Protein AF-A0A0V1NX79-F1 (afdb_monomer)

pLDDT: mean 78.28, std 15.48, range [28.31, 97.44]

Radius of gyration: 37.83 Å; Cα contacts (8 Å, |Δi|>4): 1227; chains: 1; bounding box: 103×60×112 Å

Mean predicted aligned error: 18.39 Å

Nearest PDB structures (foldseek):
  6h3c-assembly1_G  TM=9.289E-01  e=6.309E-23  Homo sapiens
  5cw4-assembly1_A  TM=8.825E-01  e=4.307E-22  Camponotus floridanus
  5cw3-assembly1_C  TM=8.874E-01  e=8.128E-21  Camponotus floridanus
  5cw5-assembly2_C  TM=8.539E-01  e=1.349E-16  Camponotus floridanus
  5cw5-assembly2_A  TM=8.596E-01  e=5.234E-16  Camponotus floridanus

Structure (mmCIF, N/CA/C/O backbone):
data_AF-A0A0V1NX79-F1
#
_entry.id   AF-A0A0V1NX79-F1
#
loop_
_atom_site.group_PDB
_atom_site.id
_atom_site.type_symbol
_atom_site.label_atom_id
_atom_site.label_alt_id
_atom_site.label_comp_id
_atom_site.label_asym_id
_atom_site.label_entity_id
_atom_site.label_seq_id
_atom_site.pdbx_PDB_ins_code
_atom_site.Cartn_x
_atom_site.Cartn_y
_atom_site.Cartn_z
_atom_site.occupancy
_atom_site.B_iso_or_equiv
_atom_site.auth_seq_id
_atom_site.auth_comp_id
_atom_site.auth_asym_id
_atom_site.auth_atom_id
_atom_site.pdbx_PDB_model_num
ATOM 1 N N . MET A 1 1 ? 20.887 -1.302 12.515 1.00 40.03 1 MET A N 1
ATOM 2 C CA . MET A 1 1 ? 21.433 -2.064 13.662 1.00 40.03 1 MET A CA 1
ATOM 3 C C . MET A 1 1 ? 21.816 -3.495 13.298 1.00 40.03 1 MET A C 1
ATOM 5 O O . MET A 1 1 ? 22.945 -3.869 13.563 1.00 40.03 1 MET A O 1
ATOM 9 N N . THR A 1 2 ? 20.963 -4.274 12.627 1.00 36.69 2 THR A N 1
ATOM 10 C CA . THR A 1 2 ? 21.242 -5.690 12.294 1.00 36.69 2 THR A CA 1
ATOM 11 C C . THR A 1 2 ? 22.417 -5.892 11.328 1.00 36.69 2 THR A C 1
ATOM 13 O O . THR A 1 2 ? 23.221 -6.788 11.529 1.00 36.69 2 THR A O 1
ATOM 16 N N . ILE A 1 3 ? 22.604 -5.004 10.344 1.00 40.03 3 ILE A N 1
ATOM 17 C CA . ILE A 1 3 ? 23.797 -5.003 9.469 1.00 40.03 3 ILE A CA 1
ATOM 18 C C . ILE A 1 3 ? 25.065 -4.656 10.255 1.00 40.03 3 ILE A C 1
ATOM 20 O O . ILE A 1 3 ? 26.124 -5.199 9.975 1.00 40.03 3 ILE A O 1
ATOM 24 N N . PHE A 1 4 ? 24.952 -3.790 11.264 1.00 45.22 4 PHE A N 1
ATOM 25 C CA . PHE A 1 4 ? 26.075 -3.452 12.134 1.00 45.22 4 PHE A CA 1
ATOM 26 C C . PHE A 1 4 ? 26.471 -4.660 12.988 1.00 45.22 4 PHE A C 1
ATOM 28 O O . PHE A 1 4 ? 27.651 -4.923 13.125 1.00 45.22 4 PHE A O 1
ATOM 35 N N . LEU A 1 5 ? 25.496 -5.441 13.469 1.00 45.16 5 LEU A N 1
ATOM 36 C CA . LEU A 1 5 ? 25.710 -6.698 14.196 1.00 45.16 5 LEU A CA 1
ATOM 37 C C . LEU A 1 5 ? 26.271 -7.821 13.313 1.00 45.16 5 LEU A C 1
ATOM 39 O O . LEU A 1 5 ? 27.160 -8.534 13.758 1.00 45.16 5 LEU A O 1
ATOM 43 N N . ILE A 1 6 ? 25.816 -7.946 12.061 1.00 47.47 6 ILE A N 1
ATOM 44 C CA . ILE A 1 6 ? 26.361 -8.923 11.106 1.00 47.47 6 ILE A CA 1
ATOM 45 C C . ILE A 1 6 ? 27.784 -8.527 10.703 1.00 47.47 6 ILE A C 1
ATOM 47 O O . ILE A 1 6 ? 28.678 -9.349 10.798 1.00 47.47 6 ILE A O 1
ATOM 51 N N . LEU A 1 7 ? 28.035 -7.265 10.335 1.00 41.41 7 LEU A N 1
ATOM 52 C CA . LEU A 1 7 ? 29.387 -6.776 10.031 1.00 41.41 7 LEU A CA 1
ATOM 53 C C . LEU A 1 7 ? 30.316 -6.864 11.247 1.00 41.41 7 LEU A C 1
ATOM 55 O O . LEU A 1 7 ? 31.494 -7.161 11.078 1.00 41.41 7 LEU A O 1
ATOM 59 N N . TYR A 1 8 ? 29.792 -6.643 12.455 1.00 52.50 8 TYR A N 1
ATOM 60 C CA . TYR A 1 8 ? 30.525 -6.796 13.709 1.00 52.50 8 TYR A CA 1
ATOM 61 C C . TYR A 1 8 ? 30.876 -8.262 13.986 1.00 52.50 8 TYR A C 1
ATOM 63 O O . TYR A 1 8 ? 32.030 -8.539 14.281 1.00 52.50 8 TYR A O 1
ATOM 71 N N . GLU A 1 9 ? 29.950 -9.212 13.814 1.00 47.12 9 GLU A N 1
ATOM 72 C CA . GLU A 1 9 ? 30.235 -10.649 13.974 1.00 47.12 9 GLU A CA 1
ATOM 73 C C . GLU A 1 9 ? 31.144 -11.208 12.863 1.00 47.12 9 GLU A C 1
ATOM 75 O O . GLU A 1 9 ? 32.032 -12.018 13.133 1.00 47.12 9 GLU A O 1
ATOM 80 N N . THR A 1 10 ? 31.034 -10.725 11.622 1.00 41.97 10 THR A N 1
ATOM 81 C CA . THR A 1 10 ? 31.970 -11.103 10.549 1.00 41.97 10 THR A CA 1
ATOM 82 C C . THR A 1 10 ? 33.363 -10.498 10.776 1.00 41.97 10 THR A C 1
ATOM 84 O O . THR A 1 10 ? 34.365 -11.165 10.527 1.00 41.97 10 THR A O 1
ATOM 87 N N . ALA A 1 11 ? 33.456 -9.273 11.313 1.00 46.22 11 ALA A N 1
ATOM 88 C CA . ALA A 1 11 ? 34.723 -8.639 11.704 1.00 46.22 11 ALA A CA 1
ATOM 89 C C . ALA A 1 11 ? 35.352 -9.263 12.963 1.00 46.22 11 ALA A C 1
ATOM 91 O O . ALA A 1 11 ? 36.570 -9.207 13.140 1.00 46.22 11 ALA A O 1
ATOM 92 N N . LYS A 1 12 ? 34.534 -9.875 13.827 1.00 49.16 12 LYS A N 1
ATOM 93 C CA . LYS A 1 12 ? 34.975 -10.618 15.013 1.00 49.16 12 LYS A CA 1
ATOM 94 C C . LYS A 1 12 ? 35.598 -11.970 14.642 1.00 49.16 12 LYS A C 1
ATOM 96 O O . LYS A 1 12 ? 36.537 -12.395 15.306 1.00 49.16 12 LYS A O 1
ATOM 101 N N . ASN A 1 13 ? 35.125 -12.600 13.560 1.00 51.41 13 ASN A N 1
ATOM 102 C CA . ASN A 1 13 ? 35.585 -13.920 13.101 1.00 51.41 13 ASN A CA 1
ATOM 103 C C . ASN A 1 13 ? 36.660 -13.877 11.997 1.00 51.41 13 ASN A C 1
ATOM 105 O O . ASN A 1 13 ? 37.446 -14.813 11.862 1.00 51.41 13 ASN A O 1
ATOM 109 N N . CYS A 1 14 ? 36.746 -12.796 11.221 1.00 47.22 14 CYS A N 1
ATOM 110 C CA . CYS A 1 14 ? 37.792 -12.581 10.221 1.00 47.22 14 CYS A CA 1
ATOM 111 C C . CYS A 1 14 ? 38.472 -11.247 10.531 1.00 47.22 14 CYS A C 1
ATOM 113 O O . CYS A 1 14 ? 37.898 -10.195 10.266 1.00 47.22 14 CYS A O 1
ATOM 115 N N . GLY A 1 15 ? 39.657 -11.315 11.151 1.00 47.28 15 GLY A N 1
ATOM 116 C CA . GLY A 1 15 ? 40.324 -10.215 11.855 1.00 47.28 15 GLY A CA 1
ATOM 117 C C . GLY A 1 15 ? 40.246 -8.826 11.209 1.00 47.28 15 GLY A C 1
ATOM 118 O O . GLY A 1 15 ? 40.163 -8.685 9.993 1.00 47.28 15 GLY A O 1
ATOM 119 N N . LEU A 1 16 ? 40.336 -7.804 12.069 1.00 48.06 16 LEU A N 1
ATOM 120 C CA . LEU A 1 16 ? 40.185 -6.354 11.847 1.00 48.06 16 LEU A CA 1
ATOM 121 C C . LEU A 1 16 ? 40.512 -5.822 10.429 1.00 48.06 16 LEU A C 1
ATOM 123 O O . LEU A 1 16 ? 39.814 -4.950 9.923 1.00 48.06 16 LEU A O 1
ATOM 127 N N . VAL A 1 17 ? 41.543 -6.357 9.770 1.00 52.78 17 VAL A N 1
ATOM 128 C CA . VAL A 1 17 ? 41.977 -5.994 8.409 1.00 52.78 17 VAL A CA 1
ATOM 129 C C . VAL A 1 17 ? 40.921 -6.314 7.337 1.00 52.78 17 VAL A C 1
ATOM 131 O O . VAL A 1 17 ? 40.705 -5.501 6.441 1.00 52.78 17 VAL A O 1
ATOM 134 N N . PHE A 1 18 ? 40.223 -7.451 7.431 1.00 50.34 18 PHE A N 1
ATOM 135 C CA . PHE A 1 18 ? 39.188 -7.838 6.463 1.00 50.34 18 PHE A CA 1
ATOM 136 C C . PHE A 1 18 ? 37.923 -6.988 6.630 1.00 50.34 18 PHE A C 1
ATOM 138 O O . PHE A 1 18 ? 37.368 -6.494 5.650 1.00 50.34 18 PHE A O 1
ATOM 145 N N . GLY A 1 19 ? 37.520 -6.734 7.880 1.00 49.75 19 GLY A N 1
ATOM 146 C CA . GLY A 1 19 ? 36.411 -5.832 8.200 1.00 49.75 19 GLY A CA 1
ATOM 147 C C . GLY A 1 19 ? 36.653 -4.409 7.693 1.00 49.75 19 GLY A C 1
ATOM 148 O O . GLY A 1 19 ? 35.764 -3.829 7.072 1.00 49.75 19 GLY A O 1
ATOM 149 N N . VAL A 1 20 ? 37.871 -3.878 7.874 1.00 62.12 20 VAL A N 1
ATOM 150 C CA . VAL A 1 20 ? 38.265 -2.563 7.345 1.00 62.12 20 VAL A CA 1
ATOM 151 C C . VAL A 1 20 ? 38.273 -2.565 5.817 1.00 62.12 20 VAL A C 1
ATOM 153 O O . VAL A 1 20 ? 37.668 -1.674 5.237 1.00 62.12 20 VAL A O 1
ATOM 156 N N . ALA A 1 21 ? 38.849 -3.572 5.151 1.00 55.62 21 ALA A N 1
ATOM 157 C CA . ALA A 1 21 ? 38.881 -3.642 3.686 1.00 55.62 21 ALA A CA 1
ATOM 158 C C . ALA A 1 21 ? 37.477 -3.699 3.058 1.00 55.62 21 ALA A C 1
ATOM 160 O O . ALA A 1 21 ? 37.214 -3.008 2.073 1.00 55.62 21 ALA A O 1
ATOM 161 N N . VAL A 1 22 ? 36.551 -4.459 3.652 1.00 55.69 22 VAL A N 1
ATOM 162 C CA . VAL A 1 22 ? 35.150 -4.525 3.205 1.00 55.69 22 VAL A CA 1
ATOM 163 C C . VAL A 1 22 ? 34.439 -3.191 3.447 1.00 55.69 22 VAL A C 1
ATOM 165 O O . VAL A 1 22 ? 33.764 -2.690 2.549 1.00 55.69 22 VAL A O 1
ATOM 168 N N . LEU A 1 23 ? 34.626 -2.564 4.613 1.00 56.09 23 LEU A N 1
ATOM 169 C CA . LEU A 1 23 ? 34.063 -1.238 4.894 1.00 56.09 23 LEU A CA 1
ATOM 170 C C . LEU A 1 23 ? 34.618 -0.169 3.952 1.00 56.09 23 LEU A C 1
ATOM 172 O O . LEU A 1 23 ? 33.848 0.636 3.440 1.00 56.09 23 LEU A O 1
ATOM 176 N N . THR A 1 24 ? 35.926 -0.172 3.682 1.00 61.25 24 THR A N 1
ATOM 177 C CA . THR A 1 24 ? 36.563 0.753 2.738 1.00 61.25 24 THR A CA 1
ATOM 178 C C . THR A 1 24 ? 36.060 0.508 1.318 1.00 61.25 24 THR A C 1
ATOM 180 O O . THR A 1 24 ? 35.722 1.466 0.636 1.00 61.25 24 THR A O 1
ATOM 183 N N . PHE A 1 25 ? 35.908 -0.748 0.888 1.00 58.94 25 PHE A N 1
ATOM 184 C CA . PHE A 1 25 ? 35.333 -1.091 -0.414 1.00 58.94 25 PHE A CA 1
ATOM 185 C C . PHE A 1 25 ? 33.898 -0.568 -0.566 1.00 58.94 25 PHE A C 1
ATOM 187 O O . PHE A 1 25 ? 33.582 0.079 -1.561 1.00 58.94 25 PHE A O 1
ATOM 194 N N . TYR A 1 26 ? 33.033 -0.774 0.433 1.00 54.06 26 TYR A N 1
ATOM 195 C CA . TYR A 1 26 ? 31.656 -0.271 0.392 1.00 54.06 26 TYR A CA 1
ATOM 196 C C . TYR A 1 26 ? 31.569 1.253 0.542 1.00 54.06 26 TYR A C 1
ATOM 198 O O . TYR A 1 26 ? 30.732 1.865 -0.113 1.00 54.06 26 TYR A O 1
ATOM 206 N N . LEU A 1 27 ? 32.439 1.884 1.337 1.00 56.59 27 LEU A N 1
ATOM 207 C CA . LEU A 1 27 ? 32.523 3.344 1.449 1.00 56.59 27 LEU A CA 1
ATOM 208 C C . LEU A 1 27 ? 33.019 3.982 0.151 1.00 56.59 27 LEU A C 1
ATOM 210 O O . LEU A 1 27 ? 32.434 4.968 -0.280 1.00 56.59 27 LEU A O 1
ATOM 214 N N . ILE A 1 28 ? 34.026 3.398 -0.506 1.00 55.22 28 ILE A N 1
ATOM 215 C CA . ILE A 1 28 ? 34.469 3.807 -1.845 1.00 55.22 28 ILE A CA 1
ATOM 216 C C . ILE A 1 28 ? 33.328 3.609 -2.838 1.00 55.22 28 ILE A C 1
ATOM 218 O O . ILE A 1 28 ? 33.047 4.516 -3.605 1.00 55.22 28 ILE A O 1
ATOM 222 N N . LYS A 1 29 ? 32.604 2.486 -2.789 1.00 44.66 29 LYS A N 1
ATOM 223 C CA . LYS A 1 29 ? 31.457 2.244 -3.671 1.00 44.66 29 LYS A CA 1
ATOM 224 C C . LYS A 1 29 ? 30.350 3.281 -3.466 1.00 44.66 29 LYS A C 1
ATOM 226 O O . LYS A 1 29 ? 29.834 3.814 -4.442 1.00 44.66 29 LYS A O 1
ATOM 231 N N . ILE A 1 30 ? 30.017 3.618 -2.220 1.00 49.06 30 ILE A N 1
ATOM 232 C CA . ILE A 1 30 ? 29.043 4.668 -1.882 1.00 49.06 30 ILE A CA 1
ATOM 233 C C . ILE A 1 30 ? 29.543 6.034 -2.363 1.00 49.06 30 ILE A C 1
ATOM 235 O O . ILE A 1 30 ? 28.793 6.754 -3.014 1.00 49.06 30 ILE A O 1
ATOM 239 N N . LEU A 1 31 ? 30.811 6.369 -2.115 1.00 46.16 31 LEU A N 1
ATOM 240 C CA . LEU A 1 31 ? 31.420 7.627 -2.543 1.00 46.16 31 LEU A CA 1
ATOM 241 C C . LEU A 1 31 ? 31.462 7.738 -4.075 1.00 46.16 31 LEU A C 1
ATOM 243 O O . LEU A 1 31 ? 31.074 8.765 -4.611 1.00 46.16 31 LEU A O 1
ATOM 247 N N . CYS A 1 32 ? 31.842 6.677 -4.789 1.00 44.19 32 CYS A N 1
ATOM 248 C CA . CYS A 1 32 ? 31.818 6.595 -6.249 1.00 44.19 32 CYS A CA 1
ATOM 249 C C . CYS A 1 32 ? 30.393 6.656 -6.805 1.00 44.19 32 CYS A C 1
ATOM 251 O O . CYS A 1 32 ? 30.193 7.273 -7.840 1.00 44.19 32 CYS A O 1
ATOM 253 N N . THR A 1 33 ? 29.395 6.093 -6.117 1.00 41.66 33 THR A N 1
ATOM 254 C CA . THR A 1 33 ? 27.982 6.196 -6.526 1.00 41.66 33 THR A CA 1
ATOM 255 C C . THR A 1 33 ? 27.463 7.627 -6.348 1.00 41.66 33 THR A C 1
ATOM 257 O O . THR A 1 33 ? 26.836 8.168 -7.253 1.00 41.66 33 THR A O 1
ATOM 260 N N . LEU A 1 34 ? 27.800 8.285 -5.233 1.00 40.56 34 LEU A N 1
ATOM 261 C CA . LEU A 1 34 ? 27.475 9.695 -4.974 1.00 40.56 34 LEU A CA 1
ATOM 262 C C . LEU A 1 34 ? 28.222 10.647 -5.931 1.00 40.56 34 LEU A C 1
ATOM 264 O O . LEU A 1 34 ? 27.673 11.661 -6.368 1.00 40.56 34 LEU A O 1
ATOM 268 N N . LEU A 1 35 ? 29.459 10.303 -6.307 1.00 39.81 35 LEU A N 1
ATOM 269 C CA . LEU A 1 35 ? 30.257 11.020 -7.307 1.00 39.81 35 LEU A CA 1
ATOM 270 C C . LEU A 1 35 ? 29.776 10.754 -8.746 1.00 39.81 35 LEU A C 1
ATOM 272 O O . LEU A 1 35 ? 29.833 11.646 -9.586 1.00 39.81 35 LEU A O 1
ATOM 276 N N . ALA A 1 36 ? 29.242 9.566 -9.042 1.00 37.88 36 ALA A N 1
ATOM 277 C CA . ALA A 1 36 ? 28.639 9.229 -10.332 1.00 37.88 36 ALA A CA 1
ATOM 278 C C . ALA A 1 36 ? 27.257 9.881 -10.515 1.00 37.88 36 ALA A C 1
ATOM 280 O O . ALA A 1 36 ? 26.923 10.300 -11.623 1.00 37.88 36 ALA A O 1
ATOM 281 N N . GLU A 1 37 ? 26.478 10.049 -9.440 1.00 34.59 37 GLU A N 1
ATOM 282 C CA . GLU A 1 37 ? 25.251 10.859 -9.462 1.00 34.59 37 GLU A CA 1
ATOM 283 C C . GLU A 1 37 ? 25.547 12.345 -9.710 1.00 34.59 37 GLU A C 1
ATOM 285 O O . GLU A 1 37 ? 24.794 13.004 -10.427 1.00 34.59 37 GLU A O 1
ATOM 290 N N . SER A 1 38 ? 26.672 12.860 -9.203 1.00 31.22 38 SER A N 1
ATOM 291 C CA . SER A 1 38 ? 27.131 14.232 -9.478 1.00 31.22 38 SER A CA 1
ATOM 292 C C . SER A 1 38 ? 27.885 14.382 -10.811 1.00 31.22 38 SER A C 1
ATOM 294 O O . SER A 1 38 ? 27.987 15.489 -11.335 1.00 31.22 38 SER A O 1
ATOM 296 N N . GLY A 1 39 ? 28.354 13.276 -11.399 1.00 32.03 39 GLY A N 1
ATOM 297 C CA . GLY A 1 39 ? 29.044 13.214 -12.692 1.00 32.03 39 GLY A CA 1
ATOM 298 C C . GLY A 1 39 ? 28.165 12.833 -13.887 1.00 32.03 39 GLY A C 1
ATOM 299 O O . GLY A 1 39 ? 28.640 12.869 -15.023 1.00 32.03 39 GLY A O 1
ATOM 300 N N . SER A 1 40 ? 26.885 12.498 -13.678 1.00 33.06 40 SER A N 1
ATOM 301 C CA . SER A 1 40 ? 25.919 12.387 -14.772 1.00 33.06 40 SER A CA 1
ATOM 302 C C . SER A 1 40 ? 25.717 13.794 -15.338 1.00 33.06 40 SER A C 1
ATOM 304 O O . SER A 1 40 ? 24.886 14.562 -14.850 1.00 33.06 40 SER A O 1
ATOM 306 N N . VAL A 1 41 ? 26.503 14.146 -16.360 1.00 32.12 41 VAL A N 1
ATOM 307 C CA . VAL A 1 41 ? 26.259 15.327 -17.186 1.00 32.12 41 VAL A CA 1
ATOM 308 C C . VAL A 1 41 ? 24.799 15.255 -17.602 1.00 32.12 41 VAL A C 1
ATOM 310 O O . VAL A 1 41 ? 24.354 14.318 -18.273 1.00 32.12 41 VAL A O 1
ATOM 313 N N . HIS A 1 42 ? 24.032 16.204 -17.078 1.00 34.00 42 HIS A N 1
ATOM 314 C CA . HIS A 1 42 ? 22.605 16.295 -17.270 1.00 34.00 42 HIS A CA 1
ATOM 315 C C . HIS A 1 42 ? 22.313 16.346 -18.769 1.00 34.00 42 HIS A C 1
ATOM 317 O O . HIS A 1 42 ? 22.476 17.383 -19.406 1.00 34.00 42 HIS A O 1
ATOM 323 N N . ALA A 1 43 ? 21.811 15.244 -19.327 1.00 31.67 43 ALA A N 1
ATOM 324 C CA . ALA A 1 43 ? 21.007 15.310 -20.535 1.00 31.67 43 ALA A CA 1
ATOM 325 C C . ALA A 1 43 ? 19.668 15.944 -20.139 1.00 31.67 43 ALA A C 1
ATOM 327 O O . ALA A 1 43 ? 18.658 15.265 -19.953 1.00 31.67 43 ALA A O 1
ATOM 328 N N . THR A 1 44 ? 19.685 17.263 -19.941 1.00 28.31 44 THR A N 1
ATOM 329 C CA . THR A 1 44 ? 18.506 18.078 -20.194 1.00 28.31 44 THR A CA 1
ATOM 330 C C . THR A 1 44 ? 18.103 17.824 -21.643 1.00 28.31 44 THR A C 1
ATOM 332 O O . THR A 1 44 ? 18.935 17.528 -22.504 1.00 28.31 44 THR A O 1
ATOM 335 N N . THR A 1 45 ? 16.815 17.924 -21.927 1.00 32.22 45 THR A N 1
ATOM 336 C CA . THR A 1 45 ? 16.151 17.757 -23.230 1.00 32.22 45 THR A CA 1
ATOM 337 C C . THR A 1 45 ? 16.727 18.606 -24.389 1.00 32.22 45 THR A C 1
ATOM 339 O O . THR A 1 45 ? 16.159 18.620 -25.476 1.00 32.22 45 THR A O 1
ATOM 342 N N . ALA A 1 46 ? 17.860 19.289 -24.194 1.00 31.95 46 ALA A N 1
ATOM 343 C CA . ALA A 1 46 ? 18.516 20.201 -25.122 1.00 31.95 46 ALA A CA 1
ATOM 344 C C . ALA A 1 46 ? 19.742 19.625 -25.874 1.00 31.95 46 ALA A C 1
ATOM 346 O O . ALA A 1 46 ? 20.153 20.227 -26.865 1.00 31.95 46 ALA A O 1
ATOM 347 N N . GLN A 1 47 ? 20.335 18.485 -25.483 1.00 42.34 47 GLN A N 1
ATOM 348 C CA . GLN A 1 47 ? 21.495 17.913 -26.201 1.00 42.34 47 GLN A CA 1
ATOM 349 C C . GLN A 1 47 ? 21.116 16.704 -27.073 1.00 42.34 47 GLN A C 1
ATOM 351 O O . GLN A 1 47 ? 21.230 15.548 -26.683 1.00 42.34 47 GLN A O 1
ATOM 356 N N . LEU A 1 48 ? 20.690 16.987 -28.308 1.00 52.97 48 LEU A N 1
ATOM 357 C CA . LEU A 1 48 ? 20.365 16.008 -29.364 1.00 52.97 48 LEU A CA 1
ATOM 358 C C . LEU A 1 48 ? 21.607 15.488 -30.135 1.00 52.97 48 LEU A C 1
ATOM 360 O O . LEU A 1 48 ? 21.469 14.897 -31.209 1.00 52.97 48 LEU A O 1
ATOM 364 N N . LYS A 1 49 ? 22.824 15.734 -29.624 1.00 57.19 49 LYS A N 1
ATOM 365 C CA . LYS A 1 49 ? 24.115 15.345 -30.222 1.00 57.19 49 LYS A CA 1
ATOM 366 C C . LYS A 1 49 ? 25.128 15.004 -29.123 1.00 57.19 49 LYS A C 1
ATOM 368 O O . LYS A 1 49 ? 25.198 15.728 -28.136 1.00 57.19 49 LYS A O 1
ATOM 373 N N . GLY A 1 50 ? 25.934 13.963 -29.335 1.00 76.94 50 GLY A N 1
ATOM 374 C CA . GLY A 1 50 ? 27.031 13.574 -28.438 1.00 76.94 50 GLY A CA 1
ATOM 375 C C . GLY A 1 50 ? 26.922 12.140 -27.918 1.00 76.94 50 GLY A C 1
ATOM 376 O O . GLY A 1 50 ? 25.945 11.438 -28.183 1.00 76.94 50 GLY A O 1
ATOM 377 N N . HIS A 1 51 ? 27.954 11.695 -27.204 1.00 85.88 51 HIS A N 1
ATOM 378 C CA . HIS A 1 51 ? 27.995 10.378 -26.565 1.00 85.88 51 HIS A CA 1
ATOM 379 C C . HIS A 1 51 ? 27.250 10.399 -25.228 1.00 85.88 51 HIS A C 1
ATOM 381 O O . HIS A 1 51 ? 27.318 11.376 -24.489 1.00 85.88 51 HIS A O 1
ATOM 387 N N . HIS A 1 52 ? 26.551 9.310 -24.901 1.00 86.81 52 HIS A N 1
ATOM 388 C CA . HIS A 1 52 ? 25.983 9.097 -23.568 1.00 86.81 52 HIS A CA 1
ATOM 389 C C . HIS A 1 52 ? 26.855 8.128 -22.778 1.00 86.81 52 HIS A C 1
ATOM 391 O O . HIS A 1 52 ? 26.799 6.928 -23.036 1.00 86.81 52 HIS A O 1
ATOM 397 N N . TRP A 1 53 ? 27.681 8.655 -21.878 1.00 87.00 53 TRP A N 1
ATOM 398 C CA . TRP A 1 53 ? 28.681 7.886 -21.141 1.00 87.00 53 TRP A CA 1
ATOM 399 C C . TRP A 1 53 ? 28.123 7.249 -19.870 1.00 87.00 53 TRP A C 1
ATOM 401 O O . TRP A 1 53 ? 27.476 7.916 -19.062 1.00 87.00 53 TRP A O 1
ATOM 411 N N . THR A 1 54 ? 28.470 5.981 -19.670 1.00 84.38 54 THR A N 1
ATOM 412 C CA . THR A 1 54 ? 28.205 5.204 -18.460 1.00 84.38 54 THR A CA 1
ATOM 413 C C . THR A 1 54 ? 29.527 4.667 -17.918 1.00 84.38 54 THR A C 1
ATOM 415 O O . THR A 1 54 ? 30.336 4.133 -18.678 1.00 84.38 54 THR A O 1
ATOM 418 N N . LEU A 1 55 ? 29.753 4.800 -16.610 1.00 82.06 55 LEU A N 1
ATOM 419 C CA . LEU A 1 55 ? 30.924 4.229 -15.943 1.00 82.06 55 LEU A CA 1
ATOM 420 C C . LEU A 1 55 ? 30.799 2.705 -15.858 1.00 82.06 55 LEU A C 1
ATOM 422 O O . LEU A 1 55 ? 29.741 2.185 -15.502 1.00 82.06 55 LEU A O 1
ATOM 426 N N . VAL A 1 56 ? 31.880 2.002 -16.178 1.00 81.50 56 VAL A N 1
ATOM 427 C CA . VAL A 1 56 ? 31.974 0.548 -16.070 1.00 81.50 56 VAL A CA 1
ATOM 428 C C . VAL A 1 56 ? 33.089 0.205 -15.094 1.00 81.50 56 VAL A C 1
ATOM 430 O O . VAL A 1 56 ? 34.260 0.484 -15.348 1.00 81.50 56 VAL A O 1
ATOM 433 N N . ASP A 1 57 ? 32.699 -0.404 -13.974 1.00 72.50 57 ASP A N 1
ATOM 434 C CA . ASP A 1 57 ? 33.592 -0.694 -12.851 1.00 72.50 57 ASP A CA 1
ATOM 435 C C . ASP A 1 57 ? 34.676 -1.720 -13.204 1.00 72.50 57 ASP A C 1
ATOM 437 O O . ASP A 1 57 ? 35.820 -1.556 -12.784 1.00 72.50 57 ASP A O 1
ATOM 441 N N . ALA A 1 58 ? 34.329 -2.730 -14.003 1.00 80.69 58 ALA A N 1
ATOM 442 C CA . ALA A 1 58 ? 35.248 -3.746 -14.500 1.00 80.69 58 ALA A CA 1
ATOM 443 C C . ALA A 1 58 ? 34.785 -4.252 -15.874 1.00 80.69 58 ALA A C 1
ATOM 445 O O . ALA A 1 58 ? 33.684 -4.790 -15.998 1.00 80.69 58 ALA A O 1
ATOM 446 N N . PHE A 1 59 ? 35.615 -4.076 -16.898 1.00 80.56 59 PHE A N 1
ATOM 447 C CA . PHE A 1 59 ? 35.473 -4.765 -18.176 1.00 80.56 59 PHE A CA 1
ATOM 448 C C . PHE A 1 59 ? 36.071 -6.171 -18.078 1.00 80.56 59 PHE A C 1
ATOM 450 O O . PHE A 1 59 ? 37.045 -6.392 -17.354 1.00 80.56 59 PHE A O 1
ATOM 457 N N . ASP A 1 60 ? 35.526 -7.110 -18.851 1.00 76.31 60 ASP A N 1
ATOM 458 C CA . ASP A 1 60 ? 36.168 -8.409 -19.051 1.00 76.31 60 ASP A CA 1
ATOM 459 C C . ASP A 1 60 ? 37.561 -8.230 -19.684 1.00 76.31 60 ASP A C 1
ATOM 461 O O . ASP A 1 60 ? 37.857 -7.222 -20.336 1.00 76.31 60 ASP A O 1
ATOM 465 N N . ALA A 1 61 ? 38.442 -9.216 -19.509 1.00 69.19 61 ALA A N 1
ATOM 466 C CA . ALA A 1 61 ? 39.766 -9.172 -20.121 1.00 69.19 61 ALA A CA 1
ATOM 467 C C . ALA A 1 61 ? 39.655 -9.045 -21.655 1.00 69.19 61 ALA A C 1
ATOM 469 O O . ALA A 1 61 ? 38.953 -9.826 -22.297 1.00 69.19 61 ALA A O 1
ATOM 470 N N . GLY A 1 62 ? 40.378 -8.081 -22.240 1.00 77.50 62 GLY A N 1
ATOM 471 C CA . GLY A 1 62 ? 40.426 -7.868 -23.694 1.00 77.50 62 GLY A CA 1
ATOM 472 C C . GLY A 1 62 ? 39.702 -6.623 -24.220 1.00 77.50 62 GLY A C 1
ATOM 473 O O . GLY A 1 62 ? 39.573 -6.486 -25.435 1.00 77.50 62 GLY A O 1
ATOM 474 N N . TYR A 1 63 ? 39.257 -5.709 -23.352 1.00 88.69 63 TYR A N 1
ATOM 475 C CA . TYR A 1 63 ? 38.746 -4.398 -23.765 1.00 88.69 63 TYR A CA 1
ATOM 476 C C . TYR A 1 63 ? 39.868 -3.375 -23.976 1.00 88.69 63 TYR A C 1
ATOM 478 O O . TYR A 1 63 ? 40.832 -3.317 -23.212 1.00 88.69 63 TYR A O 1
ATOM 486 N N . TYR A 1 64 ? 39.709 -2.531 -24.997 1.00 92.44 64 TYR A N 1
ATOM 487 C CA . TYR A 1 64 ? 40.664 -1.487 -25.370 1.00 92.44 64 TYR A CA 1
ATOM 488 C C . TYR A 1 64 ? 39.989 -0.121 -25.503 1.00 92.44 64 TYR A C 1
ATOM 490 O O . TYR A 1 64 ? 38.853 -0.008 -25.969 1.00 92.44 64 TYR A O 1
ATOM 498 N N . CYS A 1 65 ? 40.706 0.937 -25.130 1.00 93.12 65 CYS A N 1
ATOM 499 C CA . CYS A 1 65 ? 40.244 2.312 -25.276 1.00 93.12 65 CYS A CA 1
ATOM 500 C C . CYS A 1 65 ? 40.184 2.716 -26.757 1.00 93.12 65 CYS A C 1
ATOM 502 O O . CYS A 1 65 ? 41.203 2.749 -27.438 1.00 93.12 65 CYS A O 1
ATOM 504 N N . ASN A 1 66 ? 39.013 3.131 -27.247 1.00 94.19 66 ASN A N 1
ATOM 505 C CA . ASN A 1 66 ? 38.769 3.585 -28.621 1.00 94.19 66 ASN A CA 1
ATOM 506 C C . ASN A 1 66 ? 39.528 4.864 -29.030 1.00 94.19 66 ASN A C 1
ATOM 508 O O . ASN A 1 66 ? 39.415 5.283 -30.181 1.00 94.19 66 ASN A O 1
ATOM 512 N N . VAL A 1 67 ? 40.288 5.480 -28.118 1.00 93.69 67 VAL A N 1
ATOM 513 C CA . VAL A 1 67 ? 41.107 6.673 -28.384 1.00 93.69 67 VAL A CA 1
ATOM 514 C C . VAL A 1 67 ? 42.603 6.359 -28.356 1.00 93.69 67 VAL A C 1
ATOM 516 O O . VAL A 1 67 ? 43.285 6.660 -29.331 1.00 93.69 67 VAL A O 1
ATOM 519 N N . CYS A 1 68 ? 43.131 5.793 -27.263 1.00 92.50 68 CYS A N 1
ATOM 520 C CA . CYS A 1 68 ? 44.567 5.504 -27.135 1.00 92.50 68 CYS A CA 1
ATOM 521 C C . CYS A 1 68 ? 44.955 4.067 -27.512 1.00 92.50 68 CYS A C 1
ATOM 523 O O . CYS A 1 68 ? 46.139 3.799 -27.668 1.00 92.50 68 CYS A O 1
ATOM 525 N N . ASN A 1 69 ? 43.980 3.172 -27.714 1.00 92.25 69 ASN A N 1
ATOM 526 C CA . ASN A 1 69 ? 44.175 1.752 -28.023 1.00 92.25 69 ASN A CA 1
ATOM 527 C C . ASN A 1 69 ? 44.918 0.961 -26.928 1.00 92.25 69 ASN A C 1
ATOM 529 O O . ASN A 1 69 ? 45.399 -0.141 -27.186 1.00 92.25 69 ASN A O 1
ATOM 533 N N . ASP A 1 70 ? 44.979 1.493 -25.705 1.00 91.19 70 ASP A N 1
ATOM 534 C CA . ASP A 1 70 ? 45.502 0.778 -24.542 1.00 91.19 70 ASP A CA 1
ATOM 535 C C . ASP A 1 70 ? 44.449 -0.177 -23.972 1.00 91.19 70 ASP A C 1
ATOM 537 O O . ASP A 1 70 ? 43.243 0.061 -24.089 1.00 91.19 70 ASP A O 1
ATOM 541 N N . SER A 1 71 ? 44.909 -1.271 -23.362 1.00 89.50 71 SER A N 1
ATOM 542 C CA . SER A 1 71 ? 44.035 -2.213 -22.660 1.00 89.50 71 SER A CA 1
ATOM 543 C C . SER A 1 71 ? 43.448 -1.538 -21.427 1.00 89.50 71 SER A C 1
ATOM 545 O O . SER A 1 71 ? 44.184 -0.992 -20.608 1.00 89.50 71 SER A O 1
ATOM 547 N N . ILE A 1 72 ? 42.134 -1.643 -21.259 1.00 87.69 72 ILE A N 1
ATOM 548 C CA . ILE A 1 72 ? 41.411 -1.015 -20.157 1.00 87.69 72 ILE A CA 1
ATOM 549 C C . ILE A 1 72 ? 40.636 -2.055 -19.362 1.00 87.69 72 ILE A C 1
ATOM 551 O O . ILE A 1 72 ? 39.962 -2.920 -19.913 1.00 87.69 72 ILE A O 1
ATOM 555 N N . TYR A 1 73 ? 40.743 -1.951 -18.042 1.00 83.12 73 TYR A N 1
ATOM 556 C CA . TYR A 1 73 ? 39.953 -2.746 -17.103 1.00 83.12 73 TYR A CA 1
ATOM 557 C C . TYR A 1 73 ? 38.808 -1.926 -16.501 1.00 83.12 73 TYR A C 1
ATOM 559 O O . TYR A 1 73 ? 37.784 -2.478 -16.131 1.00 83.12 73 TYR A O 1
ATOM 567 N N . HIS A 1 74 ? 38.949 -0.602 -16.444 1.00 84.31 74 HIS A N 1
ATOM 568 C CA . HIS A 1 74 ? 37.962 0.324 -15.897 1.00 84.31 74 HIS A CA 1
ATOM 569 C C . HIS A 1 74 ? 37.862 1.550 -16.805 1.00 84.31 74 HIS A C 1
ATOM 571 O O . HIS A 1 74 ? 38.879 2.018 -17.314 1.00 84.31 74 HIS A O 1
ATOM 577 N N . GLY A 1 75 ? 36.660 2.085 -17.014 1.00 88.69 75 GLY A N 1
ATOM 578 C CA . GLY A 1 75 ? 36.484 3.223 -17.914 1.00 88.69 75 GLY A CA 1
ATOM 579 C C . GLY A 1 75 ? 35.030 3.573 -18.195 1.00 88.69 75 GLY A C 1
ATOM 580 O O . GLY A 1 75 ? 34.123 3.227 -17.443 1.00 88.69 75 GLY A O 1
ATOM 581 N N . LEU A 1 76 ? 34.815 4.290 -19.291 1.00 89.25 76 LEU A N 1
ATOM 582 C CA . LEU A 1 76 ? 33.509 4.761 -19.734 1.00 89.25 76 LEU A CA 1
ATOM 583 C C . LEU A 1 76 ? 33.092 4.021 -21.001 1.00 89.25 76 LEU A C 1
ATOM 585 O O . LEU A 1 76 ? 33.892 3.863 -21.918 1.00 89.25 76 LEU A O 1
ATOM 589 N N . GLU A 1 77 ? 31.826 3.635 -21.088 1.00 90.88 77 GLU A N 1
ATOM 590 C CA . GLU A 1 77 ? 31.215 3.104 -22.305 1.00 90.88 77 GLU A CA 1
ATOM 591 C C . GLU A 1 77 ? 30.078 4.018 -22.758 1.00 90.88 77 GLU A C 1
ATOM 593 O O . GLU A 1 77 ? 29.292 4.504 -21.945 1.00 90.88 77 GLU A O 1
ATOM 598 N N . CYS A 1 78 ? 29.972 4.259 -24.064 1.00 90.88 78 CYS A N 1
ATOM 599 C CA . CYS A 1 78 ? 28.846 4.993 -24.619 1.00 90.88 78 CYS A CA 1
ATOM 600 C C . CYS A 1 78 ? 27.632 4.076 -24.851 1.00 90.88 78 CYS A C 1
ATOM 602 O O . CYS A 1 78 ? 27.678 3.215 -25.722 1.00 90.88 78 CYS A O 1
ATOM 604 N N . ASP A 1 79 ? 26.490 4.322 -24.210 1.00 86.75 79 ASP A N 1
ATOM 605 C CA . ASP A 1 79 ? 25.274 3.503 -24.390 1.00 86.75 79 ASP A CA 1
ATOM 606 C C . ASP A 1 79 ? 24.715 3.525 -25.830 1.00 86.75 79 ASP A C 1
ATOM 608 O O . ASP A 1 79 ? 23.964 2.640 -26.240 1.00 86.75 79 ASP A O 1
ATOM 612 N N . TYR A 1 80 ? 25.040 4.557 -26.612 1.00 88.94 80 TYR A N 1
ATOM 613 C CA . TYR A 1 80 ? 24.507 4.745 -27.963 1.00 88.94 80 TYR A CA 1
ATOM 614 C C . TYR A 1 80 ? 25.335 3.991 -29.008 1.00 88.94 80 TYR A C 1
ATOM 616 O O . TYR A 1 80 ? 24.822 3.125 -29.720 1.00 88.94 80 TYR A O 1
ATOM 624 N N . CYS A 1 81 ? 26.622 4.329 -29.123 1.00 89.19 81 CYS A N 1
ATOM 625 C CA . CYS A 1 81 ? 27.522 3.755 -30.126 1.00 89.19 81 CYS A CA 1
ATOM 626 C C . CYS A 1 81 ? 28.473 2.687 -29.563 1.00 89.19 81 CYS A C 1
ATOM 628 O O . CYS A 1 81 ? 29.159 2.022 -30.336 1.00 89.19 81 CYS A O 1
ATOM 630 N N . GLY A 1 82 ? 28.483 2.459 -28.246 1.00 89.75 82 GLY A N 1
ATOM 631 C CA . GLY A 1 82 ? 29.269 1.429 -27.553 1.00 89.75 82 GLY A CA 1
ATOM 632 C C . GLY A 1 82 ? 30.761 1.478 -27.823 1.00 89.75 82 GLY A C 1
ATOM 633 O O . GLY A 1 82 ? 31.393 0.425 -27.876 1.00 89.75 82 GLY A O 1
ATOM 634 N N . ILE A 1 83 ? 31.299 2.679 -28.043 1.00 92.56 83 ILE A N 1
ATOM 635 C CA . ILE A 1 83 ? 32.727 2.921 -27.858 1.00 92.56 83 ILE A CA 1
ATOM 636 C C . ILE A 1 83 ? 33.045 2.887 -26.370 1.00 92.56 83 ILE A C 1
ATOM 638 O O . ILE A 1 83 ? 32.204 3.238 -25.540 1.00 92.56 83 ILE A O 1
ATOM 642 N N . VAL A 1 84 ? 34.271 2.503 -26.061 1.00 92.56 84 VAL A N 1
ATOM 643 C CA . VAL A 1 84 ? 34.802 2.410 -24.712 1.00 92.56 84 VAL A CA 1
ATOM 644 C C . VAL A 1 84 ? 36.047 3.277 -24.616 1.00 92.56 84 VAL A C 1
ATOM 646 O O . VAL A 1 84 ? 36.860 3.297 -25.534 1.00 92.56 84 VAL A O 1
ATOM 649 N N . THR A 1 85 ? 36.204 4.031 -23.536 1.00 93.38 85 THR A N 1
ATOM 650 C CA . THR A 1 85 ? 37.336 4.942 -23.352 1.00 93.38 85 THR A CA 1
ATOM 651 C C . THR A 1 85 ? 37.795 4.974 -21.908 1.00 93.38 85 THR A C 1
ATOM 653 O O . THR A 1 85 ? 36.968 4.905 -21.000 1.00 93.38 85 THR A O 1
ATOM 656 N N . ASP A 1 86 ? 39.081 5.224 -21.679 1.00 88.94 86 ASP A N 1
ATOM 657 C CA . ASP A 1 86 ? 39.539 5.699 -20.374 1.00 88.94 86 ASP A CA 1
ATOM 658 C C . ASP A 1 86 ? 38.816 6.981 -19.967 1.00 88.94 86 ASP A C 1
ATOM 660 O O . ASP A 1 86 ? 38.482 7.825 -20.807 1.00 88.94 86 ASP A O 1
ATOM 664 N N . VAL A 1 87 ? 38.666 7.183 -18.658 1.00 86.12 87 VAL A N 1
ATOM 665 C CA . VAL A 1 87 ? 38.083 8.413 -18.098 1.00 86.12 87 VAL A CA 1
ATOM 666 C C . VAL A 1 87 ? 38.837 9.659 -18.595 1.00 86.12 87 VAL A C 1
ATOM 668 O O . VAL A 1 87 ? 38.226 10.679 -18.911 1.00 86.12 87 VAL A O 1
ATOM 671 N N . SER A 1 88 ? 40.162 9.567 -18.757 1.00 86.62 88 SER A N 1
ATOM 672 C CA . SER A 1 88 ? 41.012 10.645 -19.286 1.00 86.62 88 SER A CA 1
ATOM 673 C C . SER A 1 88 ? 40.819 10.911 -20.788 1.00 86.62 88 SER A C 1
ATOM 675 O O . SER A 1 88 ? 41.096 12.016 -21.262 1.00 86.62 88 SER A O 1
ATOM 677 N N . CYS A 1 89 ? 40.320 9.929 -21.544 1.00 90.81 89 CYS A N 1
ATOM 678 C CA . CYS A 1 89 ? 40.128 10.008 -22.992 1.00 90.81 89 CYS A CA 1
ATOM 679 C C . CYS A 1 89 ? 38.722 10.473 -23.409 1.00 90.81 89 CYS A C 1
ATOM 681 O O . CYS A 1 89 ? 38.526 10.790 -24.584 1.00 90.81 89 CYS A O 1
ATOM 683 N N . MET A 1 90 ? 37.776 10.594 -22.470 1.00 88.69 90 MET A N 1
ATOM 684 C CA . MET A 1 90 ? 36.374 10.968 -22.722 1.00 88.69 90 MET A CA 1
ATOM 685 C C . MET A 1 90 ? 36.226 12.217 -23.606 1.00 88.69 90 MET A C 1
ATOM 687 O O . MET A 1 90 ? 35.584 12.178 -24.653 1.00 88.69 90 MET A O 1
ATOM 691 N N . LYS A 1 91 ? 36.882 13.326 -23.233 1.00 86.06 91 LYS A N 1
ATOM 692 C CA . LYS A 1 91 ? 36.783 14.600 -23.972 1.00 86.06 91 LYS A CA 1
ATOM 693 C C . LYS A 1 91 ? 37.353 14.510 -25.387 1.00 86.06 91 LYS A C 1
ATOM 695 O O . LYS A 1 91 ? 36.844 15.156 -26.297 1.00 86.06 91 LYS A O 1
ATOM 700 N N . LYS A 1 92 ? 38.414 13.717 -25.578 1.00 89.44 92 LYS A N 1
ATOM 701 C CA . LYS A 1 92 ? 38.989 13.484 -26.909 1.00 89.44 92 LYS A CA 1
ATOM 702 C C . LYS A 1 92 ? 38.002 12.700 -27.770 1.00 89.44 92 LYS A C 1
ATOM 704 O O . LYS A 1 92 ? 37.769 13.097 -28.904 1.00 89.44 92 LYS A O 1
ATOM 709 N N . ALA A 1 93 ? 37.367 11.665 -27.217 1.00 87.75 93 ALA A N 1
ATOM 710 C CA . ALA A 1 93 ? 36.354 10.882 -27.924 1.00 87.75 93 ALA A CA 1
ATOM 711 C C . ALA A 1 93 ? 35.129 11.710 -28.338 1.00 87.75 93 ALA A C 1
ATOM 713 O O . ALA A 1 93 ? 34.631 11.540 -29.447 1.00 87.75 93 ALA A O 1
ATOM 714 N N . GLU A 1 94 ?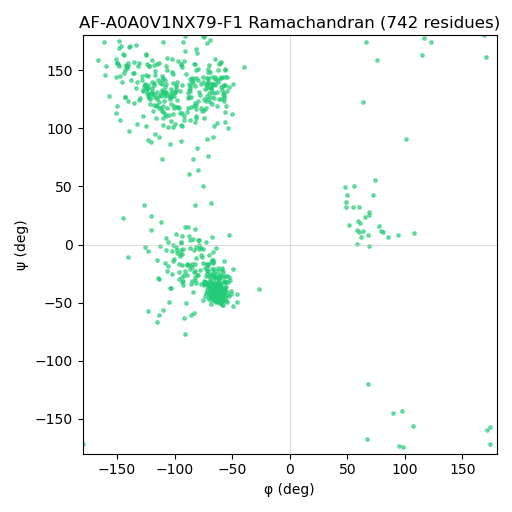 34.674 12.641 -27.494 1.00 87.12 94 GLU A N 1
ATOM 715 C CA . GLU A 1 94 ? 33.584 13.572 -27.834 1.00 87.12 94 GLU A CA 1
ATOM 716 C C . GLU A 1 94 ? 33.897 14.475 -29.030 1.00 87.12 94 GLU A C 1
ATOM 718 O O . GLU A 1 94 ? 32.981 14.890 -29.738 1.00 87.12 94 GLU A O 1
ATOM 723 N N . GLN A 1 95 ? 35.176 14.762 -29.271 1.00 87.25 95 GLN A N 1
ATOM 724 C CA . GLN A 1 95 ? 35.629 15.613 -30.370 1.00 87.25 95 GLN A CA 1
ATOM 725 C C . GLN A 1 95 ? 35.975 14.818 -31.632 1.00 87.25 95 GLN A C 1
ATOM 727 O O . GLN A 1 95 ? 35.772 15.317 -32.737 1.00 87.25 95 GLN A O 1
ATOM 732 N N . SER A 1 96 ? 36.519 13.606 -31.485 1.00 87.88 96 SER A N 1
ATOM 733 C CA . SER A 1 96 ? 37.110 12.849 -32.594 1.00 87.88 96 SER A CA 1
ATOM 734 C C . SER A 1 96 ? 36.269 11.676 -33.098 1.00 87.88 96 SER A C 1
ATOM 736 O O . SER A 1 96 ? 36.498 11.220 -34.217 1.00 87.88 96 SER A O 1
ATOM 738 N N . ILE A 1 97 ? 35.301 11.184 -32.317 1.00 88.75 97 ILE A N 1
ATOM 739 C CA . ILE A 1 97 ? 34.492 10.012 -32.671 1.00 88.75 97 ILE A CA 1
ATOM 740 C C . ILE A 1 97 ? 33.024 10.413 -32.786 1.00 88.75 97 ILE A C 1
ATOM 742 O O . ILE A 1 97 ? 32.439 10.974 -31.861 1.00 88.75 97 ILE A O 1
ATOM 746 N N . SER A 1 98 ? 32.396 10.089 -33.916 1.00 87.81 98 SER A N 1
ATOM 747 C CA . SER A 1 98 ? 30.972 10.343 -34.125 1.00 87.81 98 SER A CA 1
ATOM 748 C C . SER A 1 98 ? 30.093 9.352 -33.356 1.00 87.81 98 SER A C 1
ATOM 750 O O . SER A 1 98 ? 30.407 8.171 -33.215 1.00 87.81 98 SER A O 1
ATOM 752 N N . CYS A 1 99 ? 28.957 9.843 -32.859 1.00 88.19 99 CYS A N 1
ATOM 753 C CA . CYS A 1 99 ? 27.943 9.035 -32.185 1.00 88.19 99 CYS A CA 1
ATOM 754 C C . CYS A 1 99 ? 26.670 8.911 -33.036 1.00 88.19 99 CYS A C 1
ATOM 756 O O . CYS A 1 99 ? 26.523 9.567 -34.071 1.00 88.19 99 CYS A O 1
ATOM 758 N N . LYS A 1 100 ? 25.717 8.092 -32.576 1.00 84.56 100 LYS A N 1
ATOM 759 C CA . LYS A 1 100 ? 24.374 8.007 -33.160 1.00 84.56 100 LYS A CA 1
ATOM 760 C C . LYS A 1 100 ? 23.700 9.384 -33.145 1.00 84.56 100 LYS A C 1
ATOM 762 O O . LYS A 1 100 ? 23.599 10.011 -32.093 1.00 84.56 100 LYS A O 1
ATOM 767 N N . SER A 1 101 ? 23.196 9.829 -34.297 1.00 73.94 101 SER A N 1
ATOM 768 C CA . SER A 1 101 ? 22.345 11.022 -34.355 1.00 73.94 101 SER A CA 1
ATOM 769 C C . SER A 1 101 ? 20.954 10.711 -33.802 1.00 73.94 101 SER A C 1
ATOM 771 O O . SER A 1 101 ? 20.348 9.702 -34.169 1.00 73.94 101 SER A O 1
ATOM 773 N N . VAL A 1 102 ? 20.435 11.597 -32.950 1.00 62.84 102 VAL A N 1
ATOM 774 C CA . VAL A 1 102 ? 19.098 11.469 -32.347 1.00 62.84 102 VAL A CA 1
ATOM 775 C C . VAL A 1 102 ? 18.003 12.035 -33.273 1.00 62.84 102 VAL A C 1
ATOM 777 O O . VAL A 1 102 ? 16.837 11.690 -33.119 1.00 62.84 102 VAL A O 1
ATOM 780 N N . ALA A 1 103 ? 18.357 12.847 -34.284 1.00 59.38 103 ALA A N 1
ATOM 781 C CA . ALA A 1 103 ? 17.407 13.421 -35.246 1.00 59.38 103 ALA A CA 1
ATOM 782 C C . ALA A 1 103 ? 18.007 13.656 -36.652 1.00 59.38 103 ALA A C 1
ATOM 784 O O . ALA A 1 103 ? 19.214 13.859 -36.798 1.00 59.38 103 ALA A O 1
ATOM 785 N N . GLY A 1 104 ? 17.141 13.680 -37.676 1.00 53.75 104 GLY A N 1
ATOM 786 C CA . GLY A 1 104 ? 17.400 14.339 -38.967 1.00 53.75 104 GLY A CA 1
ATOM 787 C C . GLY A 1 104 ? 18.376 13.651 -39.926 1.00 53.75 104 GLY A C 1
ATOM 788 O O . GLY A 1 104 ? 19.323 14.290 -40.377 1.00 53.75 104 GLY A O 1
ATOM 789 N N . VAL A 1 105 ? 18.150 12.383 -40.284 1.00 53.69 105 VAL A N 1
ATOM 790 C CA . VAL A 1 105 ? 18.982 11.697 -41.288 1.00 53.69 105 VAL A CA 1
ATOM 791 C C . VAL A 1 105 ? 18.143 11.338 -42.519 1.00 53.69 105 VAL A C 1
ATOM 793 O O . VAL A 1 105 ? 17.319 10.435 -42.460 1.00 53.69 105 VAL A O 1
ATOM 796 N N . ASN A 1 106 ? 18.366 12.027 -43.645 1.00 50.22 106 ASN A N 1
ATOM 797 C CA . ASN A 1 106 ? 17.693 11.728 -44.923 1.00 50.22 106 ASN A CA 1
ATOM 798 C C . ASN A 1 106 ? 18.193 10.417 -45.567 1.00 50.22 106 ASN A C 1
ATOM 800 O O . ASN A 1 106 ? 17.517 9.851 -46.421 1.00 50.22 106 ASN A O 1
ATOM 804 N N . LYS A 1 107 ? 19.387 9.945 -45.181 1.00 64.31 107 LYS A N 1
ATOM 805 C CA . LYS A 1 107 ? 20.021 8.720 -45.687 1.00 64.31 107 LYS A CA 1
ATOM 806 C C . LYS A 1 107 ? 20.921 8.111 -44.610 1.00 64.31 107 LYS A C 1
ATOM 808 O O . LYS A 1 107 ? 21.904 8.729 -44.211 1.00 64.31 107 LYS A O 1
ATOM 813 N N . LEU A 1 108 ? 20.560 6.933 -44.105 1.00 77.06 108 LEU A N 1
ATOM 814 C CA . LEU A 1 108 ? 21.267 6.291 -42.996 1.00 77.06 108 LEU A CA 1
ATOM 815 C C . LEU A 1 108 ? 22.514 5.549 -43.497 1.00 77.06 108 LEU A C 1
ATOM 817 O O . LEU A 1 108 ? 22.409 4.525 -44.166 1.00 77.06 108 LEU A O 1
ATOM 821 N N . GLU A 1 109 ? 23.699 6.048 -43.160 1.00 85.19 109 GLU A N 1
ATOM 822 C CA . GLU A 1 109 ? 24.975 5.376 -43.432 1.00 85.19 109 GLU A CA 1
ATOM 823 C C . GLU A 1 109 ? 25.411 4.495 -42.253 1.00 85.19 109 GLU A C 1
ATOM 825 O O . GLU A 1 109 ? 24.987 4.685 -41.108 1.00 85.19 109 GLU A O 1
ATOM 830 N N . HIS A 1 110 ? 26.267 3.508 -42.518 1.00 87.56 110 HIS A N 1
ATOM 831 C CA . HIS A 1 110 ? 26.824 2.671 -41.454 1.00 87.56 110 HIS A CA 1
ATOM 832 C C . HIS A 1 110 ? 27.728 3.481 -40.506 1.00 87.56 110 HIS A C 1
ATOM 834 O O . HIS A 1 110 ? 28.721 4.068 -40.933 1.00 87.56 110 HIS A O 1
ATOM 840 N N . LEU A 1 111 ? 27.447 3.423 -39.199 1.00 89.94 111 LEU A N 1
ATOM 841 C CA . LEU A 1 111 ? 28.312 3.973 -38.150 1.00 89.94 111 LEU A CA 1
ATOM 842 C C . LEU A 1 111 ? 29.227 2.869 -37.608 1.00 89.94 111 LEU A C 1
ATOM 844 O O . LEU A 1 111 ? 28.855 2.153 -36.678 1.00 89.94 111 LEU A O 1
ATOM 848 N N . TRP A 1 112 ? 30.396 2.694 -38.222 1.00 91.56 112 TRP A N 1
ATOM 849 C CA . TRP A 1 112 ? 31.358 1.655 -37.847 1.00 91.56 112 TRP A CA 1
ATOM 850 C C . TRP A 1 112 ? 32.152 2.031 -36.597 1.00 91.56 112 TRP A C 1
ATOM 852 O O . TRP A 1 112 ? 32.755 3.098 -36.536 1.00 91.56 112 TRP A O 1
ATOM 862 N N . VAL A 1 113 ? 32.176 1.120 -35.629 1.00 91.62 113 VAL A N 1
ATOM 863 C CA . VAL A 1 113 ? 32.921 1.229 -34.376 1.00 91.62 113 VAL A CA 1
ATOM 864 C C . VAL A 1 113 ? 33.987 0.135 -34.340 1.00 91.62 113 VAL A C 1
ATOM 866 O O . VAL A 1 113 ? 33.631 -1.032 -34.526 1.00 91.62 113 VAL A O 1
ATOM 869 N N . PRO A 1 114 ? 35.269 0.486 -34.146 1.00 90.50 114 PRO A N 1
ATOM 870 C CA . PRO A 1 114 ? 36.353 -0.483 -34.152 1.00 90.50 114 PRO A CA 1
ATOM 871 C C . PRO A 1 114 ? 36.458 -1.243 -32.828 1.00 90.50 114 PRO A C 1
ATOM 873 O O . PRO A 1 114 ? 36.309 -0.653 -31.755 1.00 90.50 114 PRO A O 1
ATOM 876 N N . GLY A 1 115 ? 36.770 -2.536 -32.919 1.00 87.50 115 GLY A N 1
ATOM 877 C CA . GLY A 1 115 ? 37.152 -3.377 -31.790 1.00 87.50 115 GLY A CA 1
ATOM 878 C C . GLY A 1 115 ? 36.059 -3.658 -30.762 1.00 87.50 115 GLY A C 1
ATOM 879 O O . GLY A 1 115 ? 34.871 -3.415 -30.992 1.00 87.50 115 GLY A O 1
ATOM 880 N N . ASN A 1 116 ? 36.491 -4.197 -29.613 1.00 88.25 116 ASN A N 1
ATOM 881 C CA . ASN A 1 116 ? 35.638 -4.558 -28.472 1.00 88.25 116 ASN A CA 1
ATOM 882 C C . ASN A 1 116 ? 34.420 -5.398 -28.907 1.00 88.25 116 ASN A C 1
ATOM 884 O O . ASN A 1 116 ? 33.270 -5.144 -28.527 1.00 88.25 116 ASN A O 1
ATOM 888 N N . LEU A 1 117 ? 34.683 -6.354 -29.803 1.00 86.94 117 LEU A N 1
ATOM 889 C CA . LEU A 1 117 ? 33.685 -7.255 -30.359 1.00 86.94 117 LEU A CA 1
ATOM 890 C C . LEU A 1 117 ? 33.487 -8.457 -29.423 1.00 86.94 117 LEU A C 1
ATOM 892 O O . LEU A 1 117 ? 34.468 -8.951 -28.871 1.00 86.94 117 LEU A O 1
ATOM 896 N N . PRO A 1 118 ? 32.256 -8.976 -29.274 1.00 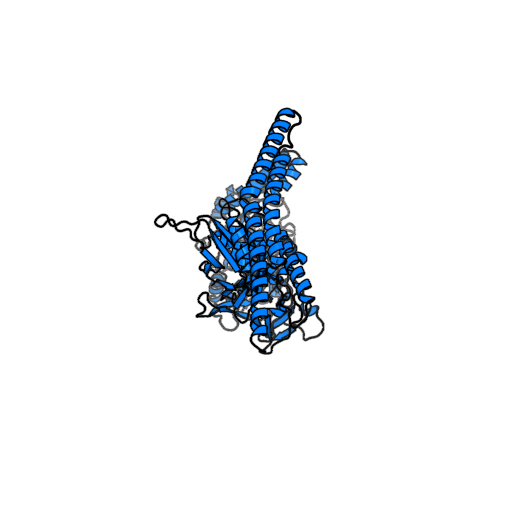79.81 118 PRO A N 1
ATOM 897 C CA . PRO A 1 118 ? 32.024 -10.235 -28.567 1.00 79.81 118 PRO A CA 1
ATOM 898 C C . PRO A 1 118 ? 32.864 -11.388 -29.144 1.00 79.81 118 PRO A C 1
ATOM 900 O O . PRO A 1 118 ? 33.010 -11.475 -30.366 1.00 79.81 118 PRO A O 1
ATOM 903 N N . LEU A 1 119 ? 33.339 -12.299 -28.282 1.00 74.31 119 LEU A N 1
ATOM 904 C CA . LEU A 1 119 ? 34.255 -13.415 -28.605 1.00 74.31 119 LEU A CA 1
ATOM 905 C C . LEU A 1 119 ? 33.752 -14.388 -29.696 1.00 74.31 119 LEU A C 1
ATOM 907 O O . LEU A 1 119 ? 34.531 -15.171 -30.230 1.00 74.31 119 LEU A O 1
ATOM 911 N N . SER A 1 120 ? 32.468 -14.332 -30.051 1.00 79.56 120 SER A N 1
ATOM 912 C CA . SER A 1 120 ? 31.809 -15.154 -31.077 1.00 79.56 120 SER A CA 1
ATOM 913 C C . SER A 1 120 ? 31.362 -14.359 -32.313 1.00 79.56 120 SER A C 1
ATOM 915 O O . SER A 1 120 ? 30.492 -14.797 -33.064 1.00 79.56 120 SER A O 1
ATOM 917 N N . SER A 1 121 ? 31.919 -13.166 -32.534 1.00 87.00 121 SER A N 1
ATOM 918 C CA . SER A 1 121 ? 31.549 -12.323 -33.675 1.00 87.00 121 SER A CA 1
ATOM 919 C C . SER A 1 121 ? 31.984 -12.944 -35.004 1.00 87.00 121 SER A C 1
ATOM 921 O O . SER A 1 121 ? 33.111 -13.410 -35.132 1.00 87.00 121 SER A O 1
ATOM 923 N N . VAL A 1 122 ? 31.129 -12.882 -36.029 1.00 90.12 122 VAL A N 1
ATOM 924 C CA . VAL A 1 122 ? 31.405 -13.444 -37.364 1.00 90.12 122 VAL A CA 1
ATOM 925 C C . VAL A 1 122 ? 31.191 -12.394 -38.451 1.00 90.12 122 VAL A C 1
ATOM 927 O O . VAL A 1 122 ? 30.158 -11.731 -38.485 1.00 90.12 122 VAL A O 1
ATOM 930 N N . CYS A 1 123 ? 32.146 -12.269 -39.373 1.00 91.88 123 CYS A N 1
ATOM 931 C CA . CYS A 1 123 ? 32.086 -11.318 -40.479 1.00 91.88 123 CYS A CA 1
ATOM 932 C C . CYS A 1 123 ? 30.869 -11.570 -41.373 1.00 91.88 123 CYS A C 1
ATOM 934 O O . CYS A 1 123 ? 30.745 -12.640 -41.967 1.00 91.88 123 CYS A O 1
ATOM 936 N N . CYS A 1 124 ? 30.037 -10.550 -41.583 1.00 90.00 124 CYS A N 1
ATOM 937 C CA . CYS A 1 124 ? 28.856 -10.637 -42.451 1.00 90.00 124 CYS A CA 1
ATOM 938 C C . CYS A 1 124 ? 29.157 -10.829 -43.952 1.00 90.00 124 CYS A C 1
ATOM 940 O O . CYS A 1 124 ? 28.227 -10.999 -44.735 1.00 90.00 124 CYS A O 1
ATOM 942 N N . VAL A 1 125 ? 30.428 -10.771 -44.366 1.00 91.06 125 VAL A N 1
ATOM 943 C CA . VAL A 1 125 ? 30.844 -10.907 -45.773 1.00 91.06 125 VAL A CA 1
ATOM 944 C C . VAL A 1 125 ? 31.472 -12.270 -46.052 1.00 91.06 125 VAL A C 1
ATOM 946 O O . VAL A 1 125 ? 31.129 -12.914 -47.037 1.00 91.06 125 VAL A O 1
ATOM 949 N N . CYS A 1 126 ? 32.426 -12.698 -45.221 1.00 92.50 126 CYS A N 1
ATOM 950 C CA . CYS A 1 126 ? 33.186 -13.934 -45.440 1.00 92.50 126 CYS A CA 1
ATOM 951 C C . CYS A 1 126 ? 32.816 -15.069 -44.477 1.00 92.50 126 CYS A C 1
ATOM 953 O O . CYS A 1 126 ? 33.346 -16.168 -44.618 1.00 92.50 126 CYS A O 1
ATOM 955 N N . PHE A 1 127 ? 31.941 -14.805 -43.501 1.00 90.38 127 PHE A N 1
ATOM 956 C CA . PHE A 1 127 ? 31.472 -15.769 -42.502 1.00 90.38 127 PHE A CA 1
ATOM 957 C C . PHE A 1 127 ? 32.580 -16.389 -41.630 1.00 90.38 127 PHE A C 1
ATOM 959 O O . PHE A 1 127 ? 32.383 -17.435 -41.022 1.00 90.38 127 PHE A O 1
ATOM 966 N N . GLN A 1 128 ? 33.743 -15.736 -41.546 1.00 91.25 128 GLN A N 1
ATOM 967 C CA . GLN A 1 128 ? 34.845 -16.110 -40.652 1.00 91.25 128 GLN A CA 1
ATOM 968 C C . GLN A 1 128 ? 34.819 -15.279 -39.363 1.00 91.25 128 GLN A C 1
ATOM 970 O O . GLN A 1 128 ? 34.281 -14.168 -39.350 1.00 91.25 128 GLN A O 1
ATOM 975 N N . ASN A 1 129 ? 35.442 -15.788 -38.297 1.00 88.75 129 ASN A N 1
ATOM 976 C CA . ASN A 1 129 ? 35.486 -15.123 -36.990 1.00 88.75 129 ASN A CA 1
ATOM 977 C C . ASN A 1 129 ? 36.119 -13.717 -37.067 1.00 88.75 129 ASN A C 1
ATOM 979 O O . ASN A 1 129 ? 37.149 -13.504 -37.712 1.00 88.75 129 ASN A O 1
ATOM 983 N N . CYS A 1 130 ? 35.499 -12.760 -36.380 1.00 85.44 130 CYS A N 1
ATOM 984 C CA . CYS A 1 130 ? 35.956 -11.388 -36.161 1.00 85.44 130 CYS A CA 1
ATOM 985 C C . CYS A 1 130 ? 36.265 -11.165 -34.678 1.00 85.44 130 CYS A C 1
ATOM 987 O O . CYS A 1 130 ? 35.694 -11.825 -33.817 1.00 85.44 130 CYS A O 1
ATOM 989 N N . GLY A 1 131 ? 37.115 -10.182 -34.379 1.00 75.69 131 GLY A N 1
ATOM 990 C CA . GLY A 1 131 ? 37.439 -9.819 -32.994 1.00 75.69 131 GLY A CA 1
ATOM 991 C C . GLY A 1 131 ? 38.418 -10.777 -32.313 1.00 75.69 131 GLY A C 1
ATOM 992 O O . GLY A 1 131 ? 38.540 -10.762 -31.095 1.00 75.69 131 GLY A O 1
ATOM 993 N N . VAL A 1 132 ? 39.116 -11.609 -33.091 1.00 71.38 132 VAL A N 1
ATOM 994 C CA . VAL A 1 132 ? 40.195 -12.474 -32.599 1.00 71.38 132 VAL A CA 1
ATOM 995 C C . VAL A 1 132 ? 41.510 -11.686 -32.632 1.00 71.38 132 VAL A C 1
ATOM 997 O O . VAL A 1 132 ? 41.869 -11.142 -33.676 1.00 71.38 132 VAL A O 1
ATOM 1000 N N . GLY A 1 133 ? 42.233 -11.632 -31.509 1.00 72.25 133 GLY A N 1
ATOM 1001 C CA . GLY A 1 133 ? 43.533 -10.953 -31.381 1.00 72.25 133 GLY A CA 1
ATOM 1002 C C . GLY A 1 133 ? 43.532 -9.777 -30.396 1.00 72.25 133 GLY A C 1
ATOM 1003 O O . GLY A 1 133 ? 42.506 -9.443 -29.815 1.00 72.25 133 GLY A O 1
ATOM 1004 N N . PHE A 1 134 ? 44.697 -9.154 -30.201 1.00 76.00 134 PHE A N 1
ATOM 1005 C CA . PHE A 1 134 ? 44.882 -8.021 -29.283 1.00 76.00 134 PHE A CA 1
ATOM 1006 C C . PHE A 1 134 ? 44.578 -6.680 -29.969 1.00 76.00 134 PHE A C 1
ATOM 1008 O O . PHE A 1 134 ? 45.010 -6.458 -31.101 1.00 76.00 134 PHE A O 1
ATOM 1015 N N . GLY A 1 135 ? 43.892 -5.774 -29.271 1.00 83.19 135 GLY A N 1
ATOM 1016 C CA . GLY A 1 135 ? 43.595 -4.411 -29.727 1.00 83.19 135 GLY A CA 1
ATOM 1017 C C . GLY A 1 135 ? 42.232 -4.245 -30.404 1.00 83.19 135 GLY A C 1
ATOM 1018 O O . GLY A 1 135 ? 41.404 -5.158 -30.448 1.00 83.19 135 GLY A O 1
ATOM 1019 N N . LEU A 1 136 ? 41.994 -3.053 -30.958 1.00 84.69 136 LEU A N 1
ATOM 1020 C CA . LEU A 1 136 ? 40.744 -2.695 -31.633 1.00 84.69 136 LEU A CA 1
ATOM 1021 C C . LEU A 1 136 ? 40.655 -3.242 -33.067 1.00 84.69 136 LEU A C 1
ATOM 1023 O O . LEU A 1 136 ? 40.607 -2.487 -34.037 1.00 84.69 136 LEU A O 1
ATOM 1027 N N . ASN A 1 137 ? 40.626 -4.564 -33.206 1.00 82.94 137 ASN A N 1
ATOM 1028 C CA . ASN A 1 137 ? 40.533 -5.209 -34.513 1.00 82.94 137 ASN A CA 1
ATOM 1029 C C . ASN A 1 137 ? 39.079 -5.332 -34.977 1.00 82.94 137 ASN A C 1
ATOM 1031 O O . ASN A 1 137 ? 38.202 -5.726 -34.204 1.00 82.94 137 ASN A O 1
ATOM 1035 N N . ASN A 1 138 ? 38.854 -5.112 -36.275 1.00 91.25 138 ASN A N 1
ATOM 1036 C CA . ASN A 1 138 ? 37.566 -5.288 -36.945 1.00 91.25 138 ASN A CA 1
ATOM 1037 C C . ASN A 1 138 ? 36.500 -4.298 -36.478 1.00 91.25 138 ASN A C 1
ATOM 1039 O O . ASN A 1 138 ? 36.711 -3.473 -35.595 1.00 91.25 138 ASN A O 1
ATOM 1043 N N . LEU A 1 139 ? 35.348 -4.329 -37.140 1.00 91.81 139 LEU A N 1
ATOM 1044 C CA . LEU A 1 139 ? 34.360 -3.264 -37.059 1.00 91.81 139 LEU A CA 1
ATOM 1045 C C . LEU A 1 139 ? 32.989 -3.834 -36.716 1.00 91.81 139 LEU A C 1
ATOM 1047 O O . LEU A 1 139 ? 32.586 -4.858 -37.265 1.00 91.81 139 LEU A O 1
ATOM 1051 N N . ARG A 1 140 ? 32.234 -3.118 -35.880 1.00 91.88 140 ARG A N 1
ATOM 1052 C CA . ARG A 1 140 ? 30.798 -3.325 -35.655 1.00 91.88 140 ARG A CA 1
ATOM 1053 C C . ARG A 1 140 ? 30.025 -2.077 -36.033 1.00 91.88 140 ARG A C 1
ATOM 1055 O O . ARG A 1 140 ? 30.340 -0.982 -35.576 1.00 91.88 140 ARG A O 1
ATOM 1062 N N . CYS A 1 141 ? 28.984 -2.224 -36.840 1.00 90.75 141 CYS A N 1
ATOM 1063 C CA . CYS A 1 141 ? 28.084 -1.114 -37.123 1.00 90.75 141 CYS A CA 1
ATOM 1064 C C . CYS A 1 141 ? 27.178 -0.857 -35.912 1.00 90.75 141 CYS A C 1
ATOM 1066 O O . CYS A 1 141 ? 26.446 -1.745 -35.493 1.00 90.75 141 CYS A O 1
ATOM 1068 N N . SER A 1 142 ? 27.153 0.366 -35.384 1.00 88.31 142 SER A N 1
ATOM 1069 C CA . SER A 1 142 ? 26.277 0.750 -34.266 1.00 88.31 142 SER A CA 1
ATOM 1070 C C . SER A 1 142 ? 24.790 0.784 -34.619 1.00 88.31 142 SER A C 1
ATOM 1072 O O . SER A 1 142 ? 23.957 0.833 -33.719 1.00 88.31 142 SER A O 1
ATOM 1074 N N . TRP A 1 143 ? 24.449 0.785 -35.908 1.00 84.62 143 TRP A N 1
ATOM 1075 C CA . TRP A 1 143 ? 23.069 0.737 -36.381 1.00 84.62 143 TRP A CA 1
ATOM 1076 C C . TRP A 1 143 ? 22.630 -0.710 -36.591 1.00 84.62 143 TRP A C 1
ATOM 1078 O O . TRP A 1 143 ? 21.982 -1.279 -35.724 1.00 84.62 143 TRP A O 1
ATOM 1088 N N . CYS A 1 144 ? 23.057 -1.351 -37.680 1.00 82.69 144 CYS A N 1
ATOM 1089 C CA . CYS A 1 144 ? 22.646 -2.720 -37.997 1.00 82.69 144 CYS A CA 1
ATOM 1090 C C . CYS A 1 144 ? 23.380 -3.822 -37.218 1.00 82.69 144 CYS A C 1
ATOM 1092 O O . CYS A 1 144 ? 23.187 -4.982 -37.542 1.00 82.69 144 CYS A O 1
ATOM 1094 N N . GLN A 1 145 ? 24.273 -3.523 -36.272 1.00 86.12 145 GLN A N 1
ATOM 1095 C CA . GLN A 1 145 ? 25.032 -4.516 -35.484 1.00 86.12 145 GLN A CA 1
ATOM 1096 C C . GLN A 1 145 ? 25.903 -5.510 -36.278 1.00 86.12 145 GLN A C 1
ATOM 1098 O O . GLN A 1 145 ? 26.585 -6.326 -35.663 1.00 86.12 145 GLN A O 1
ATOM 1103 N N . ARG A 1 146 ? 25.950 -5.438 -37.620 1.00 88.12 146 ARG A N 1
ATOM 1104 C CA . ARG A 1 146 ? 26.824 -6.291 -38.437 1.00 88.12 146 ARG A CA 1
ATOM 1105 C C . ARG A 1 146 ? 28.270 -6.097 -38.007 1.00 88.12 146 ARG A C 1
ATOM 1107 O O . ARG A 1 146 ? 28.710 -4.958 -37.823 1.00 88.12 146 ARG A O 1
ATOM 1114 N N . THR A 1 147 ? 28.999 -7.198 -37.910 1.00 91.56 147 THR A N 1
ATOM 1115 C CA . THR A 1 147 ? 30.447 -7.189 -37.743 1.00 91.56 147 THR A CA 1
ATOM 1116 C C . THR A 1 147 ? 31.122 -7.486 -39.078 1.00 91.56 147 THR A C 1
ATOM 1118 O O . THR A 1 147 ? 30.582 -8.186 -39.942 1.00 91.56 147 THR A O 1
ATOM 1121 N N . ALA A 1 148 ? 32.284 -6.886 -39.297 1.00 93.44 148 ALA A N 1
ATOM 1122 C CA . ALA A 1 148 ? 33.061 -7.072 -40.510 1.00 93.44 148 ALA A CA 1
ATOM 1123 C C . ALA A 1 148 ? 34.546 -6.887 -40.218 1.00 93.44 148 ALA A C 1
ATOM 1125 O O . ALA A 1 148 ? 34.924 -6.011 -39.440 1.00 93.44 148 ALA A O 1
ATOM 1126 N N . HIS A 1 149 ? 35.398 -7.664 -40.886 1.00 93.12 149 HIS A N 1
ATOM 1127 C CA . HIS A 1 149 ? 36.824 -7.344 -40.936 1.00 93.12 149 HIS A CA 1
ATOM 1128 C C . HIS A 1 149 ? 37.038 -6.001 -41.635 1.00 93.12 149 HIS A C 1
ATOM 1130 O O . HIS A 1 149 ? 36.302 -5.658 -42.564 1.00 93.12 149 HIS A O 1
ATOM 1136 N N . ASP A 1 150 ? 38.097 -5.288 -41.261 1.00 90.06 150 ASP A N 1
ATOM 1137 C CA . ASP A 1 150 ? 38.483 -4.009 -41.865 1.00 90.06 150 ASP A CA 1
ATOM 1138 C C . ASP A 1 150 ? 38.604 -4.120 -43.393 1.00 90.06 150 ASP A C 1
ATOM 1140 O O . ASP A 1 150 ? 38.019 -3.330 -44.131 1.00 90.06 150 ASP A O 1
ATOM 1144 N N . ALA A 1 151 ? 39.240 -5.194 -43.874 1.00 91.00 151 ALA A N 1
ATOM 1145 C CA . ALA A 1 151 ? 39.376 -5.497 -45.300 1.00 91.00 151 ALA A CA 1
ATOM 1146 C C . ALA A 1 151 ? 38.049 -5.879 -45.990 1.00 91.00 151 ALA A C 1
ATOM 1148 O O . ALA A 1 151 ? 37.899 -5.707 -47.200 1.00 91.00 151 ALA A O 1
ATOM 1149 N N . CYS A 1 152 ? 37.072 -6.398 -45.240 1.00 91.81 152 CYS A N 1
ATOM 1150 C CA . CYS A 1 152 ? 35.768 -6.792 -45.776 1.00 91.81 152 CYS A CA 1
ATOM 1151 C C . CYS A 1 152 ? 34.781 -5.618 -45.860 1.00 91.81 152 CYS A C 1
ATOM 1153 O O . CYS A 1 152 ? 33.827 -5.692 -46.634 1.00 91.81 152 CYS A O 1
ATOM 1155 N N . ARG A 1 153 ? 35.013 -4.527 -45.115 1.00 90.25 153 ARG A N 1
ATOM 1156 C CA . ARG A 1 153 ? 34.117 -3.360 -45.026 1.00 90.25 153 ARG A CA 1
ATOM 1157 C C . ARG A 1 153 ? 33.714 -2.803 -46.390 1.00 90.25 153 ARG A C 1
ATOM 1159 O O . ARG A 1 153 ? 32.550 -2.480 -46.596 1.00 90.25 153 ARG A O 1
ATOM 1166 N N . HIS A 1 154 ? 34.658 -2.698 -47.322 1.00 89.31 154 HIS A N 1
ATOM 1167 C CA . HIS A 1 154 ? 34.428 -2.094 -48.640 1.00 89.31 154 HIS A CA 1
ATOM 1168 C C . HIS A 1 154 ? 33.464 -2.890 -49.530 1.00 89.31 154 HIS A C 1
ATOM 1170 O O . HIS A 1 154 ? 32.970 -2.359 -50.519 1.00 89.31 154 HIS A O 1
ATOM 1176 N N . ARG A 1 155 ? 33.188 -4.156 -49.188 1.00 90.81 155 ARG A N 1
ATOM 1177 C CA . ARG A 1 155 ? 32.232 -5.017 -49.900 1.00 90.81 155 ARG A CA 1
ATOM 1178 C C . ARG A 1 155 ? 30.794 -4.854 -49.394 1.00 90.81 155 ARG A C 1
ATOM 1180 O O . ARG A 1 155 ? 29.891 -5.495 -49.919 1.00 90.81 155 ARG A O 1
ATOM 1187 N N . ILE A 1 156 ? 30.579 -4.027 -48.370 1.00 87.75 156 ILE A N 1
ATOM 1188 C CA . ILE A 1 156 ? 29.269 -3.737 -47.783 1.00 87.75 156 ILE A CA 1
ATOM 1189 C C . ILE A 1 156 ? 28.752 -2.426 -48.381 1.00 87.75 156 ILE A C 1
ATOM 1191 O O . ILE A 1 156 ? 29.516 -1.477 -48.557 1.00 87.75 156 ILE A O 1
ATOM 1195 N N . SER A 1 157 ? 27.449 -2.366 -48.673 1.00 87.25 157 SER A N 1
ATOM 1196 C CA . SER A 1 157 ? 26.780 -1.128 -49.091 1.00 87.25 157 SER A CA 1
ATOM 1197 C C . SER A 1 157 ? 27.119 0.031 -48.137 1.00 87.25 157 SER A C 1
ATOM 1199 O O . SER A 1 157 ? 27.108 -0.164 -46.920 1.00 87.25 157 SER A O 1
ATOM 1201 N N . PRO A 1 158 ? 27.375 1.253 -48.642 1.00 84.25 158 PRO A N 1
ATOM 1202 C CA . PRO A 1 158 ? 27.600 2.416 -47.782 1.00 84.25 158 PRO A CA 1
ATOM 1203 C C . PRO A 1 158 ? 26.347 2.785 -46.968 1.00 84.25 158 PRO A C 1
ATOM 1205 O O . PRO A 1 158 ? 26.453 3.302 -45.854 1.00 84.25 158 PRO A O 1
ATOM 1208 N N . ASN A 1 159 ? 25.163 2.463 -47.496 1.00 84.06 159 ASN A N 1
ATOM 1209 C CA . ASN A 1 159 ? 23.889 2.717 -46.835 1.00 84.06 159 ASN A CA 1
ATOM 1210 C C . ASN A 1 159 ? 23.560 1.564 -45.899 1.00 84.06 159 ASN A C 1
ATOM 1212 O O . ASN A 1 159 ? 23.515 0.410 -46.332 1.00 84.06 159 ASN A O 1
ATOM 1216 N N . CYS A 1 160 ? 23.286 1.906 -44.644 1.00 81.94 160 CYS A N 1
ATOM 1217 C CA . CYS A 1 160 ? 22.838 0.964 -43.645 1.00 81.94 160 CYS A CA 1
ATOM 1218 C C . CYS A 1 160 ? 21.379 0.606 -43.902 1.00 81.94 160 CYS A C 1
ATOM 1220 O O . CYS A 1 160 ? 20.485 1.439 -43.784 1.00 81.94 160 CYS A O 1
ATOM 1222 N N . ASP A 1 161 ? 21.158 -0.660 -44.220 1.00 75.31 161 ASP A N 1
ATOM 1223 C CA . ASP A 1 161 ? 19.837 -1.240 -44.439 1.00 75.31 161 ASP A CA 1
ATOM 1224 C C . ASP A 1 161 ? 19.120 -1.616 -43.134 1.00 75.31 161 ASP A C 1
ATOM 1226 O O . ASP A 1 161 ? 18.006 -2.123 -43.189 1.00 75.31 161 ASP A O 1
ATOM 1230 N N . LEU A 1 162 ? 19.765 -1.429 -41.969 1.00 72.56 162 LEU A N 1
ATOM 1231 C CA . LEU A 1 162 ? 19.273 -1.861 -40.651 1.00 72.56 162 LEU A CA 1
ATOM 1232 C C . LEU A 1 162 ? 18.859 -3.353 -40.600 1.00 72.56 162 LEU A C 1
ATOM 1234 O O . LEU A 1 162 ? 18.196 -3.790 -39.665 1.00 72.56 162 LEU A O 1
ATOM 1238 N N . SER A 1 163 ? 19.293 -4.159 -41.569 1.00 62.09 163 SER A N 1
ATOM 1239 C CA . SER A 1 163 ? 18.782 -5.510 -41.857 1.00 62.09 163 SER A CA 1
ATOM 1240 C C . SER A 1 163 ? 18.953 -6.528 -40.739 1.00 62.09 163 SER A C 1
ATOM 1242 O O . SER A 1 163 ? 18.089 -7.366 -40.576 1.00 62.09 163 SER A O 1
ATOM 1244 N N . THR A 1 164 ? 20.004 -6.489 -39.922 1.00 59.62 164 THR A N 1
ATOM 1245 C CA . THR A 1 164 ? 20.105 -7.428 -38.784 1.00 59.62 164 THR A CA 1
ATOM 1246 C C . THR A 1 164 ? 19.008 -7.171 -37.745 1.00 59.62 164 THR A C 1
ATOM 1248 O O . THR A 1 164 ? 18.646 -8.067 -36.997 1.00 59.62 164 THR A O 1
ATOM 1251 N N . ILE A 1 165 ? 18.470 -5.947 -37.712 1.00 58.34 165 ILE A N 1
ATOM 1252 C CA . ILE A 1 165 ? 17.330 -5.557 -36.878 1.00 58.34 165 ILE A CA 1
ATOM 1253 C C . ILE A 1 165 ? 16.011 -5.729 -37.662 1.00 58.34 165 ILE A C 1
ATOM 1255 O O . ILE A 1 165 ? 14.994 -6.062 -37.064 1.00 58.34 165 ILE A O 1
ATOM 1259 N N . HIS A 1 166 ? 16.016 -5.558 -38.994 1.00 50.28 166 HIS A N 1
ATOM 1260 C CA . HIS A 1 166 ? 14.833 -5.698 -39.865 1.00 50.28 166 HIS A CA 1
ATOM 1261 C C . HIS A 1 166 ? 14.560 -7.101 -40.432 1.00 50.28 166 HIS A C 1
ATOM 1263 O O . HIS A 1 166 ? 13.423 -7.356 -40.800 1.00 50.28 166 HIS A O 1
ATOM 1269 N N . ASN A 1 167 ? 15.507 -8.043 -40.433 1.00 42.00 167 ASN A N 1
ATOM 1270 C CA . ASN A 1 167 ? 15.293 -9.463 -40.779 1.00 42.00 167 ASN A CA 1
ATOM 1271 C C . ASN A 1 167 ? 14.413 -10.188 -39.737 1.00 42.00 167 ASN A C 1
ATOM 1273 O O . ASN A 1 167 ? 14.230 -11.399 -39.794 1.00 42.00 167 ASN A O 1
ATOM 1277 N N . LEU A 1 168 ? 13.881 -9.433 -38.775 1.00 44.28 168 LEU A N 1
ATOM 1278 C CA . LEU A 1 168 ? 12.840 -9.815 -37.834 1.00 44.28 168 LEU A CA 1
ATOM 1279 C C . LEU A 1 168 ? 11.430 -9.447 -38.338 1.00 44.28 168 LEU A C 1
ATOM 1281 O O . LEU A 1 168 ? 10.453 -9.805 -37.702 1.00 44.28 168 LEU A O 1
ATOM 1285 N N . SER A 1 169 ? 11.282 -8.775 -39.484 1.00 36.03 169 SER A N 1
ATOM 1286 C CA . SER A 1 169 ? 10.005 -8.689 -40.199 1.00 36.03 169 SER A CA 1
ATOM 1287 C C . SER A 1 169 ? 10.253 -8.618 -41.705 1.00 36.03 169 SER A C 1
ATOM 1289 O O . SER A 1 169 ? 10.679 -7.584 -42.225 1.00 36.03 169 SER A O 1
ATOM 1291 N N . ASP A 1 170 ? 9.972 -9.704 -42.418 1.00 33.47 170 ASP A N 1
ATOM 1292 C CA . ASP A 1 170 ? 9.967 -9.698 -43.877 1.00 33.47 170 ASP A CA 1
ATOM 1293 C C . ASP A 1 170 ? 8.982 -8.628 -44.388 1.00 33.47 170 ASP A C 1
ATOM 1295 O O . ASP A 1 170 ? 7.801 -8.644 -44.038 1.00 33.47 170 ASP A O 1
ATOM 1299 N N . ASN A 1 171 ? 9.482 -7.730 -45.247 1.00 36.81 171 ASN A N 1
ATOM 1300 C CA . ASN A 1 171 ? 8.807 -6.636 -45.972 1.00 36.81 171 ASN A CA 1
ATOM 1301 C C . ASN A 1 171 ? 8.980 -5.211 -45.402 1.00 36.81 171 ASN A C 1
ATOM 1303 O O . ASN A 1 171 ? 8.155 -4.660 -44.675 1.00 36.81 171 ASN A O 1
ATOM 1307 N N . LEU A 1 172 ? 10.023 -4.545 -45.906 1.00 39.03 172 LEU A N 1
ATOM 1308 C CA . LEU A 1 172 ? 10.388 -3.129 -45.740 1.00 39.03 172 LEU A CA 1
ATOM 1309 C C . LEU A 1 172 ? 9.431 -2.122 -46.432 1.00 39.03 172 LEU A C 1
ATOM 1311 O O . LEU A 1 172 ? 9.862 -1.069 -46.896 1.00 39.03 172 LEU A O 1
ATOM 1315 N N . HIS A 1 173 ? 8.124 -2.401 -46.471 1.00 40.22 173 HIS A N 1
ATOM 1316 C CA . HIS A 1 173 ? 7.110 -1.449 -46.957 1.00 40.22 173 HIS A CA 1
ATOM 1317 C C . HIS A 1 173 ? 6.152 -0.923 -45.876 1.00 40.22 173 HIS A C 1
ATOM 1319 O O . HIS A 1 173 ? 5.354 -0.034 -46.158 1.00 40.22 173 HIS A O 1
ATOM 1325 N N . SER A 1 174 ? 6.269 -1.367 -44.621 1.00 45.31 174 SER A N 1
ATOM 1326 C CA . SER A 1 174 ? 5.503 -0.797 -43.504 1.00 45.31 174 SER A CA 1
ATOM 1327 C C . SER A 1 174 ? 6.367 -0.676 -42.252 1.00 45.31 174 SER A C 1
ATOM 1329 O O . SER A 1 174 ? 6.552 -1.644 -41.516 1.00 45.31 174 SER A O 1
ATOM 1331 N N . TRP A 1 175 ? 6.914 0.512 -41.993 1.00 49.59 175 TRP A N 1
ATOM 1332 C CA . TRP A 1 175 ? 7.654 0.771 -40.760 1.00 49.59 175 TRP A CA 1
ATOM 1333 C C . TRP A 1 175 ? 6.716 0.634 -39.549 1.00 49.59 175 TRP A C 1
ATOM 1335 O O . TRP A 1 175 ? 5.722 1.355 -39.444 1.00 49.59 175 TRP A O 1
ATOM 1345 N N . SER A 1 176 ? 7.028 -0.303 -38.648 1.00 63.34 176 SER A N 1
ATOM 1346 C CA . SER A 1 176 ? 6.361 -0.455 -37.349 1.00 63.34 176 SER A CA 1
ATOM 1347 C C . SER A 1 176 ? 7.382 -0.214 -36.234 1.00 63.34 176 SER A C 1
ATOM 1349 O O . SER A 1 176 ? 8.146 -1.124 -35.907 1.00 63.34 176 SER A O 1
ATOM 1351 N N . PRO A 1 177 ? 7.498 1.006 -35.683 1.00 73.88 177 PRO A N 1
ATOM 1352 C CA . PRO A 1 177 ? 8.517 1.292 -34.690 1.00 73.88 177 PRO A CA 1
ATOM 1353 C C . PRO A 1 177 ? 8.223 0.586 -33.368 1.00 73.88 177 PRO A C 1
ATOM 1355 O O . PRO A 1 177 ? 7.104 0.630 -32.846 1.00 73.88 177 PRO A O 1
ATOM 1358 N N . VAL A 1 178 ? 9.279 -0.004 -32.808 1.00 82.81 178 VAL A N 1
ATOM 1359 C CA . VAL A 1 178 ? 9.331 -0.421 -31.407 1.00 82.81 178 VAL A CA 1
ATOM 1360 C C . VAL A 1 178 ? 9.813 0.757 -30.572 1.00 82.81 178 VAL A C 1
ATOM 1362 O O . VAL A 1 178 ? 10.790 1.425 -30.923 1.00 82.81 178 VAL A O 1
ATOM 1365 N N . VAL A 1 179 ? 9.120 1.012 -29.472 1.00 86.81 179 VAL A N 1
ATOM 1366 C CA . VAL A 1 179 ? 9.435 2.060 -28.503 1.00 86.81 179 VAL A CA 1
ATOM 1367 C C . VAL A 1 179 ? 9.608 1.390 -27.157 1.00 86.81 179 VAL A C 1
ATOM 1369 O O . VAL A 1 179 ? 8.764 0.606 -26.743 1.00 86.81 179 VAL A O 1
ATOM 1372 N N . VAL A 1 180 ? 10.704 1.681 -26.475 1.00 91.19 180 VAL A N 1
ATOM 1373 C CA . VAL A 1 180 ? 11.064 1.037 -25.217 1.00 91.19 180 VAL A CA 1
ATOM 1374 C C . VAL A 1 180 ? 10.930 2.043 -24.097 1.00 91.19 180 VAL A C 1
ATOM 1376 O O . VAL A 1 180 ? 11.613 3.064 -24.082 1.00 91.19 180 VAL A O 1
ATOM 1379 N N . PHE A 1 181 ? 10.057 1.746 -23.150 1.00 93.69 181 PHE A N 1
ATOM 1380 C CA . PHE A 1 181 ? 9.851 2.510 -21.933 1.00 93.69 181 PHE A CA 1
ATOM 1381 C C . PHE A 1 181 ? 10.417 1.718 -20.766 1.00 93.69 181 PHE A C 1
ATOM 1383 O O . PHE A 1 181 ? 9.881 0.672 -20.422 1.00 93.69 181 PHE A O 1
ATOM 1390 N N . ALA A 1 182 ? 11.489 2.200 -20.146 1.00 91.50 182 ALA A N 1
ATOM 1391 C CA . ALA A 1 182 ? 12.092 1.518 -19.005 1.00 91.50 182 ALA A CA 1
ATOM 1392 C C . ALA A 1 182 ? 12.082 2.408 -17.764 1.00 91.50 182 ALA A C 1
ATOM 1394 O O . ALA A 1 182 ? 12.434 3.587 -17.822 1.00 91.50 182 ALA A O 1
ATOM 1395 N N . ASN A 1 183 ? 11.692 1.832 -16.628 1.00 86.56 183 ASN A N 1
ATOM 1396 C CA . ASN A 1 183 ? 11.752 2.491 -15.329 1.00 86.56 183 ASN A CA 1
ATOM 1397 C C . ASN A 1 183 ? 12.978 1.992 -14.547 1.00 86.56 183 ASN A C 1
ATOM 1399 O O . ASN A 1 183 ? 13.008 0.842 -14.106 1.00 86.56 183 ASN A O 1
ATOM 1403 N N . ARG A 1 184 ? 13.970 2.872 -14.333 1.00 81.69 184 ARG A N 1
ATOM 1404 C CA . ARG A 1 184 ? 15.227 2.550 -13.625 1.00 81.69 184 ARG A CA 1
ATOM 1405 C C . ARG A 1 184 ? 15.015 1.975 -12.228 1.00 81.69 184 ARG A C 1
ATOM 1407 O O . ARG A 1 184 ? 15.816 1.162 -11.789 1.00 81.69 184 ARG A O 1
ATOM 1414 N N . PHE A 1 185 ? 13.955 2.394 -11.541 1.00 75.00 185 PHE A N 1
ATOM 1415 C CA . PHE A 1 185 ? 13.712 2.051 -10.138 1.00 75.00 185 PHE A CA 1
ATOM 1416 C C . PHE A 1 185 ? 12.810 0.824 -9.951 1.00 75.00 185 PHE A C 1
ATOM 1418 O O . PHE A 1 185 ? 12.483 0.466 -8.820 1.00 75.00 185 PHE A O 1
ATOM 1425 N N . SER A 1 186 ? 12.368 0.183 -11.036 1.00 70.25 186 SER A N 1
ATOM 1426 C CA . SER A 1 186 ? 11.579 -1.046 -10.935 1.00 70.25 186 SER A CA 1
ATOM 1427 C C . SER A 1 186 ? 12.451 -2.232 -10.493 1.00 70.25 186 SER A C 1
ATOM 1429 O O . SER A 1 186 ? 13.565 -2.414 -10.983 1.00 70.25 186 SER A O 1
ATOM 1431 N N . GLY A 1 187 ? 11.925 -3.060 -9.584 1.00 66.50 187 GLY A N 1
ATOM 1432 C CA . GLY A 1 187 ? 12.537 -4.339 -9.208 1.00 66.50 187 GLY A CA 1
ATOM 1433 C C . GLY A 1 187 ? 13.855 -4.237 -8.446 1.00 66.50 187 GLY A C 1
ATOM 1434 O O . GLY A 1 187 ? 13.891 -3.701 -7.344 1.00 66.50 187 GLY A O 1
ATOM 1435 N N . SER A 1 188 ? 14.906 -4.818 -9.033 1.00 64.69 188 SER A N 1
ATOM 1436 C CA . SER A 1 188 ? 16.306 -4.839 -8.576 1.00 64.69 188 SER A CA 1
ATOM 1437 C C . SER A 1 188 ? 17.075 -3.541 -8.858 1.00 64.69 188 SER A C 1
ATOM 1439 O O . SER A 1 188 ? 18.238 -3.441 -8.481 1.00 64.69 188 SER A O 1
ATOM 1441 N N . GLY A 1 189 ? 16.466 -2.559 -9.536 1.00 68.12 189 GLY A N 1
ATOM 1442 C CA . GLY A 1 189 ? 17.167 -1.349 -9.983 1.00 68.12 189 GLY A CA 1
ATOM 1443 C C . GLY A 1 189 ? 17.965 -1.533 -11.281 1.00 68.12 189 GLY A C 1
ATOM 1444 O O . GLY A 1 189 ? 18.733 -0.658 -11.670 1.00 68.12 189 GLY A O 1
ATOM 1445 N N . GLU A 1 190 ? 17.776 -2.653 -11.983 1.00 72.31 190 GLU A N 1
ATOM 1446 C CA . GLU A 1 190 ? 18.503 -3.012 -13.212 1.00 72.31 190 GLU A CA 1
ATOM 1447 C C . GLU A 1 190 ? 17.908 -2.385 -14.486 1.00 72.31 190 GLU A C 1
ATOM 1449 O O . GLU A 1 190 ? 18.384 -2.637 -15.592 1.00 72.31 190 GLU A O 1
ATOM 1454 N N . GLY A 1 191 ? 16.894 -1.518 -14.373 1.00 81.81 191 GLY A N 1
ATOM 1455 C CA . GLY A 1 191 ? 16.259 -0.882 -15.537 1.00 81.81 191 GLY A CA 1
ATOM 1456 C C . GLY A 1 191 ? 17.228 -0.062 -16.403 1.00 81.81 191 GLY A C 1
ATOM 1457 O O . GLY A 1 191 ? 16.984 0.128 -17.594 1.00 81.81 191 GLY A O 1
ATOM 1458 N N . TYR A 1 192 ? 18.362 0.378 -15.845 1.00 82.38 192 TYR A N 1
ATOM 1459 C CA . TYR A 1 192 ? 19.418 1.037 -16.617 1.00 82.38 192 TYR A CA 1
ATOM 1460 C C . TYR A 1 192 ? 20.115 0.092 -17.614 1.00 82.38 192 TYR A C 1
ATOM 1462 O O . TYR A 1 192 ? 20.488 0.543 -18.695 1.00 82.38 192 TYR A O 1
ATOM 1470 N N . LEU A 1 193 ? 20.241 -1.208 -17.306 1.00 84.25 193 LEU A N 1
ATOM 1471 C CA . LEU A 1 193 ? 20.807 -2.205 -18.225 1.00 84.25 193 LEU A CA 1
ATOM 1472 C C . LEU A 1 193 ? 19.912 -2.380 -19.451 1.00 84.25 193 LEU A C 1
ATOM 1474 O O . LEU A 1 193 ? 20.410 -2.478 -20.570 1.00 84.25 193 LEU A O 1
ATOM 1478 N N . VAL A 1 194 ? 18.591 -2.331 -19.254 1.00 89.06 194 VAL A N 1
ATOM 1479 C CA . VAL A 1 194 ? 17.617 -2.350 -20.352 1.00 89.06 194 VAL A CA 1
ATOM 1480 C C . VAL A 1 194 ? 17.756 -1.100 -21.213 1.00 89.06 194 VAL A C 1
ATOM 1482 O O . VAL A 1 194 ? 17.869 -1.207 -22.434 1.00 89.06 194 VAL A O 1
ATOM 1485 N N . LEU A 1 195 ? 17.810 0.086 -20.595 1.00 88.69 195 LEU A N 1
ATOM 1486 C CA . LEU A 1 195 ? 18.034 1.337 -21.327 1.00 88.69 195 LEU A CA 1
ATOM 1487 C C . LEU A 1 195 ? 19.311 1.259 -22.172 1.00 88.69 195 LEU A C 1
ATOM 1489 O O . LEU A 1 195 ? 19.261 1.553 -23.366 1.00 88.69 195 LEU A O 1
ATOM 1493 N N . LYS A 1 196 ? 20.427 0.825 -21.576 1.00 87.06 196 LYS A N 1
ATOM 1494 C CA . LYS A 1 196 ? 21.721 0.659 -22.249 1.00 87.06 196 LYS A CA 1
ATOM 1495 C C . LYS A 1 196 ? 21.630 -0.313 -23.427 1.00 87.06 196 LYS A C 1
ATOM 1497 O O . LYS A 1 196 ? 21.992 0.045 -24.547 1.00 87.06 196 LYS A O 1
ATOM 1502 N N . ALA A 1 197 ? 21.093 -1.512 -23.206 1.00 88.69 197 ALA A N 1
ATOM 1503 C CA . ALA A 1 197 ? 20.990 -2.547 -24.233 1.00 88.69 197 ALA A CA 1
ATOM 1504 C C . ALA A 1 197 ? 20.121 -2.105 -25.422 1.00 88.69 197 ALA A C 1
ATOM 1506 O O . ALA A 1 197 ? 20.524 -2.254 -26.575 1.00 88.69 197 ALA A O 1
ATOM 1507 N N . PHE A 1 198 ? 18.965 -1.486 -25.169 1.00 89.00 198 PHE A N 1
ATOM 1508 C CA . PHE A 1 198 ? 18.089 -1.031 -26.250 1.00 89.00 198 PHE A CA 1
ATOM 1509 C C . PHE A 1 198 ? 18.608 0.221 -26.959 1.00 89.00 198 PHE A C 1
ATOM 1511 O O . PHE A 1 198 ? 18.451 0.325 -28.172 1.00 89.00 198 PHE A O 1
ATOM 1518 N N . ARG A 1 199 ? 19.289 1.146 -26.270 1.00 88.25 199 ARG A N 1
ATOM 1519 C CA . ARG A 1 199 ? 19.967 2.294 -26.910 1.00 88.25 199 ARG A CA 1
ATOM 1520 C C . ARG A 1 199 ? 21.101 1.861 -27.839 1.00 88.25 199 ARG A C 1
ATOM 1522 O O . ARG A 1 199 ? 21.374 2.535 -28.839 1.00 88.25 199 ARG A O 1
ATOM 1529 N N . ARG A 1 200 ? 21.719 0.711 -27.556 1.00 85.88 200 ARG A N 1
ATOM 1530 C CA . ARG A 1 200 ? 22.745 0.107 -28.410 1.00 85.88 200 ARG A CA 1
ATOM 1531 C C . ARG A 1 200 ? 22.189 -0.338 -29.758 1.00 85.88 200 ARG A C 1
ATOM 1533 O O . ARG A 1 200 ? 22.878 -0.164 -30.763 1.00 85.88 200 ARG A O 1
ATOM 1540 N N . VAL A 1 201 ? 20.955 -0.842 -29.803 1.00 83.06 201 VAL A N 1
ATOM 1541 C CA . VAL A 1 201 ? 20.349 -1.409 -31.023 1.00 83.06 201 VAL A CA 1
ATOM 1542 C C . VAL A 1 201 ? 19.341 -0.474 -31.704 1.00 83.06 201 VAL A C 1
ATOM 1544 O O . VAL A 1 201 ? 19.359 -0.360 -32.922 1.00 83.06 201 VAL A O 1
ATOM 1547 N N . LEU A 1 202 ? 18.532 0.277 -30.955 1.00 82.50 202 LEU A N 1
ATOM 1548 C CA . LEU A 1 202 ? 17.535 1.215 -31.488 1.00 82.50 202 LEU A CA 1
ATOM 1549 C C . LEU A 1 202 ? 18.091 2.640 -31.632 1.00 82.50 202 LEU A C 1
ATOM 1551 O O . LEU A 1 202 ? 19.218 2.947 -31.221 1.00 82.50 202 LEU A O 1
ATOM 1555 N N . ASN A 1 203 ? 17.294 3.536 -32.224 1.00 80.81 203 ASN A N 1
ATOM 1556 C CA . ASN A 1 203 ? 17.556 4.965 -32.115 1.00 80.81 203 ASN A CA 1
ATOM 1557 C C . ASN A 1 203 ? 17.304 5.416 -30.662 1.00 80.81 203 ASN A C 1
ATOM 1559 O O . ASN A 1 203 ? 16.266 5.058 -30.103 1.00 80.81 203 ASN A O 1
ATOM 1563 N N . PRO A 1 204 ? 18.191 6.223 -30.045 1.00 81.12 204 PRO A N 1
ATOM 1564 C CA . PRO A 1 204 ? 17.991 6.715 -28.682 1.00 81.12 204 PRO A CA 1
ATOM 1565 C C . PRO A 1 204 ? 16.632 7.383 -28.429 1.00 81.12 204 PRO A C 1
ATOM 1567 O O . PRO A 1 204 ? 16.109 7.261 -27.326 1.00 81.12 204 PRO A O 1
ATOM 1570 N N . ILE A 1 205 ? 16.019 8.020 -29.438 1.00 79.12 205 ILE A N 1
ATOM 1571 C CA . ILE A 1 205 ? 14.685 8.632 -29.307 1.00 79.12 205 ILE A CA 1
ATOM 1572 C C . ILE A 1 205 ? 13.573 7.603 -29.043 1.00 79.12 205 ILE A C 1
ATOM 1574 O O . ILE A 1 205 ? 12.551 7.930 -28.448 1.00 79.12 205 ILE A O 1
ATOM 1578 N N . GLN A 1 206 ? 13.774 6.349 -29.458 1.00 81.31 206 GLN A N 1
ATOM 1579 C CA . GLN A 1 206 ? 12.832 5.252 -29.237 1.00 81.31 206 GLN A CA 1
ATOM 1580 C C . GLN A 1 206 ? 12.959 4.658 -27.832 1.00 81.31 206 GLN A C 1
ATOM 1582 O O . GLN A 1 206 ? 12.105 3.871 -27.442 1.00 81.31 206 GLN A O 1
ATOM 1587 N N . VAL A 1 207 ? 14.005 4.999 -27.071 1.00 87.19 207 VAL A N 1
ATOM 1588 C CA . VAL A 1 207 ? 14.292 4.400 -25.761 1.00 87.19 207 VAL A CA 1
ATOM 1589 C C . VAL A 1 207 ? 14.129 5.452 -24.672 1.00 87.19 207 VAL A C 1
ATOM 1591 O O . VAL A 1 207 ? 15.050 6.206 -24.344 1.00 87.19 207 VAL A O 1
ATOM 1594 N N . CYS A 1 208 ? 12.927 5.503 -24.112 1.00 88.38 208 CYS A N 1
ATOM 1595 C CA . CYS A 1 208 ? 12.536 6.479 -23.112 1.00 88.38 208 CYS A CA 1
ATOM 1596 C C . CYS A 1 208 ? 12.735 5.951 -21.695 1.00 88.38 208 CYS A C 1
ATOM 1598 O O . CYS A 1 208 ? 12.379 4.827 -21.338 1.00 88.38 208 CYS A O 1
ATOM 1600 N N . ASP A 1 209 ? 13.259 6.837 -20.867 1.00 89.25 209 ASP A N 1
ATOM 1601 C CA . ASP A 1 209 ? 13.519 6.584 -19.467 1.00 89.25 209 ASP A CA 1
ATOM 1602 C C . ASP A 1 209 ? 12.411 7.183 -18.605 1.00 89.25 209 ASP A C 1
ATOM 1604 O O . ASP A 1 209 ? 12.365 8.394 -18.370 1.00 89.25 209 ASP A O 1
ATOM 1608 N N . LEU A 1 210 ? 11.530 6.315 -18.115 1.00 89.31 210 LEU A N 1
ATOM 1609 C CA . LEU A 1 210 ? 10.357 6.707 -17.340 1.00 89.31 210 LEU A CA 1
ATOM 1610 C C . LEU A 1 210 ? 10.703 7.299 -15.967 1.00 89.31 210 LEU A C 1
ATOM 1612 O O . LEU A 1 210 ? 9.849 7.903 -15.327 1.00 89.31 210 LEU A O 1
ATOM 1616 N N . SER A 1 211 ? 11.952 7.157 -15.509 1.00 83.00 211 SER A N 1
ATOM 1617 C CA . SER A 1 211 ? 12.414 7.819 -14.282 1.00 83.00 211 SER A CA 1
ATOM 1618 C C . SER A 1 211 ? 12.678 9.316 -14.461 1.00 83.00 211 SER A C 1
ATOM 1620 O O . SER A 1 211 ? 12.796 10.043 -13.477 1.00 83.00 211 SER A O 1
ATOM 1622 N N . ARG A 1 212 ? 12.785 9.777 -15.714 1.00 83.00 212 ARG A N 1
ATOM 1623 C CA . ARG A 1 212 ? 13.121 11.163 -16.067 1.00 83.00 212 ARG A CA 1
ATOM 1624 C C . ARG A 1 212 ? 11.995 11.900 -16.777 1.00 83.00 212 ARG A C 1
ATOM 1626 O O . ARG A 1 212 ? 11.921 13.120 -16.677 1.00 83.00 212 ARG A O 1
ATOM 1633 N N . GLN A 1 213 ? 11.149 11.185 -17.511 1.00 83.06 213 GLN A N 1
ATOM 1634 C CA . GLN A 1 213 ? 10.070 11.775 -18.297 1.00 83.06 213 GLN A CA 1
ATOM 1635 C C . GLN A 1 213 ? 8.806 10.923 -18.236 1.00 83.06 213 GLN A C 1
ATOM 1637 O O . GLN A 1 213 ? 8.873 9.703 -18.095 1.00 83.06 213 GLN A O 1
ATOM 1642 N N . SER A 1 214 ? 7.647 11.566 -18.378 1.00 86.50 214 SER A N 1
ATOM 1643 C CA . SER A 1 214 ? 6.373 10.855 -18.422 1.00 86.50 214 SER A CA 1
ATOM 1644 C C . SER A 1 214 ? 6.223 10.066 -19.736 1.00 86.50 214 SER A C 1
ATOM 1646 O O . SER A 1 214 ? 6.700 10.510 -20.787 1.00 86.50 214 SER A O 1
ATOM 1648 N N . PRO A 1 215 ? 5.520 8.917 -19.721 1.00 89.75 215 PRO A N 1
ATOM 1649 C CA . PRO A 1 215 ? 5.254 8.133 -20.927 1.00 89.75 215 PRO A CA 1
ATOM 1650 C C . PRO A 1 215 ? 4.437 8.926 -21.955 1.00 89.75 215 PRO A C 1
ATOM 1652 O O . PRO A 1 215 ? 4.639 8.763 -23.157 1.00 89.75 215 PRO A O 1
ATOM 1655 N N . LYS A 1 216 ? 3.572 9.839 -21.492 1.00 87.50 216 LYS A N 1
ATOM 1656 C CA . LYS A 1 216 ? 2.740 10.703 -22.338 1.00 87.50 216 LYS A CA 1
ATOM 1657 C C . LYS A 1 216 ? 3.563 11.516 -23.335 1.00 87.50 216 LYS A C 1
ATOM 1659 O O . LYS A 1 216 ? 3.258 11.493 -24.522 1.00 87.50 216 LYS A O 1
ATOM 1664 N N . LEU A 1 217 ? 4.642 12.160 -22.882 1.00 81.12 217 LEU A N 1
ATOM 1665 C CA . LEU A 1 217 ? 5.500 12.966 -23.755 1.00 81.12 217 LEU A CA 1
ATOM 1666 C C . LEU A 1 217 ? 6.115 12.121 -24.883 1.00 81.12 217 LEU A C 1
ATOM 1668 O O . LEU A 1 217 ? 6.123 12.539 -26.040 1.00 81.12 217 LEU A O 1
ATOM 1672 N N . GLY A 1 218 ? 6.599 10.918 -24.555 1.00 78.94 218 GLY A N 1
ATOM 1673 C CA . GLY A 1 218 ? 7.142 9.985 -25.544 1.00 78.94 218 GLY A CA 1
ATOM 1674 C C . GLY A 1 218 ? 6.086 9.554 -26.563 1.00 78.94 218 GLY A C 1
ATOM 1675 O O . GLY A 1 218 ? 6.319 9.633 -27.767 1.00 78.94 218 GLY A O 1
ATOM 1676 N N . LEU A 1 219 ? 4.900 9.166 -26.089 1.00 85.12 219 LEU A N 1
ATOM 1677 C CA . LEU A 1 219 ? 3.784 8.737 -26.936 1.00 85.12 219 LEU A CA 1
ATOM 1678 C C . LEU A 1 219 ? 3.268 9.861 -27.853 1.00 85.12 219 LEU A C 1
ATOM 1680 O O . LEU A 1 219 ? 2.991 9.610 -29.023 1.00 85.12 219 LEU A O 1
ATOM 1684 N N . GLU A 1 220 ? 3.186 11.105 -27.372 1.00 83.50 220 GLU A N 1
ATOM 1685 C CA . GLU A 1 220 ? 2.759 12.261 -28.174 1.00 83.50 220 GLU A CA 1
ATOM 1686 C C . GLU A 1 220 ? 3.733 12.578 -29.315 1.00 83.50 220 GLU A C 1
ATOM 1688 O O . GLU A 1 220 ? 3.303 12.888 -30.430 1.00 83.50 220 GLU A O 1
ATOM 1693 N N . LEU A 1 221 ? 5.044 12.484 -29.066 1.00 75.50 221 LEU A N 1
ATOM 1694 C CA . LEU A 1 221 ? 6.064 12.654 -30.106 1.00 75.50 221 LEU A CA 1
ATOM 1695 C C . LEU A 1 221 ? 5.908 11.607 -31.211 1.00 75.50 221 LEU A C 1
ATOM 1697 O O . LEU A 1 221 ? 6.022 11.927 -32.393 1.00 75.50 221 LEU A O 1
ATOM 1701 N N . LEU A 1 222 ? 5.596 10.372 -30.830 1.00 73.25 222 LEU A N 1
ATOM 1702 C CA . LEU A 1 222 ? 5.420 9.263 -31.758 1.00 73.25 222 LEU A CA 1
ATOM 1703 C C . LEU A 1 222 ? 4.097 9.350 -32.533 1.00 73.25 222 LEU A C 1
ATOM 1705 O O . LEU A 1 222 ? 4.063 9.035 -33.722 1.00 73.25 222 LEU A O 1
ATOM 1709 N N . ASN A 1 223 ? 3.025 9.844 -31.904 1.00 77.38 223 ASN A N 1
ATOM 1710 C CA . ASN A 1 223 ? 1.731 10.070 -32.557 1.00 77.38 223 ASN A CA 1
ATOM 1711 C C . ASN A 1 223 ? 1.834 11.098 -33.709 1.00 77.38 223 ASN A C 1
ATOM 1713 O O . ASN A 1 223 ? 1.118 11.006 -34.707 1.00 77.38 223 ASN A O 1
ATOM 1717 N N . LYS A 1 224 ? 2.781 12.046 -33.626 1.00 75.00 224 LYS A N 1
ATOM 1718 C CA . LYS A 1 224 ? 3.026 13.060 -34.672 1.00 75.00 224 LYS A CA 1
ATOM 1719 C C . LYS A 1 224 ? 3.651 12.504 -35.957 1.00 75.00 224 LYS A C 1
ATOM 1721 O O . LYS A 1 224 ? 3.607 13.184 -36.982 1.00 75.00 224 LYS A O 1
ATOM 1726 N N . ILE A 1 225 ? 4.221 11.300 -35.934 1.00 72.50 225 ILE A N 1
ATOM 1727 C CA . ILE A 1 225 ? 4.848 10.700 -37.116 1.00 72.50 225 ILE A CA 1
ATOM 1728 C C . ILE A 1 225 ? 3.750 10.071 -37.983 1.00 72.50 225 ILE A C 1
ATOM 1730 O O . ILE A 1 225 ? 3.049 9.169 -37.533 1.00 72.50 225 ILE A O 1
ATOM 1734 N N . LYS A 1 226 ? 3.555 10.565 -39.211 1.00 64.31 226 LYS A N 1
ATOM 1735 C CA . LYS A 1 226 ? 2.392 10.215 -40.051 1.00 64.31 226 LYS A CA 1
ATOM 1736 C C . LYS A 1 226 ? 2.510 8.868 -40.776 1.00 64.31 226 LYS A C 1
ATOM 1738 O O . LYS A 1 226 ? 1.485 8.239 -41.006 1.00 64.31 226 LYS A O 1
ATOM 1743 N N . ASP A 1 227 ? 3.727 8.398 -41.045 1.00 67.25 227 ASP A N 1
ATOM 1744 C CA . ASP A 1 227 ? 3.986 7.213 -41.885 1.00 67.25 227 ASP A CA 1
ATOM 1745 C C . ASP A 1 227 ? 4.049 5.884 -41.101 1.00 67.25 227 ASP A C 1
ATOM 1747 O O . ASP A 1 227 ? 4.542 4.874 -41.601 1.00 67.25 227 ASP A O 1
ATOM 1751 N N . ILE A 1 228 ? 3.566 5.870 -39.853 1.00 67.12 228 ILE A N 1
ATOM 1752 C CA . ILE A 1 228 ? 3.540 4.672 -39.002 1.00 67.12 228 ILE A CA 1
ATOM 1753 C C . ILE A 1 228 ? 2.167 4.008 -39.082 1.00 67.12 228 ILE A C 1
ATOM 1755 O O . ILE A 1 228 ? 1.172 4.582 -38.632 1.00 67.12 228 ILE A O 1
ATOM 1759 N N . SER A 1 229 ? 2.134 2.768 -39.570 1.00 65.06 229 SER A N 1
ATOM 1760 C CA . SER A 1 229 ? 0.910 1.959 -39.645 1.00 65.06 229 SER A CA 1
ATOM 1761 C C . SER A 1 229 ? 0.613 1.184 -38.358 1.00 65.06 229 SER A C 1
ATOM 1763 O O . SER A 1 229 ? -0.553 1.034 -38.007 1.00 65.06 229 SER A O 1
ATOM 1765 N N . LYS A 1 230 ? 1.638 0.717 -37.631 1.00 71.75 230 LYS A N 1
ATOM 1766 C CA . LYS A 1 230 ? 1.505 0.002 -36.349 1.00 71.75 230 LYS A CA 1
ATOM 1767 C C . LYS A 1 230 ? 2.642 0.370 -35.403 1.00 71.75 230 LYS A C 1
ATOM 1769 O O . LYS A 1 230 ? 3.754 0.624 -35.847 1.00 71.75 230 LYS A O 1
ATOM 1774 N N . MET A 1 231 ? 2.383 0.384 -34.099 1.00 78.12 231 MET A N 1
ATOM 1775 C CA . MET A 1 231 ? 3.376 0.740 -33.082 1.00 78.12 231 MET A CA 1
ATOM 1776 C C . MET A 1 231 ? 3.358 -0.267 -31.940 1.00 78.12 231 MET A C 1
ATOM 1778 O O . MET A 1 231 ? 2.287 -0.616 -31.440 1.00 78.12 231 MET A O 1
ATOM 1782 N N . VAL A 1 232 ? 4.547 -0.691 -31.512 1.00 86.38 232 VAL A N 1
ATOM 1783 C CA . VAL A 1 232 ? 4.725 -1.579 -30.359 1.00 86.38 232 VAL A CA 1
ATOM 1784 C C . VAL A 1 232 ? 5.491 -0.834 -29.274 1.00 86.38 232 VAL A C 1
ATOM 1786 O O . VAL A 1 232 ? 6.566 -0.291 -29.521 1.00 86.38 232 VAL A O 1
ATOM 1789 N N . VAL A 1 233 ? 4.942 -0.815 -28.065 1.00 91.31 233 VAL A N 1
ATOM 1790 C CA . VAL A 1 233 ? 5.569 -0.229 -26.880 1.00 91.31 233 VAL A CA 1
ATOM 1791 C C . VAL A 1 233 ? 6.011 -1.361 -25.962 1.00 91.31 233 VAL A C 1
ATOM 1793 O O . VAL A 1 233 ? 5.181 -2.048 -25.377 1.00 91.31 233 VAL A O 1
ATOM 1796 N N . LEU A 1 234 ? 7.317 -1.560 -25.823 1.00 93.44 234 LEU A N 1
ATOM 1797 C CA . LEU A 1 234 ? 7.901 -2.464 -24.839 1.00 93.44 234 LEU A CA 1
ATOM 1798 C C . LEU A 1 234 ? 8.077 -1.722 -23.513 1.00 93.44 234 LEU A C 1
ATOM 1800 O O . LEU A 1 234 ? 8.842 -0.762 -23.436 1.00 93.44 234 LEU A O 1
ATOM 1804 N N . VAL A 1 235 ? 7.412 -2.182 -22.459 1.00 94.69 235 VAL A N 1
ATOM 1805 C CA . VAL A 1 235 ? 7.500 -1.597 -21.120 1.00 94.69 235 VAL A CA 1
ATOM 1806 C C . VAL A 1 235 ? 8.342 -2.488 -20.219 1.00 94.69 235 VAL A C 1
ATOM 1808 O O . VAL A 1 235 ? 7.927 -3.579 -19.839 1.00 94.69 235 VAL A O 1
ATOM 1811 N N . ALA A 1 236 ? 9.522 -2.006 -19.848 1.00 92.94 236 ALA A N 1
ATOM 1812 C CA . ALA A 1 236 ? 10.411 -2.649 -18.896 1.00 92.94 236 ALA A CA 1
ATOM 1813 C C . ALA A 1 236 ? 10.171 -2.106 -17.483 1.00 92.94 236 ALA A C 1
ATOM 1815 O O . ALA A 1 236 ? 10.599 -1.003 -17.124 1.00 92.94 236 ALA A O 1
ATOM 1816 N N . GLY A 1 237 ? 9.455 -2.887 -16.679 1.00 90.50 237 GLY A N 1
ATOM 1817 C CA . GLY A 1 237 ? 9.002 -2.480 -15.354 1.00 90.50 237 GLY A CA 1
ATOM 1818 C C . GLY A 1 237 ? 8.210 -3.571 -14.637 1.00 90.50 237 GLY A C 1
ATOM 1819 O O . GLY A 1 237 ? 8.171 -4.716 -15.080 1.00 90.50 237 GLY A O 1
ATOM 1820 N N . GLY A 1 238 ? 7.612 -3.215 -13.499 1.00 88.25 238 GLY A N 1
ATOM 1821 C CA . GLY A 1 238 ? 6.562 -4.021 -12.863 1.00 88.25 238 GLY A CA 1
ATOM 1822 C C . GLY A 1 238 ? 5.161 -3.625 -13.327 1.00 88.25 238 GLY A C 1
ATOM 1823 O O . GLY A 1 238 ? 5.015 -2.671 -14.093 1.00 88.25 238 GLY A O 1
ATOM 1824 N N . ASP A 1 239 ? 4.142 -4.310 -12.807 1.00 88.12 239 ASP A N 1
ATOM 1825 C CA . ASP A 1 239 ? 2.737 -4.123 -13.201 1.00 88.12 239 ASP A CA 1
ATOM 1826 C C . ASP A 1 239 ? 2.271 -2.658 -13.084 1.00 88.12 239 ASP A C 1
ATOM 1828 O O . ASP A 1 239 ? 1.676 -2.130 -14.020 1.00 88.12 239 ASP A O 1
ATOM 1832 N N . GLY A 1 240 ? 2.662 -1.939 -12.022 1.00 88.44 240 GLY A N 1
ATOM 1833 C CA . GLY A 1 240 ? 2.359 -0.506 -11.877 1.00 88.44 240 GLY A CA 1
ATOM 1834 C C . GLY A 1 240 ? 2.974 0.385 -12.970 1.00 88.44 240 GLY A C 1
ATOM 1835 O O . GLY A 1 240 ? 2.331 1.314 -13.457 1.00 88.44 240 GLY A O 1
ATOM 1836 N N . THR A 1 241 ? 4.192 0.076 -13.439 1.00 90.19 241 THR A N 1
ATOM 1837 C CA . THR A 1 241 ? 4.811 0.795 -14.572 1.00 90.19 241 THR A CA 1
ATOM 1838 C C . THR A 1 241 ? 4.032 0.532 -15.865 1.00 90.19 241 THR A C 1
ATOM 1840 O O . THR A 1 241 ? 3.830 1.451 -16.656 1.00 90.19 241 THR A O 1
ATOM 1843 N N . VAL A 1 242 ? 3.560 -0.701 -16.075 1.00 92.56 242 VAL A N 1
ATOM 1844 C CA . VAL A 1 242 ? 2.730 -1.059 -17.238 1.00 92.56 242 VAL A CA 1
ATOM 1845 C C . VAL A 1 242 ? 1.377 -0.341 -17.179 1.00 92.56 242 VAL A C 1
ATOM 1847 O O . VAL A 1 242 ? 0.979 0.288 -18.160 1.00 92.56 242 VAL A O 1
ATOM 1850 N N . GLY A 1 243 ? 0.720 -0.329 -16.015 1.00 92.25 243 GLY A N 1
ATOM 1851 C CA . GLY A 1 243 ? -0.534 0.395 -15.784 1.00 92.25 243 GLY A CA 1
ATOM 1852 C C . GLY A 1 243 ? -0.418 1.907 -16.016 1.00 92.25 243 GLY A C 1
ATOM 1853 O O . GLY A 1 243 ? -1.328 2.526 -16.584 1.00 92.25 243 GLY A O 1
ATOM 1854 N N . TRP A 1 244 ? 0.725 2.509 -15.663 1.00 91.56 244 TRP A N 1
ATOM 1855 C CA . TRP A 1 244 ? 1.010 3.916 -15.961 1.00 91.56 244 TRP A CA 1
ATOM 1856 C C . TRP A 1 244 ? 1.064 4.184 -17.471 1.00 91.56 244 TRP A C 1
ATOM 1858 O O . TRP A 1 244 ? 0.461 5.144 -17.955 1.00 91.56 244 TRP A O 1
ATOM 1868 N N . VAL A 1 245 ? 1.722 3.305 -18.233 1.00 93.81 245 VAL A N 1
ATOM 1869 C CA . VAL A 1 245 ? 1.797 3.412 -19.697 1.00 93.81 245 VAL A CA 1
ATOM 1870 C C . VAL A 1 245 ? 0.427 3.206 -20.341 1.00 93.81 245 VAL A C 1
ATOM 1872 O O . VAL A 1 245 ? 0.057 3.996 -21.208 1.00 93.81 245 VAL A O 1
ATOM 1875 N N . PHE A 1 246 ? -0.366 2.223 -19.898 1.00 94.12 246 PHE A N 1
ATOM 1876 C CA . PHE A 1 246 ? -1.734 2.045 -20.398 1.00 94.12 246 PHE A CA 1
ATOM 1877 C C . PHE A 1 246 ? -2.592 3.295 -20.194 1.00 94.12 246 PHE A C 1
ATOM 1879 O O . PHE A 1 246 ? -3.302 3.725 -21.104 1.00 94.12 246 PHE A O 1
ATOM 1886 N N . SER A 1 247 ? -2.486 3.910 -19.016 1.00 92.56 247 SER A N 1
ATOM 1887 C CA . SER A 1 247 ? -3.222 5.131 -18.690 1.00 92.56 247 SER A CA 1
ATOM 1888 C C . SER A 1 247 ? -2.800 6.298 -19.583 1.00 92.56 247 SER A C 1
ATOM 1890 O O . SER A 1 247 ? -3.661 6.996 -20.109 1.00 92.56 247 SER A O 1
ATOM 1892 N N . ALA A 1 248 ? -1.501 6.448 -19.853 1.00 93.25 248 ALA A N 1
ATOM 1893 C CA . ALA A 1 248 ? -0.998 7.464 -20.774 1.00 93.25 248 ALA A CA 1
ATOM 1894 C C . ALA A 1 248 ? -1.428 7.229 -22.234 1.00 93.25 248 ALA A C 1
ATOM 1896 O O . ALA A 1 248 ? -1.675 8.191 -22.957 1.00 93.25 248 ALA A O 1
ATOM 1897 N N . ILE A 1 249 ? -1.548 5.969 -22.672 1.00 92.06 249 ILE A N 1
ATOM 1898 C CA . ILE A 1 249 ? -2.080 5.633 -24.001 1.00 92.06 249 ILE A CA 1
ATOM 1899 C C . ILE A 1 249 ? -3.547 6.064 -24.117 1.00 92.06 249 ILE A C 1
ATOM 1901 O O . ILE A 1 249 ? -3.931 6.580 -25.160 1.00 92.06 249 ILE A O 1
ATOM 1905 N N . GLU A 1 250 ? -4.361 5.877 -23.078 1.00 89.62 250 GLU A N 1
ATOM 1906 C CA . GLU A 1 250 ? -5.779 6.278 -23.081 1.00 89.62 250 GLU A CA 1
ATOM 1907 C C . GLU A 1 250 ? -6.005 7.788 -23.064 1.00 89.62 250 GLU A C 1
ATOM 1909 O O . GLU A 1 250 ? -7.014 8.256 -23.581 1.00 89.62 250 GLU A O 1
ATOM 1914 N N . GLU A 1 251 ? -5.087 8.553 -22.478 1.00 90.12 251 GLU A N 1
ATOM 1915 C CA . GLU A 1 251 ? -5.172 10.017 -22.458 1.00 90.12 251 GLU A CA 1
ATOM 1916 C C . GLU A 1 251 ? -4.919 10.661 -23.829 1.00 90.12 251 GLU A C 1
ATOM 1918 O O . GLU A 1 251 ? -5.224 11.839 -24.023 1.00 90.12 251 GLU A O 1
ATOM 1923 N N . ILE A 1 252 ? -4.323 9.922 -24.766 1.00 88.94 252 ILE A N 1
ATOM 1924 C CA . ILE A 1 252 ? -3.970 10.418 -26.095 1.00 88.94 252 ILE A CA 1
ATOM 1925 C C . ILE A 1 252 ? -5.045 9.989 -27.093 1.00 88.94 252 ILE A C 1
ATOM 1927 O O . ILE A 1 252 ? -5.431 8.825 -27.160 1.00 88.94 252 ILE A O 1
ATOM 1931 N N . SER A 1 253 ? -5.490 10.932 -27.925 1.00 87.06 253 SER A N 1
ATOM 1932 C CA . SER A 1 253 ? -6.340 10.614 -29.071 1.00 87.06 253 SER A CA 1
ATOM 1933 C C . SER A 1 253 ? -5.494 9.997 -30.186 1.00 87.06 253 SER A C 1
ATOM 1935 O O . SER A 1 253 ? -4.595 10.644 -30.740 1.00 87.06 253 SER A O 1
ATOM 1937 N N . TRP A 1 254 ? -5.764 8.730 -30.490 1.00 86.12 254 TRP A N 1
ATOM 1938 C CA . TRP A 1 254 ? -5.082 7.982 -31.542 1.00 86.12 254 TRP A CA 1
ATOM 1939 C C . TRP A 1 254 ? -5.930 7.966 -32.811 1.00 86.12 254 TRP A C 1
ATOM 1941 O O . TRP A 1 254 ? -7.134 7.714 -32.730 1.00 86.12 254 TRP A O 1
ATOM 1951 N N . PRO A 1 255 ? -5.325 8.170 -33.992 1.00 82.06 255 PRO A N 1
ATOM 1952 C CA . PRO A 1 255 ? -6.008 7.891 -35.245 1.00 82.06 255 PRO A CA 1
ATOM 1953 C C . PRO A 1 255 ? -6.409 6.410 -35.335 1.00 82.06 255 PRO A C 1
ATOM 1955 O O . PRO A 1 255 ? -5.797 5.540 -34.706 1.00 82.06 255 PRO A O 1
ATOM 1958 N N . GLU A 1 256 ? -7.427 6.122 -36.141 1.00 75.00 256 GLU A N 1
ATOM 1959 C CA . GLU A 1 256 ? -7.959 4.772 -36.324 1.00 75.00 256 GLU A CA 1
ATOM 1960 C C . GLU A 1 256 ? -6.849 3.770 -36.696 1.00 75.00 256 GLU A C 1
ATOM 1962 O O . GLU A 1 256 ? -5.968 4.068 -37.502 1.00 75.00 256 GLU A O 1
ATOM 1967 N N . ASN A 1 257 ? -6.858 2.591 -36.064 1.00 73.44 257 ASN A N 1
ATOM 1968 C CA . ASN A 1 257 ? -5.845 1.533 -36.209 1.00 73.44 257 ASN A CA 1
ATOM 1969 C C . ASN A 1 257 ? -4.397 1.903 -35.818 1.00 73.44 257 ASN A C 1
ATOM 1971 O O . ASN A 1 257 ? -3.491 1.106 -36.049 1.00 73.44 257 ASN A O 1
ATOM 1975 N N . ARG A 1 258 ? -4.160 3.061 -35.180 1.00 79.31 258 ARG A N 1
ATOM 1976 C CA . ARG A 1 258 ? -2.816 3.504 -34.748 1.00 79.31 258 ARG A CA 1
ATOM 1977 C C . ARG A 1 258 ? -2.574 3.435 -33.240 1.00 79.31 258 ARG A C 1
ATOM 1979 O O . ARG A 1 258 ? -1.516 3.864 -32.778 1.00 79.31 258 ARG A O 1
ATOM 1986 N N . ARG A 1 259 ? -3.521 2.895 -32.466 1.00 86.12 259 ARG A N 1
ATOM 1987 C CA . ARG A 1 259 ? -3.337 2.689 -31.022 1.00 86.12 259 ARG A CA 1
ATOM 1988 C C . ARG A 1 259 ? -2.181 1.695 -30.786 1.00 86.12 259 ARG A C 1
ATOM 1990 O O . ARG A 1 259 ? -2.178 0.637 -31.417 1.00 86.12 259 ARG A O 1
ATOM 1997 N N . PRO A 1 260 ? -1.209 1.996 -29.904 1.00 88.25 260 PRO A N 1
ATOM 1998 C CA . PRO A 1 260 ? -0.060 1.126 -29.699 1.00 88.25 260 PRO A CA 1
ATOM 1999 C C . PRO A 1 260 ? -0.454 -0.200 -29.049 1.00 88.25 260 PRO A C 1
ATOM 2001 O O . PRO A 1 260 ? -1.298 -0.232 -28.153 1.00 88.25 260 PRO A O 1
ATOM 2004 N N . THR A 1 261 ? 0.217 -1.277 -29.455 1.00 89.62 261 THR A N 1
ATOM 2005 C CA . THR A 1 261 ? 0.217 -2.545 -28.710 1.00 89.62 261 THR A CA 1
ATOM 2006 C C . THR A 1 261 ? 1.312 -2.497 -27.651 1.00 89.62 261 THR A C 1
ATOM 2008 O O . THR A 1 261 ? 2.385 -1.953 -27.908 1.00 89.62 261 THR A O 1
ATOM 2011 N N . VAL A 1 262 ? 1.061 -3.055 -26.469 1.00 93.00 262 VAL A N 1
ATOM 2012 C CA . VAL A 1 262 ? 2.016 -3.034 -25.355 1.00 93.00 262 VAL A CA 1
ATOM 2013 C C . VAL A 1 262 ? 2.564 -4.433 -25.107 1.00 93.00 262 VAL A C 1
ATOM 2015 O O . VAL A 1 262 ? 1.806 -5.393 -25.008 1.00 93.00 262 VAL A O 1
ATOM 2018 N N . ALA A 1 263 ? 3.881 -4.532 -24.977 1.00 93.69 263 ALA A N 1
ATOM 2019 C CA . ALA A 1 263 ? 4.592 -5.718 -24.526 1.00 93.69 263 ALA A CA 1
ATOM 2020 C C . ALA A 1 263 ? 5.284 -5.432 -23.191 1.00 93.69 263 ALA A C 1
ATOM 2022 O O . ALA A 1 263 ? 5.602 -4.280 -22.886 1.00 93.69 263 ALA A O 1
ATOM 2023 N N . VAL A 1 264 ? 5.538 -6.470 -22.395 1.00 93.19 264 VAL A N 1
ATOM 2024 C CA . VAL A 1 264 ? 6.087 -6.321 -21.042 1.00 93.19 264 VAL A CA 1
ATOM 2025 C C . VAL A 1 264 ? 7.444 -7.007 -20.953 1.00 93.19 264 VAL A C 1
ATOM 2027 O O . VAL A 1 264 ? 7.565 -8.177 -21.289 1.00 93.19 264 VAL A O 1
ATOM 2030 N N . LEU A 1 265 ? 8.453 -6.296 -20.451 1.00 92.75 265 LEU A N 1
ATOM 2031 C CA . LEU A 1 265 ? 9.698 -6.889 -19.967 1.00 92.75 265 LEU A CA 1
ATOM 2032 C C . LEU A 1 265 ? 9.654 -6.895 -18.424 1.00 92.75 265 LEU A C 1
ATOM 2034 O O . LEU A 1 265 ? 9.766 -5.826 -17.812 1.00 92.75 265 LEU A O 1
ATOM 2038 N N . PRO A 1 266 ? 9.449 -8.063 -17.783 1.00 90.56 266 PRO A N 1
ATOM 2039 C CA . PRO A 1 266 ? 9.123 -8.160 -16.359 1.00 90.56 266 PRO A CA 1
ATOM 2040 C C . PRO A 1 266 ? 10.309 -7.836 -15.441 1.00 90.56 266 PRO A C 1
ATOM 2042 O O . PRO A 1 266 ? 11.056 -8.719 -15.021 1.00 90.56 266 PRO A O 1
ATOM 2045 N N . LEU A 1 267 ? 10.453 -6.567 -15.054 1.00 86.31 267 LEU A N 1
ATOM 2046 C CA . LEU A 1 267 ? 11.467 -6.132 -14.084 1.00 86.31 267 LEU A CA 1
ATOM 2047 C C . LEU A 1 267 ? 10.938 -6.081 -12.641 1.00 86.31 267 LEU A C 1
ATOM 2049 O O . LEU A 1 267 ? 11.730 -6.050 -11.708 1.00 86.31 267 LEU A O 1
ATOM 2053 N N . GLY A 1 268 ? 9.620 -6.065 -12.415 1.00 75.81 268 GLY A N 1
ATOM 2054 C CA . GLY A 1 268 ? 9.012 -5.915 -11.082 1.00 75.81 268 GLY A CA 1
ATOM 2055 C C . GLY A 1 268 ? 9.058 -7.158 -10.178 1.00 75.81 268 GLY A C 1
ATOM 2056 O O . GLY A 1 268 ? 9.565 -8.216 -10.544 1.00 75.81 268 GLY A O 1
ATOM 2057 N N . THR A 1 269 ? 8.529 -7.046 -8.955 1.00 73.44 269 THR A N 1
ATOM 2058 C CA . THR A 1 269 ? 8.499 -8.155 -7.976 1.00 73.44 269 THR A CA 1
ATOM 2059 C C . THR A 1 269 ? 7.307 -9.105 -8.191 1.00 73.44 269 THR A C 1
ATOM 2061 O O . THR A 1 269 ? 7.518 -10.314 -8.109 1.00 73.44 269 THR A O 1
ATOM 2064 N N . GLY A 1 270 ? 6.114 -8.572 -8.505 1.00 73.19 270 GLY A N 1
ATOM 2065 C CA . GLY A 1 270 ? 4.862 -9.319 -8.751 1.00 73.19 270 GLY A CA 1
ATOM 2066 C C . GLY A 1 270 ? 4.745 -9.850 -10.185 1.00 73.19 270 GLY A C 1
ATOM 2067 O O . GLY A 1 270 ? 4.768 -11.057 -10.390 1.00 73.19 270 GLY A O 1
ATOM 2068 N N . ASN A 1 271 ? 4.784 -8.975 -11.196 1.00 85.75 271 ASN A N 1
ATOM 2069 C CA . ASN A 1 271 ? 4.762 -9.306 -12.636 1.00 85.75 271 ASN A CA 1
ATOM 2070 C C . ASN A 1 271 ? 3.643 -10.299 -13.017 1.00 85.75 271 ASN A C 1
ATOM 2072 O O . ASN A 1 271 ? 3.849 -11.198 -13.841 1.00 85.75 271 ASN A O 1
ATOM 2076 N N . ASP A 1 272 ? 2.480 -10.186 -12.381 1.00 89.56 272 ASP A N 1
ATOM 2077 C CA . ASP A 1 272 ? 1.363 -11.110 -12.590 1.00 89.56 272 ASP A CA 1
ATOM 2078 C C . ASP A 1 272 ? 0.784 -10.949 -13.999 1.00 89.56 272 ASP A C 1
ATOM 2080 O O . ASP A 1 272 ? 0.551 -11.944 -14.691 1.00 89.56 272 ASP A O 1
ATOM 2084 N N . LEU A 1 273 ? 0.694 -9.708 -14.488 1.00 91.75 273 LEU A N 1
ATOM 2085 C CA . LEU A 1 273 ? 0.256 -9.414 -15.851 1.00 91.75 273 LEU A CA 1
ATOM 2086 C C . LEU A 1 273 ? 1.211 -10.016 -16.889 1.00 91.75 273 LEU A C 1
ATOM 2088 O O . LEU A 1 273 ? 0.786 -10.611 -17.876 1.00 91.75 273 LEU A O 1
ATOM 2092 N N . SER A 1 274 ? 2.519 -9.914 -16.644 1.00 91.88 274 SER A N 1
ATOM 2093 C CA . SER A 1 274 ? 3.543 -10.471 -17.536 1.00 91.88 274 SER A CA 1
ATOM 2094 C C . SER A 1 274 ? 3.449 -11.998 -17.654 1.00 91.88 274 SER A C 1
ATOM 2096 O O . SER A 1 274 ? 3.574 -12.526 -18.760 1.00 91.88 274 SER A O 1
ATOM 2098 N N . ARG A 1 275 ? 3.145 -12.702 -16.551 1.00 90.88 275 ARG A N 1
ATOM 2099 C CA . ARG A 1 275 ? 2.914 -14.160 -16.551 1.00 90.88 275 ARG A CA 1
ATOM 2100 C C . ARG A 1 275 ? 1.710 -14.541 -17.396 1.00 90.88 275 ARG A C 1
ATOM 2102 O O . ARG A 1 275 ? 1.791 -15.490 -18.168 1.00 90.88 275 ARG A O 1
ATOM 2109 N N . VAL A 1 276 ? 0.611 -13.808 -17.238 1.00 90.12 276 VAL A N 1
ATOM 2110 C CA . VAL A 1 276 ? -0.645 -14.069 -17.954 1.00 90.12 276 VAL A CA 1
ATOM 2111 C C . VAL A 1 276 ? -0.483 -13.832 -19.452 1.00 90.12 276 VAL A C 1
ATOM 2113 O O . VAL A 1 276 ? -0.939 -14.643 -20.250 1.00 90.12 276 VAL A O 1
ATOM 2116 N N . LEU A 1 277 ? 0.238 -12.777 -19.833 1.00 90.94 277 LEU A N 1
ATOM 2117 C CA . LEU A 1 277 ? 0.514 -12.436 -21.230 1.00 90.94 277 LEU A CA 1
ATOM 2118 C C . LEU A 1 277 ? 1.640 -13.273 -21.871 1.00 90.94 277 LEU A C 1
ATOM 2120 O O . LEU A 1 277 ? 1.968 -13.053 -23.033 1.00 90.94 277 LEU A O 1
ATOM 2124 N N . GLY A 1 278 ? 2.254 -14.207 -21.135 1.00 89.50 278 GLY A N 1
ATOM 2125 C CA . GLY A 1 278 ? 3.295 -15.099 -21.662 1.00 89.50 278 GLY A CA 1
ATOM 2126 C C . GLY A 1 278 ? 4.697 -14.486 -21.777 1.00 89.50 278 GLY A C 1
ATOM 2127 O O . GLY A 1 278 ? 5.581 -15.104 -22.359 1.00 89.50 278 GLY A O 1
ATOM 2128 N N . TRP A 1 279 ? 4.932 -13.308 -21.192 1.00 90.69 279 TRP A N 1
ATOM 2129 C CA . TRP A 1 279 ? 6.240 -12.628 -21.180 1.00 90.69 279 TRP A CA 1
ATOM 2130 C C . TRP A 1 279 ? 7.181 -13.119 -20.070 1.00 90.69 279 TRP A C 1
ATOM 2132 O O . TRP A 1 279 ? 8.345 -12.723 -20.007 1.00 90.69 279 TRP A O 1
ATOM 2142 N N . GLY A 1 280 ? 6.684 -14.002 -19.205 1.00 87.81 280 GLY A N 1
ATOM 2143 C CA . GLY A 1 280 ? 7.467 -14.661 -18.173 1.00 87.81 280 GLY A CA 1
ATOM 2144 C C . GLY A 1 280 ? 7.343 -14.015 -16.800 1.00 87.81 280 GLY A C 1
ATOM 2145 O O . GLY A 1 280 ? 6.523 -13.139 -16.532 1.00 87.81 280 GLY A O 1
ATOM 2146 N N . ASP A 1 281 ? 8.142 -14.536 -15.882 1.00 82.00 281 ASP A N 1
ATOM 2147 C CA . ASP A 1 281 ? 7.980 -14.314 -14.454 1.00 82.00 281 ASP A CA 1
ATOM 2148 C C . ASP A 1 281 ? 8.960 -13.247 -13.920 1.00 82.00 281 ASP A C 1
ATOM 2150 O O . ASP A 1 281 ? 8.802 -12.740 -12.803 1.00 82.00 281 ASP A O 1
ATOM 2154 N N . GLY A 1 282 ? 9.955 -12.870 -14.725 1.00 82.06 282 GLY A N 1
ATOM 2155 C CA . GLY A 1 282 ? 11.054 -11.983 -14.383 1.00 82.06 282 GLY A CA 1
ATOM 2156 C C . GLY A 1 282 ? 12.145 -11.948 -15.449 1.00 82.06 282 GLY A C 1
ATOM 2157 O O . GLY A 1 282 ? 12.272 -12.869 -16.248 1.00 82.06 282 GLY A O 1
ATOM 2158 N N . HIS A 1 283 ? 12.969 -10.906 -15.416 1.00 78.81 283 HIS A N 1
ATOM 2159 C CA . HIS A 1 283 ? 14.214 -10.823 -16.172 1.00 78.81 283 HIS A CA 1
ATOM 2160 C C . HIS A 1 283 ? 15.366 -10.487 -15.219 1.00 78.81 283 HIS A C 1
ATOM 2162 O O . HIS A 1 283 ? 15.210 -9.639 -14.340 1.00 78.81 283 HIS A O 1
ATOM 2168 N N . SER A 1 284 ? 16.504 -11.163 -15.371 1.00 65.94 284 SER A N 1
ATOM 2169 C CA . SER A 1 284 ? 17.717 -10.923 -14.582 1.00 65.94 284 SER A CA 1
ATOM 2170 C C . SER A 1 284 ? 18.958 -11.184 -15.426 1.00 65.94 284 SER A C 1
ATOM 2172 O O . SER A 1 284 ? 18.970 -12.130 -16.213 1.00 65.94 284 SER A O 1
ATOM 2174 N N . GLY A 1 285 ? 20.018 -10.409 -15.203 1.00 69.12 285 GLY A N 1
ATOM 2175 C CA . GLY A 1 285 ? 21.296 -10.583 -15.890 1.00 69.12 285 GLY A CA 1
ATOM 2176 C C . GLY A 1 285 ? 21.403 -9.793 -17.197 1.00 69.12 285 GLY A C 1
ATOM 2177 O O . GLY A 1 285 ? 20.942 -8.657 -17.293 1.00 69.12 285 GLY A O 1
ATOM 2178 N N . ILE A 1 286 ? 22.090 -10.372 -18.186 1.00 72.94 286 ILE A N 1
ATOM 2179 C CA . ILE A 1 286 ? 22.406 -9.709 -19.458 1.00 72.94 286 ILE A CA 1
ATOM 2180 C C . ILE A 1 286 ? 21.134 -9.558 -20.302 1.00 72.94 286 ILE A C 1
ATOM 2182 O O . ILE A 1 286 ? 20.458 -10.538 -20.612 1.00 72.94 286 ILE A O 1
ATOM 2186 N N . VAL A 1 287 ? 20.841 -8.324 -20.717 1.00 84.62 287 VAL A N 1
ATOM 2187 C CA . VAL A 1 287 ? 19.678 -8.002 -21.552 1.00 84.62 287 VAL A CA 1
ATOM 2188 C C . VAL A 1 287 ? 19.996 -8.283 -23.024 1.00 84.62 287 VAL A C 1
ATOM 2190 O O . VAL A 1 287 ? 20.695 -7.503 -23.675 1.00 84.62 287 VAL A O 1
ATOM 2193 N N . ASP A 1 288 ? 19.442 -9.366 -23.571 1.00 85.56 288 ASP A N 1
ATOM 2194 C CA . ASP A 1 288 ? 19.492 -9.658 -25.008 1.00 85.56 288 ASP A CA 1
ATOM 2195 C C . ASP A 1 288 ? 18.427 -8.854 -25.773 1.00 85.56 288 ASP A C 1
ATOM 2197 O O . ASP A 1 288 ? 17.325 -9.323 -26.060 1.00 85.56 288 ASP A O 1
ATOM 2201 N N . ALA A 1 289 ? 18.754 -7.601 -26.098 1.00 86.12 289 ALA A N 1
ATOM 2202 C CA . ALA A 1 289 ? 17.838 -6.722 -26.819 1.00 86.12 289 ALA A CA 1
ATOM 2203 C C . ALA A 1 289 ? 17.455 -7.266 -28.209 1.00 86.12 289 ALA A C 1
ATOM 2205 O O . ALA A 1 289 ? 16.326 -7.056 -28.645 1.00 86.12 289 ALA A O 1
ATOM 2206 N N . ALA A 1 290 ? 18.357 -7.970 -28.904 1.00 79.50 290 ALA A N 1
ATOM 2207 C CA . ALA A 1 290 ? 18.075 -8.518 -30.231 1.00 79.50 290 ALA A CA 1
ATOM 2208 C C . ALA A 1 290 ? 17.083 -9.688 -30.152 1.00 79.50 290 ALA A C 1
ATOM 2210 O O . ALA A 1 290 ? 16.088 -9.689 -30.879 1.00 79.50 290 ALA A O 1
ATOM 2211 N N . GLY A 1 291 ? 17.296 -10.623 -29.221 1.00 82.81 291 GLY A N 1
ATOM 2212 C CA . GLY A 1 291 ? 16.364 -11.721 -28.962 1.00 82.81 291 GLY A CA 1
ATOM 2213 C C . GLY A 1 291 ? 14.988 -11.237 -28.501 1.00 82.81 291 GLY A C 1
ATOM 2214 O O . GLY A 1 291 ? 13.968 -11.743 -28.966 1.00 82.81 291 GLY A O 1
ATOM 2215 N N . ILE A 1 292 ? 14.923 -10.194 -27.664 1.00 87.38 292 ILE A N 1
ATOM 2216 C CA . ILE A 1 292 ? 13.639 -9.600 -27.250 1.00 87.38 292 ILE A CA 1
ATOM 2217 C C . ILE A 1 292 ? 12.912 -8.967 -28.447 1.00 87.38 292 ILE A C 1
ATOM 2219 O O . ILE A 1 292 ? 11.711 -9.170 -28.608 1.00 87.38 292 ILE A O 1
ATOM 2223 N N . LEU A 1 293 ? 13.612 -8.233 -29.322 1.00 83.81 293 LEU A N 1
ATOM 2224 C CA . LEU A 1 293 ? 13.008 -7.685 -30.546 1.00 83.81 293 LEU A CA 1
ATOM 2225 C C . LEU A 1 293 ? 12.482 -8.795 -31.471 1.00 83.81 293 LEU A C 1
ATOM 2227 O O . LEU A 1 293 ? 11.424 -8.634 -32.080 1.00 83.81 293 LEU A O 1
ATOM 2231 N N . GLN A 1 294 ? 13.172 -9.937 -31.537 1.00 80.19 294 GLN A N 1
ATOM 2232 C CA . GLN A 1 294 ? 12.702 -11.107 -32.277 1.00 80.19 294 GLN A CA 1
ATOM 2233 C C . GLN A 1 294 ? 11.426 -11.690 -31.669 1.00 80.19 294 GLN A C 1
ATOM 2235 O O . GLN A 1 294 ? 10.465 -11.940 -32.394 1.00 80.19 294 GLN A O 1
ATOM 2240 N N . GLN A 1 295 ? 11.373 -11.843 -30.347 1.00 84.19 295 GLN A N 1
ATOM 2241 C CA . GLN A 1 295 ? 10.165 -12.297 -29.654 1.00 84.19 295 GLN A CA 1
ATOM 2242 C C . GLN A 1 295 ? 8.985 -11.349 -29.905 1.00 84.19 295 GLN A C 1
ATOM 2244 O O . GLN A 1 295 ? 7.884 -11.812 -30.189 1.00 84.19 295 GLN A O 1
ATOM 2249 N N . LEU A 1 296 ? 9.213 -10.029 -29.892 1.00 85.31 296 LEU A N 1
ATOM 2250 C CA . LEU A 1 296 ? 8.182 -9.035 -30.219 1.00 85.31 296 LEU A CA 1
ATOM 2251 C C . LEU A 1 296 ? 7.633 -9.197 -31.638 1.00 85.31 296 LEU A C 1
ATOM 2253 O O . LEU A 1 296 ? 6.434 -9.031 -31.839 1.00 85.31 296 LEU A O 1
ATOM 2257 N N . SER A 1 297 ? 8.484 -9.526 -32.612 1.00 79.19 297 SER A N 1
ATOM 2258 C CA . SER A 1 297 ? 8.048 -9.718 -34.002 1.00 79.19 297 SER A CA 1
ATOM 2259 C C . SER A 1 297 ? 7.143 -10.937 -34.205 1.00 79.19 297 SER A C 1
ATOM 2261 O O . SER A 1 297 ? 6.323 -10.951 -35.120 1.00 79.19 297 SER A O 1
ATOM 2263 N N . GLN A 1 298 ? 7.275 -11.942 -33.337 1.00 82.56 298 GLN A N 1
ATOM 2264 C CA . GLN A 1 298 ? 6.500 -13.184 -33.369 1.00 82.56 298 GLN A CA 1
ATOM 2265 C C . GLN A 1 298 ? 5.304 -13.156 -32.403 1.00 82.56 298 GLN A C 1
ATOM 2267 O O . GLN A 1 298 ? 4.485 -14.075 -32.402 1.00 82.56 298 GLN A O 1
ATOM 2272 N N . ALA A 1 299 ? 5.197 -12.117 -31.571 1.00 85.94 299 ALA A N 1
ATOM 2273 C CA . ALA A 1 299 ? 4.152 -11.999 -30.568 1.00 85.94 299 ALA A CA 1
ATOM 2274 C C . ALA A 1 299 ? 2.785 -11.714 -31.203 1.00 85.94 299 ALA A C 1
ATOM 2276 O O . ALA A 1 299 ? 2.655 -10.951 -32.162 1.00 85.94 299 ALA A O 1
ATOM 2277 N N . THR A 1 300 ? 1.741 -12.301 -30.620 1.00 86.81 300 THR A N 1
ATOM 2278 C CA . THR A 1 300 ? 0.356 -12.080 -31.051 1.00 86.81 300 THR A CA 1
ATOM 2279 C C . THR A 1 300 ? -0.326 -11.074 -30.120 1.00 86.81 300 THR A C 1
ATOM 2281 O O . THR A 1 300 ? -0.293 -11.270 -28.904 1.00 86.81 300 THR A O 1
ATOM 2284 N N . PRO A 1 301 ? -0.947 -10.000 -30.646 1.00 87.94 301 PRO A N 1
ATOM 2285 C CA . PRO A 1 301 ? -1.705 -9.063 -29.826 1.00 87.94 301 PRO A CA 1
ATOM 2286 C C . PRO A 1 301 ? -2.926 -9.729 -29.189 1.00 87.94 301 PRO A C 1
ATOM 2288 O O . PRO A 1 301 ? -3.676 -10.433 -29.865 1.00 87.94 301 PRO A O 1
ATOM 2291 N N . VAL A 1 302 ? -3.158 -9.436 -27.913 1.00 91.31 302 VAL A N 1
ATOM 2292 C CA . VAL A 1 302 ? -4.361 -9.833 -27.172 1.00 91.31 302 VAL A CA 1
ATOM 2293 C C . VAL A 1 302 ? -5.056 -8.594 -26.619 1.00 91.31 302 VAL A C 1
ATOM 2295 O O . VAL A 1 302 ? -4.420 -7.553 -26.418 1.00 91.31 302 VAL A O 1
ATOM 2298 N N . LYS A 1 303 ? -6.369 -8.685 -26.410 1.00 91.44 303 LYS A N 1
ATOM 2299 C CA . LYS A 1 303 ? -7.123 -7.644 -25.709 1.00 91.44 303 LYS A CA 1
ATOM 2300 C C . LYS A 1 303 ? -6.980 -7.842 -24.198 1.00 91.44 303 LYS A C 1
ATOM 2302 O O . LYS A 1 303 ? -6.664 -8.935 -23.741 1.00 91.44 303 LYS A O 1
ATOM 2307 N N . LEU A 1 304 ? -7.151 -6.754 -23.456 1.00 92.44 304 LEU A N 1
ATOM 2308 C CA . LEU A 1 304 ? -7.134 -6.738 -21.999 1.00 92.44 304 LEU A CA 1
ATOM 2309 C C . LEU A 1 304 ? -8.217 -5.774 -21.535 1.00 92.44 304 LEU A C 1
ATOM 2311 O O . LEU A 1 304 ? -8.185 -4.592 -21.903 1.00 92.44 304 LEU A O 1
ATOM 2315 N N . ASP A 1 305 ? -9.134 -6.270 -20.721 1.00 92.88 305 ASP A N 1
ATOM 2316 C CA . ASP A 1 305 ? -10.126 -5.442 -20.062 1.00 92.88 305 ASP A CA 1
ATOM 2317 C C . ASP A 1 305 ? -9.469 -4.593 -18.978 1.00 92.88 305 ASP A C 1
ATOM 2319 O O . ASP A 1 305 ? -8.544 -5.012 -18.280 1.00 92.88 305 ASP A O 1
ATOM 2323 N N . ARG A 1 306 ? -9.917 -3.345 -18.865 1.00 92.88 306 ARG A N 1
ATOM 2324 C CA . ARG A 1 306 ? -9.423 -2.390 -17.874 1.00 92.88 306 ARG A CA 1
ATOM 2325 C C . ARG A 1 306 ? -10.605 -1.781 -17.155 1.00 92.88 306 ARG A C 1
ATOM 2327 O O . ARG A 1 306 ? -11.495 -1.213 -17.786 1.00 92.88 306 ARG A O 1
ATOM 2334 N N . TRP A 1 307 ? -10.582 -1.867 -15.835 1.00 93.44 307 TRP A N 1
ATOM 2335 C CA . TRP A 1 307 ? -11.737 -1.561 -15.005 1.00 93.44 307 TRP A CA 1
ATOM 2336 C C . TRP A 1 307 ? -11.550 -0.253 -14.253 1.00 93.44 307 TRP A C 1
ATOM 2338 O O . TRP A 1 307 ? -10.463 0.057 -13.764 1.00 93.44 307 TRP A O 1
ATOM 2348 N N . LEU A 1 308 ? -12.631 0.517 -14.145 1.00 93.12 308 LEU A N 1
ATOM 2349 C CA . LEU A 1 308 ? -12.678 1.710 -13.311 1.00 93.12 308 LEU A CA 1
ATOM 2350 C C . LEU A 1 308 ? -13.271 1.346 -11.950 1.00 93.12 308 LEU A C 1
ATOM 2352 O O . LEU A 1 308 ? -14.459 1.049 -11.839 1.00 93.12 308 LEU A O 1
ATOM 2356 N N . VAL A 1 309 ? -12.454 1.416 -10.908 1.00 93.69 309 VAL A N 1
ATOM 2357 C CA . VAL A 1 309 ? -12.879 1.229 -9.522 1.00 93.69 309 VAL A CA 1
ATOM 2358 C C . VAL A 1 309 ? -13.238 2.594 -8.950 1.00 93.69 309 VAL A C 1
ATOM 2360 O O . VAL A 1 309 ? -12.372 3.443 -8.751 1.00 93.69 309 VAL A O 1
ATOM 2363 N N . SER A 1 310 ? -14.526 2.816 -8.697 1.00 92.00 310 SER A N 1
ATOM 2364 C CA . SER A 1 310 ? -15.019 4.021 -8.024 1.00 92.00 310 SER A CA 1
ATOM 2365 C C . SER A 1 310 ? -15.208 3.748 -6.537 1.00 92.00 310 SER A C 1
ATOM 2367 O O . SER A 1 310 ? -16.054 2.945 -6.155 1.00 92.00 310 SER A O 1
ATOM 2369 N N . VAL A 1 311 ? -14.455 4.455 -5.703 1.00 89.62 311 VAL A N 1
ATOM 2370 C CA . VAL A 1 311 ? -14.560 4.401 -4.246 1.00 89.62 311 VAL A CA 1
ATOM 2371 C C . VAL A 1 311 ? -15.295 5.645 -3.775 1.00 89.62 311 VAL A C 1
ATOM 2373 O O . VAL A 1 311 ? -14.862 6.769 -4.032 1.00 89.62 311 VAL A O 1
ATOM 2376 N N . THR A 1 312 ? -16.424 5.453 -3.099 1.00 84.44 312 THR A N 1
ATOM 2377 C CA . THR A 1 312 ? -17.204 6.543 -2.508 1.00 84.44 312 THR A CA 1
ATOM 2378 C C . THR A 1 312 ? -17.143 6.467 -0.995 1.00 84.44 312 THR A C 1
ATOM 2380 O O . THR A 1 312 ? -17.656 5.510 -0.415 1.00 84.44 312 THR A O 1
ATOM 2383 N N . SER A 1 313 ? -16.587 7.497 -0.367 1.00 70.19 313 SER A N 1
ATOM 2384 C CA . SER A 1 313 ? -16.490 7.598 1.091 1.00 70.19 313 SER A CA 1
ATOM 2385 C C . SER A 1 313 ? -17.285 8.810 1.584 1.00 70.19 313 SER A C 1
ATOM 2387 O O . SER A 1 313 ? -17.401 9.805 0.864 1.00 70.19 313 SER A O 1
ATOM 2389 N N . PRO A 1 314 ? -17.853 8.790 2.798 1.00 58.69 314 PRO A N 1
ATOM 2390 C CA . PRO A 1 314 ? -18.402 10.000 3.401 1.00 58.69 314 PRO A CA 1
ATOM 2391 C C . PRO A 1 314 ? -17.285 11.045 3.547 1.00 58.69 314 PRO A C 1
ATOM 2393 O O . PRO A 1 314 ? -16.182 10.718 3.974 1.00 58.69 314 PRO A O 1
ATOM 2396 N N . THR A 1 315 ? -17.534 12.310 3.202 1.00 50.59 315 THR A N 1
ATOM 2397 C CA . THR A 1 315 ? -16.553 13.368 3.503 1.00 50.59 315 THR A CA 1
ATOM 2398 C C . THR A 1 315 ? -16.497 13.617 5.008 1.00 50.59 315 THR A C 1
ATOM 2400 O O . THR A 1 315 ? -17.488 13.440 5.716 1.00 50.59 315 THR A O 1
ATOM 2403 N N . LYS A 1 316 ? -15.353 14.121 5.476 1.00 41.22 316 LYS A N 1
ATOM 2404 C CA . LYS A 1 316 ? -15.024 14.471 6.872 1.00 41.22 316 LYS A CA 1
ATOM 2405 C C . LYS A 1 316 ? -16.076 15.344 7.591 1.00 41.22 316 LYS A C 1
ATOM 2407 O O . LYS A 1 316 ? -16.143 15.363 8.813 1.00 41.22 316 LYS A O 1
ATOM 2412 N N . LEU A 1 317 ? -16.920 16.053 6.833 1.00 35.31 317 LEU A N 1
ATOM 2413 C CA . LEU A 1 317 ? -18.007 16.921 7.316 1.00 35.31 317 LEU A CA 1
ATOM 2414 C C . LEU A 1 317 ? -19.410 16.285 7.233 1.00 35.31 317 LEU A C 1
ATOM 2416 O O . LEU A 1 317 ? -20.390 16.934 7.579 1.00 35.31 317 LEU A O 1
ATOM 2420 N N . GLY A 1 318 ? -19.547 15.049 6.743 1.00 41.72 318 GLY A N 1
ATOM 2421 C CA . GLY A 1 318 ? -20.823 14.325 6.643 1.00 41.72 318 GLY A CA 1
ATOM 2422 C C . GLY A 1 318 ? -21.833 14.879 5.625 1.00 41.72 318 GLY A C 1
ATOM 2423 O O . GLY A 1 318 ? -22.899 14.295 5.457 1.00 41.72 318 GLY A O 1
ATOM 2424 N N . MET A 1 319 ? -21.512 15.977 4.928 1.00 34.53 319 MET A N 1
ATOM 2425 C CA . MET A 1 319 ? -22.435 16.692 4.029 1.00 34.53 319 MET A CA 1
ATOM 2426 C C . MET A 1 319 ? -22.317 16.304 2.541 1.00 34.53 319 MET A C 1
ATOM 2428 O O . MET A 1 319 ? -23.208 16.624 1.757 1.00 34.53 319 MET A O 1
ATOM 2432 N N . LYS A 1 320 ? -21.223 15.650 2.124 1.00 44.34 320 LYS A N 1
ATOM 2433 C CA . LYS A 1 320 ? -20.947 15.209 0.737 1.00 44.34 320 LYS A CA 1
ATOM 2434 C C . LYS A 1 320 ? -20.189 13.878 0.734 1.00 44.34 320 LYS A C 1
ATOM 2436 O O . LYS A 1 320 ? -19.624 13.504 1.757 1.00 44.34 320 LYS A O 1
ATOM 2441 N N . TRP A 1 321 ? -20.142 13.184 -0.399 1.00 59.34 321 TRP A N 1
ATOM 2442 C CA . TRP A 1 321 ? -19.326 11.978 -0.588 1.00 59.34 321 TRP A CA 1
ATOM 2443 C C . TRP A 1 321 ? -18.037 12.344 -1.334 1.00 59.34 321 TRP A C 1
ATOM 2445 O O . TRP A 1 321 ? -18.103 13.055 -2.338 1.00 59.34 321 TRP A O 1
ATOM 2455 N N . SER A 1 322 ? -16.873 11.909 -0.843 1.00 69.38 322 SER A N 1
ATOM 2456 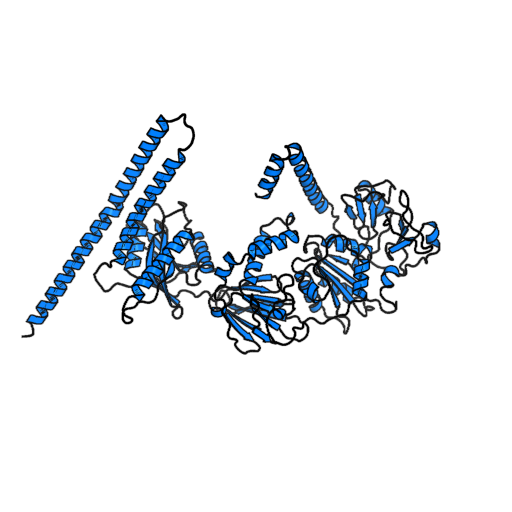C CA . SER A 1 322 ? -15.639 11.936 -1.626 1.00 69.38 322 SER A CA 1
ATOM 2457 C C . SER A 1 322 ? -15.683 10.777 -2.612 1.00 69.38 322 SER A C 1
ATOM 2459 O O . SER A 1 322 ? -16.128 9.679 -2.278 1.00 69.38 322 SER A O 1
ATOM 2461 N N . LYS A 1 323 ? -15.257 11.041 -3.845 1.00 81.69 323 LYS A N 1
ATOM 2462 C CA . LYS A 1 323 ? -15.140 10.032 -4.891 1.00 81.69 323 LYS A CA 1
ATOM 2463 C C . LYS A 1 323 ? -13.677 9.940 -5.293 1.00 81.69 323 LYS A C 1
ATOM 2465 O O . LYS A 1 323 ? -13.114 10.935 -5.746 1.00 81.69 323 LYS A O 1
ATOM 2470 N N . SER A 1 324 ? -13.099 8.761 -5.127 1.00 84.81 324 SER A N 1
ATOM 2471 C CA . SER A 1 324 ? -11.778 8.410 -5.644 1.00 84.81 324 SER A CA 1
ATOM 2472 C C . SER A 1 324 ? -11.950 7.387 -6.758 1.00 84.81 324 SER A C 1
ATOM 2474 O O . SER A 1 324 ? -12.813 6.515 -6.677 1.00 84.81 324 SER A O 1
ATOM 2476 N N . GLU A 1 325 ? -11.149 7.499 -7.810 1.00 90.12 325 GLU A N 1
ATOM 2477 C CA . GLU A 1 325 ? -11.207 6.603 -8.963 1.00 90.12 325 GLU A CA 1
ATOM 2478 C C . GLU A 1 325 ? -9.839 5.966 -9.199 1.00 90.12 325 GLU A C 1
ATOM 2480 O O . GLU A 1 325 ? -8.825 6.661 -9.266 1.00 90.12 325 GLU A O 1
ATOM 2485 N N . TYR A 1 326 ? -9.826 4.643 -9.344 1.00 90.44 326 TYR A N 1
ATOM 2486 C CA . TYR A 1 326 ? -8.632 3.850 -9.615 1.00 90.44 326 TYR A CA 1
ATOM 2487 C C . TYR A 1 326 ? -8.832 3.049 -10.900 1.00 90.44 326 TYR A C 1
ATOM 2489 O O . TYR A 1 326 ? -9.936 2.587 -11.188 1.00 90.44 326 TYR A O 1
ATOM 2497 N N . LYS A 1 327 ? -7.764 2.868 -11.680 1.00 91.56 327 LYS A N 1
ATOM 2498 C CA . LYS A 1 327 ? -7.773 1.985 -12.853 1.00 91.56 327 LYS A CA 1
ATOM 2499 C C . LYS A 1 327 ? -7.170 0.643 -12.460 1.00 91.56 327 LYS A C 1
ATOM 2501 O O . LYS A 1 327 ? -5.996 0.599 -12.109 1.00 91.56 327 LYS A O 1
ATOM 2506 N N . MET A 1 328 ? -7.960 -0.417 -12.554 1.00 94.06 328 MET A N 1
ATOM 2507 C CA . MET A 1 328 ? -7.560 -1.786 -12.243 1.00 94.06 328 MET A CA 1
ATOM 2508 C C . MET A 1 328 ? -7.281 -2.559 -13.532 1.00 94.06 328 MET A C 1
ATOM 2510 O O . MET A 1 328 ? -8.110 -2.595 -14.443 1.00 94.06 328 MET A O 1
ATOM 2514 N N . ASN A 1 329 ? -6.104 -3.171 -13.596 1.00 93.62 329 ASN A N 1
ATOM 2515 C CA . ASN A 1 329 ? -5.629 -3.997 -14.702 1.00 93.62 329 ASN A CA 1
ATOM 2516 C C . ASN A 1 329 ? -5.482 -5.461 -14.277 1.00 93.62 329 ASN A C 1
ATOM 2518 O O . ASN A 1 329 ? -5.640 -6.340 -15.117 1.00 93.62 329 ASN A O 1
ATOM 2522 N N . ASN A 1 330 ? -5.195 -5.729 -13.000 1.00 92.75 330 ASN A N 1
ATOM 2523 C CA . ASN A 1 330 ? -4.922 -7.074 -12.509 1.00 92.75 330 ASN A CA 1
ATOM 2524 C C . ASN A 1 330 ? -5.996 -7.526 -11.524 1.00 92.75 330 ASN A C 1
ATOM 2526 O O . ASN A 1 330 ? -6.728 -8.471 -11.815 1.00 92.75 330 ASN A O 1
ATOM 2530 N N . TYR A 1 331 ? -6.071 -6.884 -10.358 1.00 92.69 331 TYR A N 1
ATOM 2531 C CA . TYR A 1 331 ? -6.989 -7.289 -9.298 1.00 92.69 331 TYR A CA 1
ATOM 2532 C C . TYR A 1 331 ? -7.145 -6.226 -8.203 1.00 92.69 331 TYR A C 1
ATOM 2534 O O . TYR A 1 331 ? -6.282 -5.374 -7.985 1.00 92.69 331 TYR A O 1
ATOM 2542 N N . LEU A 1 332 ? -8.257 -6.327 -7.483 1.00 94.50 332 LEU A N 1
ATOM 2543 C CA . LEU A 1 332 ? -8.585 -5.591 -6.267 1.00 94.50 332 LEU A CA 1
ATOM 2544 C C . LEU A 1 332 ? -8.725 -6.592 -5.124 1.00 94.50 332 LEU A C 1
ATOM 2546 O O . LEU A 1 332 ? -9.240 -7.688 -5.325 1.00 94.50 332 LEU A O 1
ATOM 2550 N N . SER A 1 333 ? -8.335 -6.218 -3.909 1.00 92.50 333 SER A N 1
ATOM 2551 C CA . SER A 1 333 ? -8.617 -7.046 -2.732 1.00 92.50 333 SER A CA 1
ATOM 2552 C C . SER A 1 333 ? -9.015 -6.230 -1.508 1.00 92.50 333 SER A C 1
ATOM 2554 O O . SER A 1 333 ? -8.571 -5.094 -1.334 1.00 92.50 333 SER A O 1
ATOM 2556 N N . VAL A 1 334 ? -9.781 -6.860 -0.621 1.00 92.12 334 VAL A N 1
ATOM 2557 C CA . VAL A 1 334 ? -10.187 -6.358 0.699 1.00 92.12 334 VAL A CA 1
ATOM 2558 C C . VAL A 1 334 ? -9.805 -7.394 1.753 1.00 92.12 334 VAL A C 1
ATOM 2560 O O . VAL A 1 334 ? -10.015 -8.583 1.525 1.00 92.12 334 VAL A O 1
ATOM 2563 N N . GLY A 1 335 ? -9.271 -6.963 2.898 1.00 89.38 335 GLY A N 1
ATOM 2564 C CA . GLY A 1 335 ? -8.916 -7.857 4.010 1.00 89.38 335 GLY A CA 1
ATOM 2565 C C . GLY A 1 335 ? -7.437 -8.253 4.034 1.00 89.38 335 GLY A C 1
ATOM 2566 O O . GLY A 1 335 ? -6.571 -7.428 3.738 1.00 89.38 335 GLY A O 1
ATOM 2567 N N . VAL A 1 336 ? -7.132 -9.499 4.406 1.00 83.12 336 VAL A N 1
ATOM 2568 C CA . VAL A 1 336 ? -5.762 -9.937 4.748 1.00 83.12 336 VAL A CA 1
ATOM 2569 C C . VAL A 1 336 ? -4.719 -9.684 3.642 1.00 83.12 336 VAL A C 1
ATOM 2571 O O . VAL A 1 336 ? -3.624 -9.211 3.941 1.00 83.12 336 VAL A O 1
ATOM 2574 N N . ASP A 1 337 ? -5.063 -9.886 2.363 1.00 84.31 337 ASP A N 1
ATOM 2575 C CA . ASP A 1 337 ? -4.169 -9.603 1.219 1.00 84.31 337 ASP A CA 1
ATOM 2576 C C . ASP A 1 337 ? -3.798 -8.113 1.125 1.00 84.31 337 ASP A C 1
ATOM 2578 O O . ASP A 1 337 ? -2.630 -7.715 1.024 1.00 84.31 337 ASP A O 1
ATOM 2582 N N . ALA A 1 338 ? -4.814 -7.258 1.243 1.00 89.56 338 ALA A N 1
ATOM 2583 C CA . ALA A 1 338 ? -4.626 -5.818 1.256 1.00 89.56 338 ALA A CA 1
ATOM 2584 C C . ALA A 1 338 ? -3.847 -5.359 2.494 1.00 89.56 338 ALA A C 1
ATOM 2586 O O . ALA A 1 338 ? -3.047 -4.429 2.396 1.00 89.56 338 ALA A O 1
ATOM 2587 N N . LEU A 1 339 ? -4.030 -6.019 3.643 1.00 84.00 339 LEU A N 1
ATOM 2588 C CA . LEU A 1 339 ? -3.300 -5.712 4.872 1.00 84.00 339 LEU A CA 1
ATOM 2589 C C . LEU A 1 339 ? -1.801 -5.989 4.725 1.00 84.00 339 LEU A C 1
ATOM 2591 O O . LEU A 1 339 ? -0.983 -5.149 5.106 1.00 84.00 339 LEU A O 1
ATOM 2595 N N . VAL A 1 340 ? -1.434 -7.131 4.135 1.00 81.00 340 VAL A N 1
ATOM 2596 C CA . VAL A 1 340 ? -0.033 -7.467 3.828 1.00 81.00 340 VAL A CA 1
ATOM 2597 C C . VAL A 1 340 ? 0.567 -6.412 2.900 1.00 81.00 340 VAL A C 1
ATOM 2599 O O . VAL A 1 340 ? 1.654 -5.891 3.169 1.00 81.00 340 VAL A O 1
ATOM 2602 N N . THR A 1 341 ? -0.166 -6.038 1.849 1.00 82.88 341 THR A N 1
ATOM 2603 C CA . THR A 1 341 ? 0.260 -5.015 0.884 1.00 82.88 341 THR A CA 1
ATOM 2604 C C . THR A 1 341 ? 0.443 -3.644 1.552 1.00 82.88 341 THR A C 1
ATOM 2606 O O . THR A 1 341 ? 1.461 -2.983 1.336 1.00 82.88 341 THR A O 1
ATOM 2609 N N . LEU A 1 342 ? -0.486 -3.236 2.425 1.00 83.38 342 LEU A N 1
ATOM 2610 C CA . LEU A 1 342 ? -0.441 -1.974 3.171 1.00 83.38 342 LEU A CA 1
ATOM 2611 C C . LEU A 1 342 ? 0.744 -1.918 4.143 1.00 83.38 342 LEU A C 1
ATOM 2613 O O . LEU A 1 342 ? 1.488 -0.935 4.172 1.00 83.38 342 LEU A O 1
ATOM 2617 N N . ASN A 1 343 ? 0.967 -2.990 4.903 1.00 79.25 343 ASN A N 1
ATOM 2618 C CA . ASN A 1 343 ? 2.090 -3.088 5.833 1.00 79.25 343 ASN A CA 1
ATOM 2619 C C . ASN A 1 343 ? 3.434 -3.055 5.095 1.00 79.25 343 ASN A C 1
ATOM 2621 O O . ASN A 1 343 ? 4.362 -2.358 5.521 1.00 79.25 343 ASN A O 1
ATOM 2625 N N . PHE A 1 344 ? 3.529 -3.747 3.954 1.00 75.31 344 PHE A N 1
ATOM 2626 C CA . PHE A 1 344 ? 4.701 -3.684 3.088 1.00 75.31 344 PHE A CA 1
ATOM 2627 C C . PHE A 1 344 ? 4.947 -2.261 2.564 1.00 75.31 344 PHE A C 1
ATOM 2629 O O . PHE A 1 344 ? 6.077 -1.774 2.646 1.00 75.31 344 PHE A O 1
ATOM 2636 N N . HIS A 1 345 ? 3.907 -1.576 2.075 1.00 76.19 345 HIS A N 1
ATOM 2637 C CA . HIS A 1 345 ? 4.001 -0.201 1.577 1.00 76.19 345 HIS A CA 1
ATOM 2638 C C . HIS A 1 345 ? 4.539 0.753 2.654 1.00 76.19 345 HIS A C 1
ATOM 2640 O O . HIS A 1 345 ? 5.563 1.407 2.442 1.00 76.19 345 HIS A O 1
ATOM 2646 N N . ASN A 1 346 ? 3.941 0.748 3.848 1.00 74.50 346 ASN A N 1
ATOM 2647 C CA . ASN A 1 346 ? 4.353 1.608 4.963 1.00 74.50 346 ASN A CA 1
ATOM 2648 C C . ASN A 1 346 ? 5.806 1.352 5.397 1.00 74.50 346 ASN A C 1
ATOM 2650 O O . ASN A 1 346 ? 6.568 2.285 5.660 1.00 74.50 346 ASN A O 1
ATOM 2654 N N . ARG A 1 347 ? 6.235 0.082 5.431 1.00 67.31 347 ARG A N 1
ATOM 2655 C CA . ARG A 1 347 ? 7.606 -0.290 5.814 1.00 67.31 347 ARG A CA 1
ATOM 2656 C C . ARG A 1 347 ? 8.626 0.036 4.723 1.00 67.31 347 ARG A C 1
ATOM 2658 O O . ARG A 1 347 ? 9.766 0.372 5.033 1.00 67.31 347 ARG A O 1
ATOM 2665 N N . ARG A 1 348 ? 8.245 -0.033 3.444 1.00 65.62 348 ARG A N 1
ATOM 2666 C CA . ARG A 1 348 ? 9.147 0.277 2.326 1.00 65.62 348 ARG A CA 1
ATOM 2667 C C . ARG A 1 348 ? 9.677 1.709 2.400 1.00 65.62 348 ARG A C 1
ATOM 2669 O O . ARG A 1 348 ? 10.838 1.931 2.070 1.00 65.62 348 ARG A O 1
ATOM 2676 N N . HIS A 1 349 ? 8.869 2.656 2.877 1.00 59.47 349 HIS A N 1
ATOM 2677 C CA . HIS A 1 349 ? 9.286 4.047 3.064 1.00 59.47 349 HIS A CA 1
ATOM 2678 C C . HIS A 1 349 ? 10.335 4.242 4.172 1.00 59.47 349 HIS A C 1
ATOM 2680 O O . HIS A 1 349 ? 11.067 5.229 4.132 1.00 59.47 349 HIS A O 1
ATOM 2686 N N . SER A 1 350 ? 10.461 3.305 5.121 1.00 58.66 350 SER A N 1
ATOM 2687 C CA . SER A 1 350 ? 11.441 3.383 6.216 1.00 58.66 350 SER A CA 1
ATOM 2688 C C . SER A 1 350 ? 12.758 2.641 5.945 1.00 58.66 350 SER A C 1
ATOM 2690 O O . SER A 1 350 ? 13.694 2.750 6.740 1.00 58.66 350 SER A O 1
ATOM 2692 N N . LEU A 1 351 ? 12.879 1.919 4.823 1.00 56.75 351 LEU A N 1
ATOM 2693 C CA . LEU A 1 351 ? 14.096 1.190 4.448 1.00 56.75 351 LEU A CA 1
ATOM 2694 C C . LEU A 1 351 ? 14.957 1.975 3.435 1.00 56.75 351 LEU A C 1
ATOM 2696 O O . LEU A 1 351 ? 14.433 2.477 2.439 1.00 56.75 351 LEU A O 1
ATOM 2700 N N . PRO A 1 352 ? 16.295 2.041 3.614 1.00 52.28 352 PRO A N 1
ATOM 2701 C CA . PRO A 1 352 ? 17.196 2.630 2.623 1.00 52.28 352 PRO A CA 1
ATOM 2702 C C . PRO A 1 352 ? 17.066 1.944 1.254 1.00 52.28 352 PRO A C 1
ATOM 2704 O O . PRO A 1 352 ? 17.180 0.722 1.159 1.00 52.28 352 PRO A O 1
ATOM 2707 N N . ARG A 1 353 ? 16.901 2.726 0.175 1.00 55.00 353 ARG A N 1
ATOM 2708 C CA . ARG A 1 353 ? 16.710 2.215 -1.204 1.00 55.00 353 ARG A CA 1
ATOM 2709 C C . ARG A 1 353 ? 17.807 1.254 -1.677 1.00 55.00 353 ARG A C 1
ATOM 2711 O O . ARG A 1 353 ? 17.527 0.375 -2.482 1.00 55.00 353 ARG A O 1
ATOM 2718 N N . VAL A 1 354 ? 19.020 1.375 -1.137 1.00 48.56 354 VAL A N 1
ATOM 2719 C CA . VAL A 1 354 ? 20.176 0.506 -1.432 1.00 48.56 354 VAL A CA 1
ATOM 2720 C C . VAL A 1 354 ? 19.933 -0.961 -1.026 1.00 48.56 354 VAL A C 1
ATOM 2722 O O . VAL A 1 354 ? 20.575 -1.860 -1.555 1.00 48.56 354 VAL A O 1
ATOM 2725 N N . LEU A 1 355 ? 18.974 -1.223 -0.128 1.00 49.16 355 LEU A N 1
ATOM 2726 C CA . LEU A 1 355 ? 18.561 -2.570 0.290 1.00 49.16 355 LEU A CA 1
ATOM 2727 C C . LEU A 1 355 ? 17.351 -3.108 -0.505 1.00 49.16 355 LEU A C 1
ATOM 2729 O O . LEU A 1 355 ? 16.876 -4.211 -0.232 1.00 49.16 355 LEU A O 1
ATOM 2733 N N . SER A 1 356 ? 16.836 -2.354 -1.485 1.00 53.78 356 SER A N 1
ATOM 2734 C CA . SER A 1 356 ? 15.653 -2.724 -2.276 1.00 53.78 356 SER A CA 1
ATOM 2735 C C . SER A 1 356 ? 16.027 -3.645 -3.442 1.00 53.78 356 SER A C 1
ATOM 2737 O O . SER A 1 356 ? 16.066 -3.244 -4.599 1.00 53.78 356 SER A O 1
ATOM 2739 N N . GLY A 1 357 ? 16.325 -4.906 -3.126 1.00 61.44 357 GLY A N 1
ATOM 2740 C CA . GLY A 1 357 ? 16.475 -5.974 -4.117 1.00 61.44 357 GLY A CA 1
ATOM 2741 C C . GLY A 1 357 ? 15.175 -6.758 -4.311 1.00 61.44 357 GLY A C 1
ATOM 2742 O O . GLY A 1 357 ? 14.371 -6.875 -3.389 1.00 61.44 357 GLY A O 1
ATOM 2743 N N . ARG A 1 358 ? 14.979 -7.377 -5.482 1.00 66.94 358 ARG A N 1
ATOM 2744 C CA . ARG A 1 358 ? 13.806 -8.233 -5.758 1.00 66.94 358 ARG A CA 1
ATOM 2745 C C . ARG A 1 358 ? 13.671 -9.385 -4.753 1.00 66.94 358 ARG A C 1
ATOM 2747 O O . ARG A 1 358 ? 12.569 -9.663 -4.290 1.00 66.94 358 ARG A O 1
ATOM 2754 N N . PHE A 1 359 ? 14.796 -9.998 -4.378 1.00 59.56 359 PHE A N 1
ATOM 2755 C CA . PHE A 1 359 ? 14.864 -11.016 -3.325 1.00 59.56 359 PHE A CA 1
ATOM 2756 C C . PHE A 1 359 ? 14.430 -10.458 -1.963 1.00 59.56 359 PHE A C 1
ATOM 2758 O O . PHE A 1 359 ? 13.558 -11.032 -1.322 1.00 59.56 359 PHE A O 1
ATOM 2765 N N . MET A 1 360 ? 14.965 -9.299 -1.561 1.00 60.59 360 MET A N 1
ATOM 2766 C CA . MET A 1 360 ? 14.598 -8.638 -0.302 1.00 60.59 360 MET A CA 1
ATOM 2767 C C . MET A 1 360 ? 13.130 -8.211 -0.273 1.00 60.59 360 MET A C 1
ATOM 2769 O O . MET A 1 360 ? 12.480 -8.344 0.756 1.00 60.59 360 MET A O 1
ATOM 2773 N N . ASN A 1 361 ? 12.579 -7.756 -1.401 1.00 67.06 361 ASN A N 1
ATOM 2774 C CA . ASN A 1 361 ? 11.163 -7.420 -1.513 1.00 67.06 361 ASN A CA 1
ATOM 2775 C C . ASN A 1 361 ? 10.289 -8.670 -1.325 1.00 67.06 361 ASN A C 1
ATOM 2777 O O . ASN A 1 361 ? 9.345 -8.623 -0.543 1.00 67.06 361 ASN A O 1
ATOM 2781 N N . LYS A 1 362 ? 10.626 -9.797 -1.974 1.00 67.69 362 LYS A N 1
ATOM 2782 C CA . LYS A 1 362 ? 9.926 -11.079 -1.766 1.00 67.69 362 LYS A CA 1
ATOM 2783 C C . LYS A 1 362 ? 10.052 -11.574 -0.323 1.00 67.69 362 LYS A C 1
ATOM 2785 O O . LYS A 1 362 ? 9.064 -12.018 0.248 1.00 67.69 362 LYS A O 1
ATOM 2790 N N . PHE A 1 363 ? 11.239 -11.460 0.274 1.00 58.25 363 PHE A N 1
ATOM 2791 C CA . PHE A 1 363 ? 11.479 -11.835 1.668 1.00 58.25 363 PHE A CA 1
ATOM 2792 C C . PHE A 1 363 ? 10.647 -10.991 2.638 1.00 58.25 363 PHE A C 1
ATOM 2794 O O . PHE A 1 363 ? 9.995 -11.540 3.516 1.00 58.25 363 PHE A O 1
ATOM 2801 N N . LEU A 1 364 ? 10.603 -9.669 2.455 1.00 59.25 364 LEU A N 1
ATOM 2802 C CA . LEU A 1 364 ? 9.770 -8.784 3.269 1.00 59.25 364 LEU A CA 1
ATOM 2803 C C . LEU A 1 364 ? 8.287 -9.147 3.141 1.00 59.25 364 LEU A C 1
ATOM 2805 O O . LEU A 1 364 ? 7.618 -9.304 4.159 1.00 59.25 364 LEU A O 1
ATOM 2809 N N . PHE A 1 365 ? 7.792 -9.350 1.915 1.00 63.38 365 PHE A N 1
ATOM 2810 C CA . PHE A 1 365 ? 6.429 -9.839 1.683 1.00 63.38 365 PHE A CA 1
ATOM 2811 C C . PHE A 1 365 ? 6.157 -11.152 2.426 1.00 63.38 365 PHE A C 1
ATOM 2813 O O . PHE A 1 365 ? 5.130 -11.266 3.083 1.00 63.38 365 PHE A O 1
ATOM 2820 N N . PHE A 1 366 ? 7.095 -12.102 2.400 1.00 61.75 366 PHE A N 1
ATOM 2821 C CA . PHE A 1 366 ? 6.985 -13.357 3.145 1.00 61.75 366 PHE A CA 1
ATOM 2822 C C . PHE A 1 366 ? 6.941 -13.142 4.667 1.00 61.75 366 PHE A C 1
ATOM 2824 O O . PHE A 1 366 ? 6.098 -13.729 5.335 1.00 61.75 366 PHE A O 1
ATOM 2831 N N . THR A 1 367 ? 7.790 -12.266 5.220 1.00 61.31 367 THR A N 1
ATOM 2832 C CA . THR A 1 367 ? 7.809 -11.985 6.670 1.00 61.31 367 THR A CA 1
ATOM 2833 C C . THR A 1 367 ? 6.546 -11.300 7.182 1.00 61.31 367 THR A C 1
ATOM 2835 O O . THR A 1 367 ? 6.222 -11.454 8.351 1.00 61.31 367 THR A O 1
ATOM 2838 N N . TYR A 1 368 ? 5.838 -10.547 6.334 1.00 63.00 368 TYR A N 1
ATOM 2839 C CA . TYR A 1 368 ? 4.529 -9.995 6.690 1.00 63.00 368 TYR A CA 1
ATOM 2840 C C . TYR A 1 368 ? 3.391 -10.950 6.345 1.00 63.00 368 TYR A C 1
ATOM 2842 O O . TYR A 1 368 ? 2.370 -10.914 7.005 1.00 63.00 368 TYR A O 1
ATOM 2850 N N . GLY A 1 369 ? 3.563 -11.834 5.364 1.00 54.69 369 GLY A N 1
ATOM 2851 C CA . GLY A 1 369 ? 2.596 -12.872 5.013 1.00 54.69 369 GLY A CA 1
ATOM 2852 C C . GLY A 1 369 ? 2.505 -14.032 6.012 1.00 54.69 369 GLY A C 1
ATOM 2853 O O . GLY A 1 369 ? 1.758 -14.973 5.754 1.00 54.69 369 GLY A O 1
ATOM 2854 N N . THR A 1 370 ? 3.243 -14.012 7.132 1.00 55.44 370 THR A N 1
ATOM 2855 C CA . THR A 1 370 ? 3.080 -15.002 8.209 1.00 55.44 370 THR A CA 1
ATOM 2856 C C . THR A 1 370 ? 1.702 -14.839 8.854 1.00 55.44 370 THR A C 1
ATOM 2858 O O . THR A 1 370 ? 1.476 -13.917 9.642 1.00 55.44 370 THR A O 1
ATOM 2861 N N . LYS A 1 371 ? 0.800 -15.744 8.467 1.00 48.59 371 LYS A N 1
ATOM 2862 C CA . LYS A 1 371 ? -0.640 -15.774 8.748 1.00 48.59 371 LYS A CA 1
ATOM 2863 C C . LYS A 1 371 ? -1.022 -15.491 10.212 1.00 48.59 371 LYS A C 1
ATOM 2865 O O . LYS A 1 371 ? -1.788 -14.564 10.460 1.00 48.59 371 LYS A O 1
ATOM 2870 N N . ASP A 1 372 ? -0.400 -16.162 11.180 1.00 48.81 372 ASP A N 1
ATOM 2871 C CA . ASP A 1 372 ? -0.873 -16.217 12.579 1.00 48.81 372 ASP A CA 1
ATOM 2872 C C . ASP A 1 372 ? -1.030 -14.862 13.312 1.00 48.81 372 ASP A C 1
ATOM 2874 O O . ASP A 1 372 ? -1.791 -14.760 14.279 1.00 48.81 372 ASP A O 1
ATOM 2878 N N . VAL A 1 373 ? -0.322 -13.808 12.885 1.00 49.16 373 VAL A N 1
ATOM 2879 C CA . VAL A 1 373 ? -0.379 -12.471 13.517 1.00 49.16 373 VAL A CA 1
ATOM 2880 C C . VAL A 1 373 ? -1.362 -11.531 12.807 1.00 49.16 373 VAL A C 1
ATOM 2882 O O . VAL A 1 373 ? -1.948 -10.664 13.453 1.00 49.16 373 VAL A O 1
ATOM 2885 N N . LEU A 1 374 ? -1.572 -11.694 11.496 1.00 52.66 374 LEU A N 1
ATOM 2886 C CA . LEU A 1 374 ? -2.416 -10.800 10.693 1.00 52.66 374 LEU A CA 1
ATOM 2887 C C . LEU A 1 374 ? -3.870 -11.274 10.571 1.00 52.66 374 LEU A C 1
ATOM 2889 O O . LEU A 1 374 ? -4.757 -10.428 10.455 1.00 52.66 374 LEU A O 1
ATOM 2893 N N . GLU A 1 375 ? -4.126 -12.585 10.653 1.00 53.38 375 GLU A N 1
ATOM 2894 C CA . GLU A 1 375 ? -5.479 -13.171 10.577 1.00 53.38 375 GLU A CA 1
ATOM 2895 C C . GLU A 1 375 ? -6.415 -12.597 11.661 1.00 53.38 375 GLU A C 1
ATOM 2897 O O . GLU A 1 375 ? -7.594 -12.343 11.416 1.00 53.38 375 GLU A O 1
ATOM 2902 N N . ARG A 1 376 ? -5.879 -12.228 12.835 1.00 59.50 376 ARG A N 1
ATOM 2903 C CA . ARG A 1 376 ? -6.665 -11.627 13.931 1.00 59.50 376 ARG A CA 1
ATOM 2904 C C . ARG A 1 376 ? -7.319 -10.289 13.571 1.00 59.50 376 ARG A C 1
ATOM 2906 O O . ARG A 1 376 ? -8.365 -9.977 14.126 1.00 59.50 376 ARG A O 1
ATOM 2913 N N . MET A 1 377 ? -6.730 -9.508 12.661 1.00 57.56 377 MET A N 1
ATOM 2914 C CA . MET A 1 377 ? -7.218 -8.166 12.308 1.00 57.56 377 MET A CA 1
ATOM 2915 C C . MET A 1 377 ? -8.284 -8.151 11.206 1.00 57.56 377 MET A C 1
ATOM 2917 O O . MET A 1 377 ? -8.941 -7.132 11.012 1.00 57.56 377 MET A O 1
ATOM 2921 N N . CYS A 1 378 ? -8.420 -9.234 10.440 1.00 67.75 378 CYS A N 1
ATOM 2922 C CA . CYS A 1 378 ? -9.403 -9.349 9.354 1.00 67.75 378 CYS A CA 1
ATOM 2923 C C . CYS A 1 378 ? -10.372 -10.519 9.564 1.00 67.75 378 CYS A C 1
ATOM 2925 O O . CYS A 1 378 ? -11.104 -10.884 8.643 1.00 67.75 378 CYS A O 1
ATOM 2927 N N . ARG A 1 379 ? -10.389 -11.099 10.770 1.00 75.62 379 ARG A N 1
ATOM 2928 C CA . ARG A 1 379 ? -11.292 -12.187 11.132 1.00 75.62 379 ARG A CA 1
ATOM 2929 C C . ARG A 1 379 ? -12.746 -11.745 10.977 1.00 75.62 379 ARG A C 1
ATOM 2931 O O . ARG A 1 379 ? -13.091 -10.605 11.273 1.00 75.62 379 ARG A O 1
ATOM 2938 N N . ASN A 1 380 ? -13.598 -12.666 10.539 1.00 80.75 380 ASN A N 1
ATOM 2939 C CA . ASN A 1 380 ? -15.032 -12.438 10.350 1.00 80.75 380 ASN A CA 1
ATOM 2940 C C . ASN A 1 380 ? -15.381 -11.330 9.338 1.00 80.75 380 ASN A C 1
ATOM 2942 O O . ASN A 1 380 ? -16.422 -10.688 9.459 1.00 80.75 380 ASN A O 1
ATOM 2946 N N . LEU A 1 381 ? -14.568 -11.133 8.294 1.00 83.44 381 LEU A N 1
ATOM 2947 C CA . LEU A 1 381 ? -14.786 -10.087 7.284 1.00 83.44 381 LEU A CA 1
ATOM 2948 C C . LEU A 1 381 ? -16.192 -10.135 6.649 1.00 83.44 381 LEU A C 1
ATOM 2950 O O . LEU A 1 381 ? -16.759 -9.092 6.330 1.00 83.44 381 LEU A O 1
ATOM 2954 N N . HIS A 1 382 ? -16.779 -11.327 6.515 1.00 84.75 382 HIS A N 1
ATOM 2955 C CA . HIS A 1 382 ? -18.153 -11.544 6.042 1.00 84.75 382 HIS A CA 1
ATOM 2956 C C . HIS A 1 382 ? -19.241 -10.812 6.849 1.00 84.75 382 HIS A C 1
ATOM 2958 O O . HIS A 1 382 ? -20.284 -10.475 6.292 1.00 84.75 382 HIS A O 1
ATOM 2964 N N . LEU A 1 383 ? -19.014 -10.525 8.136 1.00 82.44 383 LEU A N 1
ATOM 2965 C CA . LEU A 1 383 ? -19.953 -9.752 8.955 1.00 82.44 383 LEU A CA 1
ATOM 2966 C C . LEU A 1 383 ? -19.936 -8.266 8.572 1.00 82.44 383 LEU A C 1
ATOM 2968 O O . LEU A 1 383 ? -20.984 -7.615 8.552 1.00 82.44 383 LEU A O 1
ATOM 2972 N N . HIS A 1 384 ? -18.764 -7.764 8.182 1.00 80.81 384 HIS A N 1
ATOM 2973 C CA . HIS A 1 384 ? -18.470 -6.344 7.977 1.00 80.81 384 HIS A CA 1
ATOM 2974 C C . HIS A 1 384 ? -18.613 -5.872 6.520 1.00 80.81 384 HIS A C 1
ATOM 2976 O O . HIS A 1 384 ? -18.546 -4.671 6.238 1.00 80.81 384 HIS A O 1
ATOM 2982 N N . VAL A 1 385 ? -18.817 -6.804 5.583 1.00 88.38 385 VAL A N 1
ATOM 2983 C CA . VAL A 1 385 ? -18.888 -6.535 4.142 1.00 88.38 385 VAL A CA 1
ATOM 2984 C C . VAL A 1 385 ? -20.180 -7.086 3.543 1.00 88.38 385 VAL A C 1
ATOM 2986 O O . VAL A 1 385 ? -20.582 -8.208 3.827 1.00 88.38 385 VAL A O 1
ATOM 2989 N N . GLU A 1 386 ? -20.819 -6.312 2.666 1.00 90.56 386 GLU A N 1
ATOM 2990 C CA . GLU A 1 386 ? -21.856 -6.806 1.754 1.00 90.56 386 GLU A CA 1
ATOM 2991 C C . GLU A 1 386 ? -21.307 -6.838 0.333 1.00 90.56 386 GLU A C 1
ATOM 2993 O O . GLU A 1 386 ? -20.750 -5.846 -0.149 1.00 90.56 386 GLU A O 1
ATOM 2998 N N . LEU A 1 387 ? -21.495 -7.966 -0.346 1.00 93.75 387 LEU A N 1
ATOM 2999 C CA . LEU A 1 387 ? -21.085 -8.153 -1.729 1.00 93.75 387 LEU A CA 1
ATOM 3000 C C . LEU A 1 387 ? -22.314 -8.253 -2.631 1.00 93.75 387 LEU A C 1
ATOM 3002 O O . LEU A 1 387 ? -23.241 -9.015 -2.355 1.00 93.75 387 LEU A O 1
ATOM 3006 N N . GLN A 1 388 ? -22.293 -7.515 -3.738 1.00 94.38 388 GLN A N 1
ATOM 3007 C CA . GLN A 1 388 ? -23.260 -7.658 -4.819 1.00 94.38 388 GLN A CA 1
ATOM 3008 C C . GLN A 1 388 ? -22.550 -7.930 -6.145 1.00 94.38 388 GLN A C 1
ATOM 3010 O O . GLN A 1 388 ? -21.589 -7.242 -6.501 1.00 94.38 388 GLN A O 1
ATOM 3015 N N . LEU A 1 389 ? -23.062 -8.916 -6.877 1.00 94.38 389 LEU A N 1
ATOM 3016 C CA . LEU A 1 389 ? -22.637 -9.294 -8.221 1.00 94.38 389 LEU A CA 1
ATOM 3017 C C . LEU A 1 389 ? -23.785 -9.005 -9.189 1.00 94.38 389 LEU A C 1
ATOM 3019 O O . LEU A 1 389 ? -24.868 -9.564 -9.034 1.00 94.38 389 LEU A O 1
ATOM 3023 N N . ASP A 1 390 ? -23.570 -8.109 -10.153 1.00 93.12 390 ASP A N 1
ATOM 3024 C CA . ASP A 1 390 ? -24.597 -7.650 -11.102 1.00 93.12 390 ASP A CA 1
ATOM 3025 C C . ASP A 1 390 ? -25.913 -7.257 -10.402 1.00 93.12 390 ASP A C 1
ATOM 3027 O O . ASP A 1 390 ? -27.001 -7.716 -10.754 1.00 93.12 390 ASP A O 1
ATOM 3031 N N . ASP A 1 391 ? -25.784 -6.427 -9.360 1.00 90.69 391 ASP A N 1
ATOM 3032 C CA . ASP A 1 391 ? -26.875 -5.918 -8.513 1.00 90.69 391 ASP A CA 1
ATOM 3033 C C . ASP A 1 391 ? -27.630 -6.994 -7.702 1.00 90.69 391 ASP A C 1
ATOM 3035 O O . ASP A 1 391 ? -28.668 -6.713 -7.099 1.00 90.69 391 ASP A O 1
ATOM 3039 N N . LYS A 1 392 ? -27.104 -8.225 -7.630 1.00 92.50 392 LYS A N 1
ATOM 3040 C CA . LYS A 1 392 ? -27.642 -9.300 -6.786 1.00 92.50 392 LYS A CA 1
ATOM 3041 C C . LYS A 1 392 ? -26.772 -9.501 -5.545 1.00 92.50 392 LYS A C 1
ATOM 3043 O O . LYS A 1 392 ? -25.567 -9.702 -5.699 1.00 92.50 392 LYS A O 1
ATOM 3048 N N . PRO A 1 393 ? -27.345 -9.476 -4.329 1.00 91.62 393 PRO A N 1
ATOM 3049 C CA . PRO A 1 393 ? -26.593 -9.755 -3.113 1.00 91.62 393 PRO A CA 1
ATOM 3050 C C . PRO A 1 393 ? -26.105 -11.202 -3.096 1.00 91.62 393 PRO A C 1
ATOM 3052 O O . PRO A 1 393 ? -26.797 -12.106 -3.566 1.00 91.62 393 PRO A O 1
ATOM 3055 N N . VAL A 1 394 ? -24.912 -11.403 -2.543 1.00 91.94 394 VAL A N 1
ATOM 3056 C CA . VAL A 1 394 ? -24.300 -12.719 -2.380 1.00 91.94 394 VAL A CA 1
ATOM 3057 C C . VAL A 1 394 ? -24.033 -12.976 -0.906 1.00 91.94 394 VAL A C 1
ATOM 3059 O O . VAL A 1 394 ? -23.446 -12.137 -0.223 1.00 91.94 394 VAL A O 1
ATOM 3062 N N . GLU A 1 395 ? -24.457 -14.142 -0.423 1.00 87.44 395 GLU A N 1
ATOM 3063 C CA . GLU A 1 395 ? -24.118 -14.601 0.921 1.00 87.44 395 GLU A CA 1
ATOM 3064 C C . GLU A 1 395 ? -22.646 -15.008 0.981 1.00 87.44 395 GLU A C 1
ATOM 3066 O O . GLU A 1 395 ? -22.151 -15.783 0.158 1.00 87.44 395 GLU A O 1
ATOM 3071 N N . LEU A 1 396 ? -21.943 -14.445 1.959 1.00 88.00 396 LEU A N 1
ATOM 3072 C CA . LEU A 1 396 ? -20.519 -14.650 2.157 1.00 88.00 396 LEU A CA 1
ATOM 3073 C C . LEU A 1 396 ? -20.288 -15.698 3.259 1.00 88.00 396 LEU A C 1
ATOM 3075 O O . LEU A 1 396 ? -20.876 -15.564 4.334 1.00 88.00 396 LEU A O 1
ATOM 3079 N N . PRO A 1 397 ? -19.437 -16.716 3.032 1.00 86.19 397 PRO A N 1
ATOM 3080 C CA . PRO A 1 397 ? -19.025 -17.640 4.088 1.00 86.19 397 PRO A CA 1
ATOM 3081 C C . PRO A 1 397 ? -18.070 -16.951 5.072 1.00 86.19 397 PRO A C 1
ATOM 3083 O O . PRO A 1 397 ? -17.606 -15.841 4.816 1.00 86.19 397 PRO A O 1
ATOM 3086 N N . GLU A 1 398 ? -17.709 -17.626 6.164 1.00 83.12 398 GLU A N 1
ATOM 3087 C CA . GLU A 1 398 ? -16.623 -17.155 7.027 1.00 83.12 398 GLU A CA 1
ATOM 3088 C C . GLU A 1 398 ? -15.338 -16.967 6.210 1.00 83.12 398 GLU A C 1
ATOM 3090 O O . GLU A 1 398 ? -14.841 -17.893 5.568 1.00 83.12 398 GLU A O 1
ATOM 3095 N N . LEU A 1 399 ? -14.836 -15.734 6.178 1.00 84.38 399 LEU A N 1
ATOM 3096 C CA . LEU A 1 399 ? -13.719 -15.335 5.330 1.00 84.38 399 LEU A CA 1
ATOM 3097 C C . LEU A 1 399 ? -12.933 -14.191 5.973 1.00 84.38 399 LEU A C 1
ATOM 3099 O O . LEU A 1 399 ? -13.467 -13.447 6.800 1.00 84.38 399 LEU A O 1
ATOM 3103 N N . GLU A 1 400 ? -11.688 -14.027 5.527 1.00 83.56 400 GLU A N 1
ATOM 3104 C CA . GLU A 1 400 ? -10.749 -12.992 5.997 1.00 83.56 400 GLU A CA 1
ATOM 3105 C C . GLU A 1 400 ? -10.233 -12.088 4.866 1.00 83.56 400 GLU A C 1
ATOM 3107 O O . GLU A 1 400 ? -9.532 -11.097 5.094 1.00 83.56 400 GLU A O 1
ATOM 3112 N N . GLY A 1 401 ? -10.587 -12.416 3.622 1.00 88.75 401 GLY A N 1
ATOM 3113 C CA . GLY A 1 401 ? -10.260 -11.617 2.455 1.00 88.75 401 GLY A CA 1
ATOM 3114 C C . GLY A 1 401 ? -11.152 -11.925 1.258 1.00 88.75 401 GLY A C 1
ATOM 3115 O O . GLY A 1 401 ? -11.545 -13.071 1.037 1.00 88.75 401 GLY A O 1
ATOM 3116 N N . VAL A 1 402 ? -11.442 -10.887 0.475 1.00 91.69 402 VAL A N 1
ATOM 3117 C CA . VAL A 1 402 ? -12.137 -10.966 -0.817 1.00 91.69 402 VAL A CA 1
ATOM 3118 C C . VAL A 1 402 ? -11.208 -10.418 -1.891 1.00 91.69 402 VAL A C 1
ATOM 3120 O O . VAL A 1 402 ? -10.646 -9.336 -1.724 1.00 91.69 402 VAL A O 1
ATOM 3123 N N . VAL A 1 403 ? -11.066 -11.142 -2.997 1.00 91.75 403 VAL A N 1
ATOM 3124 C CA . VAL A 1 403 ? -10.249 -10.760 -4.150 1.00 91.75 403 VAL A CA 1
ATOM 3125 C C . VAL A 1 403 ? -11.131 -10.725 -5.398 1.00 91.75 403 VAL A C 1
ATOM 3127 O O . VAL A 1 403 ? -11.838 -11.683 -5.704 1.00 91.75 403 VAL A O 1
ATOM 3130 N N . VAL A 1 404 ? -11.083 -9.607 -6.116 1.00 94.06 404 VAL A N 1
ATOM 3131 C CA . VAL A 1 404 ? -11.729 -9.388 -7.412 1.00 94.06 404 VAL A CA 1
ATOM 3132 C C . VAL A 1 404 ? -10.638 -9.396 -8.475 1.00 94.06 404 VAL A C 1
ATOM 3134 O O . VAL A 1 404 ? -9.737 -8.561 -8.444 1.00 94.06 404 VAL A O 1
ATOM 3137 N N . LEU A 1 405 ? -10.697 -10.343 -9.399 1.00 92.12 405 LEU A N 1
ATOM 3138 C CA . LEU A 1 405 ? -9.675 -10.614 -10.399 1.00 92.12 405 LEU A CA 1
ATOM 3139 C C . LEU A 1 405 ? -10.161 -10.155 -11.776 1.00 92.12 405 LEU A C 1
ATOM 3141 O O . LEU A 1 405 ? -11.310 -10.376 -12.142 1.00 92.12 405 LEU A O 1
ATOM 3145 N N . ASN A 1 406 ? -9.254 -9.537 -12.525 1.00 93.50 406 ASN A N 1
ATOM 3146 C CA . ASN A 1 406 ? -9.360 -9.322 -13.970 1.00 93.50 406 ASN A CA 1
ATOM 3147 C C . ASN A 1 406 ? -8.414 -10.252 -14.747 1.00 93.50 406 ASN A C 1
ATOM 3149 O O . ASN A 1 406 ? -8.595 -10.499 -15.933 1.00 93.50 406 ASN A O 1
ATOM 3153 N N . ILE A 1 407 ? -7.358 -10.745 -14.089 1.00 91.06 407 ILE A N 1
ATOM 3154 C CA . ILE A 1 407 ? -6.406 -11.683 -14.682 1.00 91.06 407 ILE A CA 1
ATOM 3155 C C . ILE A 1 407 ? -6.294 -12.965 -13.845 1.00 91.06 407 ILE A C 1
ATOM 3157 O O . ILE A 1 407 ? -6.492 -12.927 -12.629 1.00 91.06 407 ILE A O 1
ATOM 3161 N N . PRO A 1 408 ? -5.885 -14.100 -14.446 1.00 86.25 408 PRO A N 1
ATOM 3162 C CA . PRO A 1 408 ? -5.779 -15.366 -13.724 1.00 86.25 408 PRO A CA 1
ATOM 3163 C C . PRO A 1 408 ? -4.713 -15.457 -12.640 1.00 86.25 408 PRO A C 1
ATOM 3165 O O . PRO A 1 408 ? -4.735 -16.414 -11.871 1.00 86.25 408 PRO A O 1
ATOM 3168 N N . CYS A 1 409 ? -3.760 -14.527 -12.602 1.00 85.06 409 CYS A N 1
ATOM 3169 C CA . CYS A 1 409 ? -2.664 -14.535 -11.640 1.00 85.06 409 CYS A CA 1
ATOM 3170 C C . CYS A 1 409 ? -2.896 -13.505 -10.529 1.00 85.06 409 CYS A C 1
ATOM 3172 O O . CYS A 1 409 ? -3.191 -12.343 -10.796 1.00 85.06 409 CYS A O 1
ATOM 3174 N N . TRP A 1 410 ? -2.674 -13.933 -9.292 1.00 84.38 410 TRP A N 1
ATOM 3175 C CA . TRP A 1 410 ? -2.712 -13.130 -8.076 1.00 84.38 410 TRP A CA 1
ATOM 3176 C C . TRP A 1 410 ? -1.505 -13.481 -7.199 1.00 84.38 410 TRP A C 1
ATOM 3178 O O . TRP A 1 410 ? -1.042 -14.623 -7.213 1.00 84.38 410 TRP A O 1
ATOM 3188 N N . GLY A 1 411 ? -0.980 -12.516 -6.442 1.00 73.12 411 GLY A N 1
ATOM 3189 C CA . GLY A 1 411 ? -0.023 -12.788 -5.366 1.00 73.12 411 GLY A CA 1
ATOM 3190 C C . GLY A 1 411 ? 1.228 -13.565 -5.801 1.00 73.12 411 GLY A C 1
ATOM 3191 O O . GLY A 1 411 ? 1.576 -14.562 -5.173 1.00 73.12 411 GLY A O 1
ATOM 3192 N N . ALA A 1 412 ? 1.911 -13.116 -6.864 1.00 75.81 412 ALA A N 1
ATOM 3193 C CA . ALA A 1 412 ? 3.104 -13.757 -7.439 1.00 75.81 412 ALA A CA 1
ATOM 3194 C C . ALA A 1 412 ? 2.841 -15.070 -8.211 1.00 75.81 412 ALA A C 1
ATOM 3196 O O . ALA A 1 412 ? 3.634 -16.015 -8.161 1.00 75.81 412 ALA A O 1
ATOM 3197 N N . GLY A 1 413 ? 1.775 -15.087 -9.011 1.00 75.31 413 GLY A N 1
ATOM 3198 C CA . GLY A 1 413 ? 1.468 -16.140 -9.980 1.00 75.31 413 GLY A CA 1
ATOM 3199 C C . GLY A 1 413 ? 0.547 -17.245 -9.469 1.00 75.31 413 GLY A C 1
ATOM 3200 O O . GLY A 1 413 ? 0.355 -18.236 -10.178 1.00 75.31 413 GLY A O 1
ATOM 3201 N N . VAL A 1 414 ? -0.026 -17.094 -8.274 1.00 78.69 414 VAL A N 1
ATOM 3202 C CA . VAL A 1 414 ? -1.069 -17.993 -7.769 1.00 78.69 414 VAL A CA 1
ATOM 3203 C C . VAL A 1 414 ? -2.307 -17.837 -8.647 1.00 78.69 414 VAL A C 1
ATOM 3205 O O . VAL A 1 414 ? -2.668 -16.729 -9.033 1.00 78.69 414 VAL A O 1
ATOM 3208 N N . LYS A 1 415 ? -2.963 -18.953 -8.978 1.00 81.88 415 LYS A N 1
ATOM 3209 C CA . LYS A 1 415 ? -4.162 -18.975 -9.827 1.00 81.88 415 LYS A CA 1
ATOM 3210 C C . LYS A 1 415 ? -5.392 -19.370 -9.013 1.00 81.88 415 LYS A C 1
ATOM 3212 O O . LYS A 1 415 ? -5.862 -20.503 -9.150 1.00 81.88 415 LYS A O 1
ATOM 3217 N N . PRO A 1 416 ? -5.918 -18.475 -8.155 1.00 73.62 416 PRO A N 1
ATOM 3218 C CA . PRO A 1 416 ? -6.985 -18.811 -7.209 1.00 73.62 416 PRO A CA 1
ATOM 3219 C C . PRO A 1 416 ? -8.238 -19.332 -7.924 1.00 73.62 416 PRO A C 1
ATOM 3221 O O . PRO A 1 416 ? -8.832 -20.326 -7.499 1.00 73.62 416 PRO A O 1
ATOM 3224 N N . TRP A 1 417 ? -8.573 -18.755 -9.085 1.00 77.69 417 TRP A N 1
ATOM 3225 C CA . TRP A 1 417 ? -9.707 -19.208 -9.884 1.00 77.69 417 TRP A CA 1
ATOM 3226 C C . TRP A 1 417 ? -9.529 -20.611 -10.459 1.00 77.69 417 TRP A C 1
ATOM 3228 O O . TRP A 1 417 ? -10.523 -21.237 -10.763 1.00 77.69 417 TRP A O 1
ATOM 3238 N N . GLN A 1 418 ? -8.319 -21.158 -10.599 1.00 76.19 418 GLN A N 1
ATOM 3239 C CA . GLN A 1 418 ? -8.130 -22.542 -11.066 1.00 76.19 418 GLN A CA 1
ATOM 3240 C C . GLN A 1 418 ? -8.186 -23.559 -9.920 1.00 76.19 418 GLN A C 1
ATOM 3242 O O . GLN A 1 418 ? -8.466 -24.731 -10.157 1.00 76.19 418 GLN A O 1
ATOM 3247 N N . MET A 1 419 ? -7.968 -23.114 -8.681 1.00 71.31 419 MET A N 1
ATOM 3248 C CA . MET A 1 419 ? -7.876 -23.979 -7.501 1.00 71.31 419 MET A CA 1
ATOM 3249 C C . MET A 1 419 ? -9.242 -24.364 -6.909 1.00 71.31 419 MET A C 1
ATOM 3251 O O . MET A 1 419 ? -9.344 -25.394 -6.246 1.00 71.31 419 MET A O 1
ATOM 3255 N N . GLY A 1 420 ? -10.300 -23.579 -7.157 1.00 65.12 420 GLY A N 1
ATOM 3256 C CA . GLY A 1 420 ? -11.668 -23.933 -6.734 1.00 65.12 420 GLY A CA 1
ATOM 3257 C C . GLY A 1 420 ? -12.314 -25.044 -7.586 1.00 65.12 420 GLY A C 1
ATOM 3258 O O . GLY A 1 420 ? -11.723 -25.510 -8.558 1.00 65.12 420 GLY A O 1
ATOM 3259 N N . LYS A 1 421 ? -13.547 -25.462 -7.269 1.00 60.94 421 LYS A N 1
ATOM 3260 C CA . LYS A 1 421 ? -14.286 -26.500 -8.023 1.00 60.94 421 LYS A CA 1
ATOM 3261 C C . LYS A 1 421 ? -15.429 -25.895 -8.856 1.00 60.94 421 LYS A C 1
ATOM 3263 O O . LYS A 1 421 ? -16.276 -25.214 -8.295 1.00 60.94 421 LYS A O 1
ATOM 3268 N N . GLY A 1 422 ? -15.493 -26.217 -10.156 1.00 61.78 422 GLY A N 1
ATOM 3269 C CA . GLY A 1 422 ? -16.604 -25.858 -11.063 1.00 61.78 422 GLY A CA 1
ATOM 3270 C C . GLY A 1 422 ? -16.638 -24.392 -11.538 1.00 61.78 422 GLY A C 1
ATOM 3271 O O . GLY A 1 422 ? -16.038 -23.519 -10.920 1.00 61.78 422 GLY A O 1
ATOM 3272 N N . GLY A 1 423 ? -17.328 -24.119 -12.654 1.00 64.50 423 GLY A N 1
ATOM 3273 C CA . GLY A 1 423 ? -17.495 -22.774 -13.241 1.00 64.50 423 GLY A CA 1
ATOM 3274 C C . GLY A 1 423 ? -16.837 -22.590 -14.623 1.00 64.50 423 GLY A C 1
ATOM 3275 O O . GLY A 1 423 ? -16.014 -23.418 -15.020 1.00 64.50 423 GLY A O 1
ATOM 3276 N N . PRO A 1 424 ? -17.222 -21.541 -15.375 1.00 73.88 424 PRO A N 1
ATOM 3277 C CA . PRO A 1 424 ? -16.655 -21.212 -16.690 1.00 73.88 424 PRO A CA 1
ATOM 3278 C C . PRO A 1 424 ? -15.164 -20.814 -16.613 1.00 73.88 424 PRO A C 1
ATOM 3280 O O . PRO A 1 424 ? -14.664 -20.466 -15.535 1.00 73.88 424 PRO A O 1
ATOM 3283 N N . PRO A 1 425 ? -14.428 -20.895 -17.742 1.00 79.88 425 PRO A N 1
ATOM 3284 C CA . PRO A 1 425 ? -13.036 -20.466 -17.796 1.00 79.88 425 PRO A CA 1
ATOM 3285 C C . PRO A 1 425 ? -12.931 -18.955 -17.563 1.00 79.88 425 PRO A C 1
ATOM 3287 O O . PRO A 1 425 ? -13.763 -18.194 -18.043 1.00 79.88 425 PRO A O 1
ATOM 3290 N N . GLN A 1 426 ? -11.884 -18.547 -16.852 1.00 82.50 426 GLN A N 1
ATOM 3291 C CA . GLN A 1 426 ? -11.519 -17.142 -16.701 1.00 82.50 426 GLN A CA 1
ATOM 3292 C C . GLN A 1 426 ? -10.794 -16.656 -17.956 1.00 82.50 426 GLN A C 1
ATOM 3294 O O . GLN A 1 426 ? -9.849 -17.312 -18.413 1.00 82.50 426 GLN A O 1
ATOM 3299 N N . LEU A 1 427 ? -11.218 -15.509 -18.476 1.00 84.44 427 LEU A N 1
ATOM 3300 C CA . LEU A 1 427 ? -10.625 -14.825 -19.621 1.00 84.44 427 LEU A CA 1
ATOM 3301 C C . LEU A 1 427 ? -10.270 -13.387 -19.214 1.00 84.44 427 LEU A C 1
ATOM 3303 O O . LEU A 1 427 ? -10.691 -12.918 -18.169 1.00 84.44 427 LEU A O 1
ATOM 3307 N N . ILE A 1 428 ? -9.426 -12.718 -20.001 1.00 88.00 428 ILE A N 1
ATOM 3308 C CA . ILE A 1 428 ? -8.944 -11.352 -19.697 1.00 88.00 428 ILE A CA 1
ATOM 3309 C C . ILE A 1 428 ? -9.600 -10.280 -20.579 1.00 88.00 428 ILE A C 1
ATOM 3311 O O . ILE A 1 428 ? -9.195 -9.118 -20.546 1.00 88.00 428 ILE A O 1
ATOM 3315 N N . ASP A 1 429 ? -10.520 -10.701 -21.446 1.00 87.88 429 ASP A N 1
ATOM 3316 C CA . ASP A 1 429 ? -11.127 -9.913 -22.519 1.00 87.88 429 ASP A CA 1
ATOM 3317 C C . ASP A 1 429 ? -12.608 -10.266 -22.767 1.00 87.88 429 ASP A C 1
ATOM 3319 O O . ASP A 1 429 ? -13.134 -10.050 -23.864 1.00 87.88 429 ASP A O 1
ATOM 3323 N N . ASP A 1 430 ? -13.281 -10.841 -21.767 1.00 87.12 430 ASP A N 1
ATOM 3324 C CA . ASP A 1 430 ? -14.687 -11.257 -21.830 1.00 87.12 430 ASP A CA 1
ATOM 3325 C C . ASP A 1 430 ? -15.663 -10.248 -21.195 1.00 87.12 430 ASP A C 1
ATOM 3327 O O . ASP A 1 430 ? -16.886 -10.427 -21.259 1.00 87.12 430 ASP A O 1
ATOM 3331 N N . GLY A 1 431 ? -15.147 -9.156 -20.632 1.00 82.25 431 GLY A N 1
ATOM 3332 C CA . GLY A 1 431 ? -15.911 -8.138 -19.930 1.00 82.25 431 GLY A CA 1
ATOM 3333 C C . GLY A 1 431 ? -16.504 -8.630 -18.611 1.00 82.25 431 GLY A C 1
ATOM 3334 O O . GLY A 1 431 ? -17.537 -8.094 -18.197 1.00 82.25 431 GLY A O 1
ATOM 3335 N N . LEU A 1 432 ? -15.908 -9.646 -17.980 1.00 84.94 432 LEU A N 1
ATOM 3336 C CA . LEU A 1 432 ? -16.303 -10.178 -16.676 1.00 84.94 432 LEU A CA 1
ATOM 3337 C C . LEU A 1 432 ? -15.174 -10.009 -15.644 1.00 84.94 432 LEU A C 1
ATOM 3339 O O . LEU A 1 432 ? -14.000 -9.908 -15.974 1.00 84.94 432 LEU A O 1
ATOM 3343 N N . LEU A 1 433 ? -15.558 -9.945 -14.369 1.00 84.50 433 LEU A N 1
ATOM 3344 C CA . LEU A 1 433 ? -14.669 -9.966 -13.209 1.00 84.50 433 LEU A CA 1
ATOM 3345 C C . LEU A 1 433 ? -14.928 -11.231 -12.400 1.00 84.50 433 LEU A C 1
ATOM 3347 O O . LEU A 1 433 ? -16.078 -11.510 -12.049 1.00 84.50 433 LEU A O 1
ATOM 3351 N N . GLU A 1 434 ? -13.876 -11.955 -12.034 1.00 85.94 434 GLU A N 1
ATOM 3352 C CA . GLU A 1 434 ? -13.962 -13.106 -11.137 1.00 85.94 434 GLU A CA 1
ATOM 3353 C C . GLU A 1 434 ? -13.833 -12.677 -9.677 1.00 85.94 434 GLU A C 1
ATOM 3355 O O . GLU A 1 434 ? -12.886 -11.997 -9.294 1.00 85.94 434 GLU A O 1
ATOM 3360 N N . VAL A 1 435 ? -14.744 -13.130 -8.820 1.00 78.81 435 VAL A N 1
ATOM 3361 C CA . VAL A 1 435 ? -14.711 -12.835 -7.385 1.00 78.81 435 VAL A CA 1
ATOM 3362 C C . VAL A 1 435 ? -14.447 -14.114 -6.598 1.00 78.81 435 VAL A C 1
ATOM 3364 O O . VAL A 1 435 ? -15.192 -15.090 -6.712 1.00 78.81 435 VAL A O 1
ATOM 3367 N N . GLY A 1 436 ? -13.384 -14.119 -5.795 1.00 72.31 436 GLY A N 1
ATOM 3368 C CA . GLY A 1 436 ? -12.964 -15.243 -4.956 1.00 72.31 436 GLY A CA 1
ATOM 3369 C C . GLY A 1 436 ? -12.502 -14.807 -3.565 1.00 72.31 436 GLY A C 1
ATOM 3370 O O . GLY A 1 436 ? -12.375 -13.615 -3.286 1.00 72.31 436 GLY A O 1
ATOM 3371 N N . LEU A 1 437 ? -12.274 -15.772 -2.675 1.00 64.75 437 LEU A N 1
ATOM 3372 C CA . LEU A 1 437 ? -11.738 -15.523 -1.331 1.00 64.75 437 LEU A CA 1
ATOM 3373 C C . LEU A 1 437 ? -10.203 -15.600 -1.302 1.00 64.75 437 LEU A C 1
ATOM 3375 O O . LEU A 1 437 ? -9.570 -16.081 -2.243 1.00 64.75 437 LEU A O 1
ATOM 3379 N N . SER A 1 438 ? -9.605 -15.127 -0.203 1.00 57.66 438 SER A N 1
ATOM 3380 C CA . SER A 1 438 ? -8.168 -15.291 0.082 1.00 57.66 438 SER A CA 1
ATOM 3381 C C . SER A 1 438 ? -7.746 -16.765 0.204 1.00 57.66 438 SER A C 1
ATOM 3383 O O . SER A 1 438 ? -6.601 -17.105 -0.088 1.00 57.66 438 SER A O 1
ATOM 3385 N N . GLU A 1 439 ? -8.676 -17.645 0.586 1.00 61.25 439 GLU A N 1
ATOM 3386 C CA . GLU A 1 439 ? -8.591 -19.106 0.440 1.00 61.25 439 GLU A CA 1
ATOM 3387 C C . GLU A 1 439 ? -9.452 -19.564 -0.761 1.00 61.25 439 GLU A C 1
ATOM 3389 O O . GLU A 1 439 ? -10.314 -18.808 -1.192 1.00 61.25 439 GLU A O 1
ATOM 3394 N N . PRO A 1 440 ? -9.254 -20.749 -1.376 1.00 63.00 440 PRO A N 1
ATOM 3395 C CA . PRO A 1 440 ? -9.714 -21.046 -2.747 1.00 63.00 440 PRO A CA 1
ATOM 3396 C C . PRO A 1 440 ? -11.230 -21.316 -2.919 1.00 63.00 440 PRO A C 1
ATOM 3398 O O . PRO A 1 440 ? -11.639 -22.288 -3.561 1.00 63.00 440 PRO A O 1
ATOM 3401 N N . TYR A 1 441 ? -12.085 -20.438 -2.401 1.00 74.25 441 TYR A N 1
ATOM 3402 C CA . TYR A 1 441 ? -13.527 -20.441 -2.617 1.00 74.25 441 TYR A CA 1
ATOM 3403 C C . TYR A 1 441 ? -13.910 -19.440 -3.716 1.00 74.25 441 TYR A C 1
ATOM 3405 O O . TYR A 1 441 ? -13.586 -18.252 -3.639 1.00 74.25 441 TYR A O 1
ATOM 3413 N N . ARG A 1 442 ? -14.602 -19.922 -4.756 1.00 83.94 442 ARG A N 1
ATOM 3414 C CA . ARG A 1 442 ? -15.093 -19.100 -5.874 1.00 83.94 442 ARG A CA 1
ATOM 3415 C C . ARG A 1 442 ? -16.476 -18.562 -5.524 1.00 83.94 442 ARG A C 1
ATOM 3417 O O . ARG A 1 442 ? -17.365 -19.353 -5.222 1.00 83.94 442 ARG A O 1
ATOM 3424 N N . ILE A 1 443 ? -16.662 -17.247 -5.600 1.00 86.12 443 ILE A N 1
ATOM 3425 C CA . ILE A 1 443 ? -17.956 -16.612 -5.336 1.00 86.12 443 ILE A CA 1
ATOM 3426 C C . ILE A 1 443 ? -18.768 -16.499 -6.632 1.00 86.12 443 ILE A C 1
ATOM 3428 O O . ILE A 1 443 ? -19.920 -16.924 -6.674 1.00 86.12 443 ILE A O 1
ATOM 3432 N N . GLY A 1 444 ? -18.181 -15.961 -7.705 1.00 87.94 444 GLY A N 1
ATOM 3433 C CA . GLY A 1 444 ? -18.883 -15.820 -8.983 1.00 87.94 444 GLY A CA 1
ATOM 3434 C C . GLY A 1 444 ? -18.160 -14.942 -10.000 1.00 87.94 444 GLY A C 1
ATOM 3435 O O . GLY A 1 444 ? -17.082 -14.427 -9.721 1.00 87.94 444 GLY A O 1
ATOM 3436 N N . GLN A 1 445 ? -18.767 -14.791 -11.178 1.00 89.56 445 GLN A N 1
ATOM 3437 C CA . GLN A 1 445 ? -18.355 -13.848 -12.222 1.00 89.56 445 GLN A CA 1
ATOM 3438 C C . GLN A 1 445 ? -19.438 -12.787 -12.417 1.00 89.56 445 GLN A C 1
ATOM 3440 O O . GLN A 1 445 ? -20.624 -13.116 -12.358 1.00 89.56 445 GLN A O 1
ATOM 3445 N N . ALA A 1 446 ? -19.041 -11.537 -12.653 1.00 92.06 446 ALA A N 1
ATOM 3446 C CA . ALA A 1 446 ? -19.972 -10.423 -12.833 1.00 92.06 446 ALA A CA 1
ATOM 3447 C C . ALA A 1 446 ? -19.413 -9.340 -13.761 1.00 92.06 446 ALA A C 1
ATOM 3449 O O . ALA A 1 446 ? -18.203 -9.165 -13.855 1.00 92.06 446 ALA A O 1
ATOM 3450 N N . LYS A 1 447 ? -20.292 -8.554 -14.389 1.00 91.38 447 LYS A N 1
ATOM 3451 C CA . LYS A 1 447 ? -19.914 -7.321 -15.110 1.00 91.38 447 LYS A CA 1
ATOM 3452 C C . LYS A 1 447 ? -19.783 -6.127 -14.172 1.00 91.38 447 LYS A C 1
ATOM 3454 O O . LYS A 1 447 ? -19.124 -5.142 -14.492 1.00 91.38 447 LYS A O 1
ATOM 3459 N N . LYS A 1 448 ? -20.458 -6.182 -13.026 1.00 92.31 448 LYS A N 1
ATOM 3460 C CA . LYS A 1 448 ? -20.445 -5.153 -11.993 1.00 92.31 448 LYS A CA 1
ATOM 3461 C C . LYS A 1 448 ? -20.301 -5.812 -10.628 1.00 92.31 448 LYS A C 1
ATOM 3463 O O . LYS A 1 448 ? -21.148 -6.601 -10.219 1.00 92.31 448 LYS A O 1
ATOM 3468 N N . VAL A 1 449 ? -19.251 -5.434 -9.906 1.00 94.88 449 VAL A N 1
ATOM 3469 C CA . VAL A 1 449 ? -19.010 -5.862 -8.525 1.00 94.88 449 VAL A CA 1
ATOM 3470 C C . VAL A 1 449 ? -19.172 -4.655 -7.610 1.00 94.88 449 VAL A C 1
ATOM 3472 O O . VAL A 1 449 ? -18.555 -3.615 -7.840 1.00 94.88 449 VAL A O 1
ATOM 3475 N N . GLN A 1 450 ? -20.001 -4.780 -6.575 1.00 94.06 450 GLN A N 1
ATOM 3476 C CA . GLN A 1 450 ? -20.153 -3.757 -5.544 1.00 94.06 450 GLN A CA 1
ATOM 3477 C C . GLN A 1 450 ? -19.842 -4.349 -4.172 1.00 94.06 450 GLN A C 1
ATOM 3479 O O . GLN A 1 450 ? -20.432 -5.345 -3.766 1.00 94.06 450 GLN A O 1
ATOM 3484 N N . ILE A 1 451 ? -18.924 -3.700 -3.458 1.00 92.62 451 ILE A N 1
ATOM 3485 C CA . ILE A 1 451 ? -18.520 -4.051 -2.097 1.00 92.62 451 ILE A CA 1
ATOM 3486 C C . ILE A 1 451 ? -18.929 -2.889 -1.192 1.00 92.62 451 ILE A C 1
ATOM 3488 O O . ILE A 1 451 ? -18.482 -1.759 -1.398 1.00 92.62 451 ILE A O 1
ATOM 3492 N N . ARG A 1 452 ? -19.791 -3.145 -0.206 1.00 88.50 452 ARG A N 1
ATOM 3493 C CA . ARG A 1 452 ? -20.184 -2.166 0.816 1.00 88.50 452 ARG A CA 1
ATOM 3494 C C . ARG A 1 452 ? -19.558 -2.548 2.149 1.00 88.50 452 ARG A C 1
ATOM 3496 O O . ARG A 1 452 ? -19.735 -3.666 2.613 1.00 88.50 452 ARG A O 1
ATOM 3503 N N . ILE A 1 453 ? -18.871 -1.596 2.768 1.00 84.81 453 ILE A N 1
ATOM 3504 C CA . ILE A 1 453 ? -18.283 -1.737 4.104 1.00 84.81 453 ILE A CA 1
ATOM 3505 C C . ILE A 1 453 ? -19.269 -1.157 5.121 1.00 84.81 453 ILE A C 1
ATOM 3507 O O . ILE A 1 453 ? -19.808 -0.071 4.885 1.00 84.81 453 ILE A O 1
ATOM 3511 N N . LYS A 1 454 ? -19.542 -1.885 6.208 1.00 75.12 454 LYS A N 1
ATOM 3512 C CA . LYS A 1 454 ? -20.602 -1.542 7.170 1.00 75.12 454 LYS A CA 1
ATOM 3513 C C . LYS A 1 454 ? -20.111 -0.672 8.329 1.00 75.12 454 LYS A C 1
ATOM 3515 O O . LYS A 1 454 ? -20.557 0.461 8.475 1.00 75.12 454 LYS A O 1
ATOM 3520 N N . ASP A 1 455 ? -19.198 -1.192 9.139 1.00 62.69 455 ASP A N 1
ATOM 3521 C CA . ASP A 1 455 ? -19.001 -0.791 10.542 1.00 62.69 455 ASP A CA 1
ATOM 3522 C C . ASP A 1 455 ? -17.523 -0.718 10.969 1.00 62.69 455 ASP A C 1
ATOM 3524 O O . ASP A 1 455 ? -17.220 -0.125 12.000 1.00 62.69 455 ASP A O 1
ATOM 3528 N N . CYS A 1 456 ? -16.582 -1.219 10.161 1.00 66.50 456 CYS A N 1
ATOM 3529 C CA . CYS A 1 456 ? -15.153 -1.194 10.487 1.00 66.50 456 CYS A CA 1
ATOM 3530 C C . CYS A 1 456 ? -14.268 -0.653 9.352 1.00 66.50 456 CYS A C 1
ATOM 3532 O O . CYS A 1 456 ? -14.631 -0.660 8.177 1.00 66.50 456 CYS A O 1
ATOM 3534 N N . SER A 1 457 ? -13.088 -0.147 9.711 1.00 76.38 457 SER A N 1
ATOM 3535 C CA . SER A 1 457 ? -12.098 0.333 8.744 1.00 76.38 457 SER A CA 1
ATOM 3536 C C . SER A 1 457 ? -11.305 -0.841 8.173 1.00 76.38 457 SER A C 1
ATOM 3538 O O . SER A 1 457 ? -10.619 -1.545 8.916 1.00 76.38 457 SER A O 1
ATOM 3540 N N . LEU A 1 458 ? -11.363 -1.041 6.856 1.00 85.19 458 LEU A N 1
ATOM 3541 C CA . LEU A 1 458 ? -10.789 -2.218 6.204 1.00 85.19 458 LEU A CA 1
ATOM 3542 C C . LEU A 1 458 ? -9.597 -1.862 5.310 1.00 85.19 458 LEU A C 1
ATOM 3544 O O . LEU A 1 458 ? -9.637 -0.868 4.585 1.00 85.19 458 LEU A O 1
ATOM 3548 N N . PRO A 1 459 ? -8.527 -2.671 5.313 1.00 88.88 459 PRO A N 1
ATOM 3549 C CA . PRO A 1 459 ? -7.460 -2.533 4.335 1.00 88.88 459 PRO A CA 1
ATOM 3550 C C . PRO A 1 459 ? -7.974 -2.933 2.946 1.00 88.88 459 PRO A C 1
ATOM 3552 O O . PRO A 1 459 ? -8.627 -3.968 2.780 1.00 88.88 459 PRO A O 1
ATOM 3555 N N . MET A 1 460 ? -7.652 -2.114 1.948 1.00 92.88 460 MET A N 1
ATOM 3556 C CA . MET A 1 460 ? -7.967 -2.338 0.538 1.00 92.88 460 MET A CA 1
ATOM 3557 C C . MET A 1 460 ? -6.726 -2.107 -0.326 1.00 92.88 460 MET A C 1
ATOM 3559 O O . MET A 1 460 ? -5.825 -1.365 0.061 1.00 92.88 460 MET A O 1
ATOM 3563 N N . GLN A 1 461 ? -6.659 -2.744 -1.492 1.00 92.62 461 GLN A N 1
ATOM 3564 C CA . GLN A 1 461 ? -5.648 -2.432 -2.503 1.00 92.62 461 GLN A CA 1
ATOM 3565 C C . GLN A 1 461 ? -6.187 -2.667 -3.913 1.00 92.62 461 GLN A C 1
ATOM 3567 O O . GLN A 1 461 ? -7.090 -3.486 -4.109 1.00 92.62 461 GLN A O 1
ATOM 3572 N N . VAL A 1 462 ? -5.618 -1.948 -4.880 1.00 93.31 462 VAL A N 1
ATOM 3573 C CA . VAL A 1 462 ? -5.839 -2.146 -6.319 1.00 93.31 462 VAL A CA 1
ATOM 3574 C C . VAL A 1 462 ? -4.485 -2.190 -7.007 1.00 93.31 462 VAL A C 1
ATOM 3576 O O . VAL A 1 462 ? -3.705 -1.251 -6.869 1.00 93.31 462 VAL A O 1
ATOM 3579 N N . ASP A 1 463 ? -4.203 -3.260 -7.752 1.00 90.38 463 ASP A N 1
ATOM 3580 C CA . ASP A 1 463 ? -2.948 -3.461 -8.493 1.00 90.38 463 ASP A CA 1
ATOM 3581 C C . ASP A 1 463 ? -1.665 -3.211 -7.663 1.00 90.38 463 ASP A C 1
ATOM 3583 O O . ASP A 1 463 ? -0.630 -2.786 -8.184 1.00 90.38 463 ASP A O 1
ATOM 3587 N N . GLY A 1 464 ? -1.716 -3.489 -6.357 1.00 84.75 464 GLY A N 1
ATOM 3588 C CA . GLY A 1 464 ? -0.603 -3.289 -5.429 1.00 84.75 464 GLY A CA 1
ATOM 3589 C C . GLY A 1 464 ? -0.484 -1.880 -4.838 1.00 84.75 464 GLY A C 1
ATOM 3590 O O . GLY A 1 464 ? 0.485 -1.634 -4.122 1.00 84.75 464 GLY A O 1
ATOM 3591 N N . GLU A 1 465 ? -1.440 -0.981 -5.094 1.00 88.25 465 GLU A N 1
ATOM 3592 C CA . GLU A 1 465 ? -1.584 0.321 -4.428 1.00 88.25 465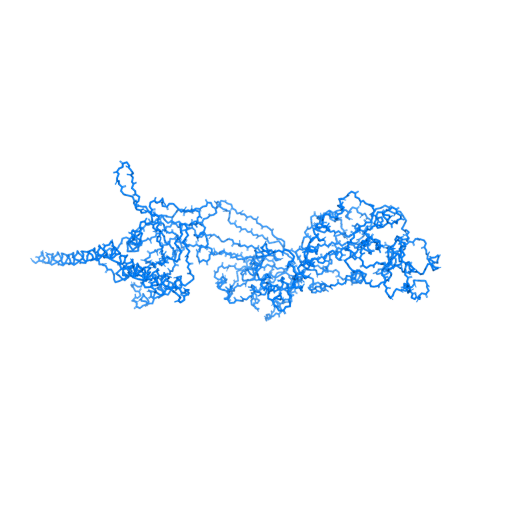 GLU A CA 1
ATOM 3593 C C . GLU A 1 465 ? -2.560 0.193 -3.242 1.00 88.25 465 GLU A C 1
ATOM 3595 O O . GLU A 1 465 ? -3.775 0.106 -3.457 1.00 88.25 465 GLU A O 1
ATOM 3600 N N . PRO A 1 466 ? -2.068 0.132 -1.988 1.00 90.00 466 PRO A N 1
ATOM 3601 C CA . PRO A 1 466 ? -2.908 -0.109 -0.825 1.00 90.00 466 PRO A CA 1
ATOM 3602 C C . PRO A 1 466 ? -3.385 1.183 -0.157 1.00 90.00 466 PRO A C 1
ATOM 3604 O O . PRO A 1 466 ? -2.695 2.201 -0.144 1.00 90.00 466 PRO A O 1
ATOM 3607 N N . TRP A 1 467 ? -4.539 1.112 0.498 1.00 89.06 467 TRP A N 1
ATOM 3608 C CA . TRP A 1 467 ? -5.028 2.135 1.415 1.00 89.06 467 TRP A CA 1
ATOM 3609 C C . TRP A 1 467 ? -5.863 1.502 2.529 1.00 89.06 467 TRP A C 1
ATOM 3611 O O . TRP A 1 467 ? -6.219 0.323 2.493 1.00 89.06 467 TRP A O 1
ATOM 3621 N N . ARG A 1 468 ? -6.182 2.298 3.548 1.00 83.56 468 ARG A N 1
ATOM 3622 C CA . ARG A 1 468 ? -7.163 1.927 4.564 1.00 83.56 468 ARG A CA 1
ATOM 3623 C C . ARG A 1 468 ? -8.477 2.621 4.232 1.00 83.56 468 ARG A C 1
ATOM 3625 O O . ARG A 1 468 ? -8.531 3.847 4.177 1.00 83.56 468 ARG A O 1
ATOM 3632 N N . GLN A 1 469 ? -9.510 1.837 3.960 1.00 85.00 469 GLN A N 1
ATOM 3633 C CA . GLN A 1 469 ? -10.837 2.340 3.668 1.00 85.00 469 GLN A CA 1
ATOM 3634 C C . GLN A 1 469 ? -11.599 2.538 4.971 1.00 85.00 469 GLN A C 1
ATOM 3636 O O . GLN A 1 469 ? -12.024 1.581 5.616 1.00 85.00 469 GLN A O 1
ATOM 3641 N N . GLU A 1 470 ? -11.781 3.800 5.341 1.00 68.75 470 GLU A N 1
ATOM 3642 C CA . GLU A 1 470 ? -12.564 4.164 6.512 1.00 68.75 470 GLU A CA 1
ATOM 3643 C C . GLU A 1 470 ? -14.037 3.797 6.298 1.00 68.75 470 GLU A C 1
ATOM 3645 O O . GLU A 1 470 ? -14.640 4.128 5.268 1.00 68.75 470 GLU A O 1
ATOM 3650 N N . SER A 1 471 ? -14.611 3.111 7.285 1.00 61.38 471 SER A N 1
ATOM 3651 C CA . SER A 1 471 ? -16.059 3.069 7.466 1.00 61.38 471 SER A CA 1
ATOM 3652 C C . SER A 1 471 ? -16.511 4.330 8.199 1.00 61.38 471 SER A C 1
ATOM 3654 O O . SER A 1 471 ? -15.699 5.081 8.743 1.00 61.38 471 SER A O 1
ATOM 3656 N N . ARG A 1 472 ? -17.824 4.570 8.240 1.00 53.66 472 ARG A N 1
ATOM 3657 C CA . ARG A 1 472 ? -18.416 5.508 9.195 1.00 53.66 472 ARG A CA 1
ATOM 3658 C C . ARG A 1 472 ? -17.947 5.082 10.591 1.00 53.66 472 ARG A C 1
ATOM 3660 O O . ARG A 1 472 ? -18.500 4.145 11.151 1.00 53.66 472 ARG A O 1
ATOM 3667 N N . MET A 1 473 ? -16.939 5.753 11.152 1.00 52.88 473 MET A N 1
ATOM 3668 C CA . MET A 1 473 ? -16.636 5.608 12.574 1.00 52.88 473 MET A CA 1
ATOM 3669 C C . MET A 1 473 ? -17.919 5.964 13.323 1.00 52.88 473 MET A C 1
ATOM 3671 O O . MET A 1 473 ? -18.418 7.090 13.201 1.00 52.88 473 MET A O 1
ATOM 3675 N N . ALA A 1 474 ? -18.503 4.978 14.001 1.00 61.41 474 ALA A N 1
ATOM 3676 C CA . ALA A 1 474 ? -19.719 5.158 14.769 1.00 61.41 474 ALA A CA 1
ATOM 3677 C C . ALA A 1 474 ? -19.414 6.151 15.894 1.00 61.41 474 ALA A C 1
ATOM 3679 O O . ALA A 1 474 ? -18.711 5.838 16.854 1.00 61.41 474 ALA A O 1
ATOM 3680 N N . LYS A 1 475 ? -19.888 7.390 15.728 1.00 76.56 475 LYS A N 1
ATOM 3681 C CA . LYS A 1 475 ? -19.802 8.404 16.776 1.00 76.56 475 LYS A CA 1
ATOM 3682 C C . LYS A 1 475 ? -20.592 7.906 17.975 1.00 76.56 475 LYS A C 1
ATOM 3684 O O . LYS A 1 475 ? -21.778 7.608 17.838 1.00 76.56 475 LYS A O 1
ATOM 3689 N N . VAL A 1 476 ? -19.942 7.853 19.131 1.00 87.38 476 VAL A N 1
ATOM 3690 C CA . VAL A 1 476 ? -20.632 7.581 20.387 1.00 87.38 476 VAL A CA 1
ATOM 3691 C C . VAL A 1 476 ? -21.433 8.827 20.751 1.00 87.38 476 VAL A C 1
ATOM 3693 O O . VAL A 1 476 ? -20.881 9.903 20.962 1.00 87.38 476 VAL A O 1
ATOM 3696 N N . ASN A 1 477 ? -22.750 8.682 20.806 1.00 86.62 477 ASN A N 1
ATOM 3697 C CA . ASN A 1 477 ? -23.683 9.750 21.136 1.00 86.62 477 ASN A CA 1
ATOM 3698 C C . ASN A 1 477 ? -23.702 10.039 22.638 1.00 86.62 477 ASN A C 1
ATOM 3700 O O . ASN A 1 477 ? -23.910 11.185 23.035 1.00 86.62 477 ASN A O 1
ATOM 3704 N N . CYS A 1 478 ? -23.524 9.010 23.473 1.00 93.88 478 CYS A N 1
ATOM 3705 C CA . CYS A 1 478 ? -23.568 9.146 24.922 1.00 93.88 478 CYS A CA 1
ATOM 3706 C C . CYS A 1 478 ? -22.864 8.000 25.661 1.00 93.88 478 CYS A C 1
ATOM 3708 O O . CYS A 1 478 ? -22.787 6.877 25.163 1.00 93.88 478 CYS A O 1
ATOM 3710 N N . VAL A 1 479 ? -22.381 8.273 26.873 1.00 97.25 479 VAL A N 1
ATOM 3711 C CA . VAL A 1 479 ? -21.839 7.269 27.797 1.00 97.25 479 VAL A CA 1
ATOM 3712 C C . VAL A 1 479 ? -22.707 7.217 29.044 1.00 97.25 479 VAL A C 1
ATOM 3714 O O . VAL A 1 479 ? -22.799 8.195 29.779 1.00 97.25 479 VAL A O 1
ATOM 3717 N N . TYR A 1 480 ? -23.304 6.067 29.321 1.00 96.62 480 TYR A N 1
ATOM 3718 C CA . TYR A 1 480 ? -23.956 5.769 30.588 1.00 96.62 480 TYR A CA 1
ATOM 3719 C C . TYR A 1 480 ? -22.949 5.112 31.526 1.00 96.62 480 TYR A C 1
ATOM 3721 O O . TYR A 1 480 ? -22.577 3.958 31.332 1.00 96.62 480 TYR A O 1
ATOM 3729 N N . LEU A 1 481 ? -22.498 5.846 32.538 1.00 96.44 481 LEU A N 1
ATOM 3730 C CA . LEU A 1 481 ? -21.539 5.366 33.528 1.00 96.44 481 LEU A CA 1
ATOM 3731 C C . LEU A 1 481 ? -22.281 4.974 34.805 1.00 96.44 481 LEU A C 1
ATOM 3733 O O . LEU A 1 481 ? -22.938 5.816 35.412 1.00 96.44 481 LEU A O 1
ATOM 3737 N N . SER A 1 482 ? -22.197 3.713 35.229 1.00 93.50 482 SER A N 1
ATOM 3738 C CA . SER A 1 482 ? -22.812 3.293 36.494 1.00 93.50 482 SER A CA 1
ATOM 3739 C C . SER A 1 482 ? -22.239 4.101 37.666 1.00 93.50 482 SER A C 1
ATOM 3741 O O . SER A 1 482 ? -21.050 4.428 37.694 1.00 93.50 482 SER A O 1
ATOM 3743 N N . SER A 1 483 ? -23.068 4.427 38.663 1.00 90.44 483 SER A N 1
ATOM 3744 C CA . SER A 1 483 ? -22.609 5.171 39.844 1.00 90.44 483 SER A CA 1
ATOM 3745 C C . SER A 1 483 ? -21.500 4.445 40.615 1.00 90.44 483 SER A C 1
ATOM 3747 O O . SER A 1 483 ? -20.692 5.087 41.280 1.00 90.44 483 SER A O 1
ATOM 3749 N N . GLU A 1 484 ? -21.448 3.114 40.523 1.00 88.38 484 GLU A N 1
ATOM 3750 C CA . GLU A 1 484 ? -20.412 2.283 41.144 1.00 88.38 484 GLU A CA 1
ATOM 3751 C C . GLU A 1 484 ? -19.088 2.376 40.376 1.00 88.38 484 GLU A C 1
ATOM 3753 O O . GLU A 1 484 ? -18.059 2.667 40.983 1.00 88.38 484 GLU A O 1
ATOM 3758 N N . ALA A 1 485 ? -19.111 2.235 39.045 1.00 92.38 485 ALA A N 1
ATOM 3759 C CA . ALA A 1 485 ? -17.931 2.435 38.205 1.00 92.38 485 ALA A CA 1
ATOM 3760 C C . ALA A 1 485 ? -17.381 3.862 38.343 1.00 92.38 485 ALA A C 1
ATOM 3762 O O . ALA A 1 485 ? -16.173 4.044 38.483 1.00 92.38 485 ALA A O 1
ATOM 3763 N N . TYR A 1 486 ? -18.270 4.861 38.384 1.00 94.12 486 TYR A N 1
ATOM 3764 C CA . TYR A 1 486 ? -17.910 6.251 38.651 1.00 94.12 486 TYR A CA 1
ATOM 3765 C C . TYR A 1 486 ? -17.197 6.414 39.997 1.00 94.12 486 TYR A C 1
ATOM 3767 O O . TYR A 1 486 ? -16.139 7.038 40.051 1.00 94.12 486 TYR A O 1
ATOM 3775 N N . LEU A 1 487 ? -17.736 5.831 41.075 1.00 90.94 487 LEU A N 1
ATOM 3776 C CA . LEU A 1 487 ? -17.127 5.901 42.404 1.00 90.94 487 LEU A CA 1
ATOM 3777 C C . LEU A 1 487 ? -15.724 5.281 42.414 1.00 90.94 487 LEU A C 1
ATOM 3779 O O . LEU A 1 487 ? -14.802 5.875 42.966 1.00 90.94 487 LEU A O 1
ATOM 3783 N N . VAL A 1 488 ? -15.550 4.122 41.778 1.00 92.12 488 VAL A N 1
ATOM 3784 C CA . VAL A 1 488 ? -14.250 3.443 41.691 1.00 92.12 488 VAL A CA 1
ATOM 3785 C C . VAL A 1 488 ? -13.240 4.270 40.890 1.00 92.12 488 VAL A C 1
ATOM 3787 O O . VAL A 1 488 ? -12.121 4.473 41.358 1.00 92.12 488 VAL A O 1
ATOM 3790 N N . CYS A 1 489 ? -13.628 4.796 39.722 1.00 94.50 489 CYS A N 1
ATOM 3791 C CA . CYS A 1 489 ? -12.782 5.705 38.940 1.00 94.50 489 CYS A CA 1
ATOM 3792 C C . CYS A 1 489 ? -12.374 6.936 39.750 1.00 94.50 489 CYS A C 1
ATOM 3794 O O . CYS A 1 489 ? -11.224 7.361 39.685 1.00 94.50 489 CYS A O 1
ATOM 3796 N N . LEU A 1 490 ? -13.305 7.496 40.524 1.00 93.31 490 LEU A N 1
ATOM 3797 C CA . LEU A 1 490 ? -13.063 8.696 41.309 1.00 93.31 490 LEU A CA 1
ATOM 3798 C C . LEU A 1 490 ? -12.102 8.438 42.473 1.00 93.31 490 LEU A C 1
ATOM 3800 O O . LEU A 1 490 ? -11.166 9.209 42.667 1.00 93.31 490 LEU A O 1
ATOM 3804 N N . ILE A 1 491 ? -12.297 7.343 43.214 1.00 91.62 491 ILE A N 1
ATOM 3805 C CA . ILE A 1 491 ? -11.375 6.917 44.277 1.00 91.62 491 ILE A CA 1
ATOM 3806 C C . ILE A 1 491 ? -9.978 6.700 43.694 1.00 91.62 491 ILE A C 1
ATOM 3808 O O . ILE A 1 491 ? -9.003 7.159 44.280 1.00 91.62 491 ILE A O 1
ATOM 3812 N N . HIS A 1 492 ? -9.885 6.056 42.527 1.00 92.25 492 HIS A N 1
ATOM 3813 C CA . HIS A 1 492 ? -8.609 5.850 41.855 1.00 92.25 492 HIS A CA 1
ATOM 3814 C C . HIS A 1 492 ? -7.959 7.179 41.449 1.00 92.25 492 HIS A C 1
ATOM 3816 O O . HIS A 1 492 ? -6.782 7.391 41.722 1.00 92.25 492 HIS A O 1
ATOM 3822 N N . ALA A 1 493 ? -8.722 8.105 40.860 1.00 93.00 493 ALA A N 1
ATOM 3823 C CA . ALA A 1 493 ? -8.221 9.417 40.455 1.00 93.00 493 ALA A CA 1
ATOM 3824 C C . ALA A 1 493 ? -7.688 10.242 41.640 1.00 93.00 493 ALA A C 1
ATOM 3826 O O . ALA A 1 493 ? -6.691 10.941 41.489 1.00 93.00 493 ALA A O 1
ATOM 3827 N N . TYR A 1 494 ? -8.311 10.127 42.818 1.00 90.88 494 TYR A N 1
ATOM 3828 C CA . TYR A 1 494 ? -7.860 10.753 44.069 1.00 90.88 494 TYR A CA 1
ATOM 3829 C C . TYR A 1 494 ? -6.845 9.914 44.867 1.00 90.88 494 TYR A C 1
ATOM 3831 O O . TYR A 1 494 ? -6.466 10.298 45.975 1.00 90.88 494 TYR A O 1
ATOM 3839 N N . ALA A 1 495 ? -6.399 8.767 44.354 1.00 87.06 495 ALA A N 1
ATOM 3840 C CA . ALA A 1 495 ? -5.386 7.968 45.039 1.00 87.06 495 ALA A CA 1
ATOM 3841 C C . ALA A 1 495 ? -3.997 8.623 44.952 1.00 87.06 495 ALA A C 1
ATOM 3843 O O . ALA A 1 495 ? -3.165 8.419 45.836 1.00 87.06 495 ALA A O 1
ATOM 3844 N N . ASN A 1 496 ? -3.745 9.423 43.908 1.00 83.06 496 ASN A N 1
ATOM 3845 C CA . ASN A 1 496 ? -2.460 10.073 43.685 1.00 83.06 496 ASN A CA 1
ATOM 3846 C C . ASN A 1 496 ? -2.629 11.482 43.094 1.00 83.06 496 ASN A C 1
ATOM 3848 O O . ASN A 1 496 ? -3.274 11.676 42.069 1.00 83.06 496 ASN A O 1
ATOM 3852 N N . GLU A 1 497 ? -2.019 12.470 43.745 1.00 87.38 497 GLU A N 1
ATOM 3853 C CA . GLU A 1 497 ? -2.030 13.874 43.312 1.00 87.38 497 GLU A CA 1
ATOM 3854 C C . GLU A 1 497 ? -0.850 14.219 42.391 1.00 87.38 497 GLU A C 1
ATOM 3856 O O . GLU A 1 497 ? -0.899 15.188 41.638 1.00 87.38 497 GLU A O 1
ATOM 3861 N N . ARG A 1 498 ? 0.240 13.449 42.460 1.00 83.06 498 ARG A N 1
ATOM 3862 C CA . ARG A 1 498 ? 1.488 13.750 41.740 1.00 83.06 498 ARG A CA 1
ATOM 3863 C C . ARG A 1 498 ? 1.553 13.094 40.373 1.00 83.06 498 ARG A C 1
ATOM 3865 O O . ARG A 1 498 ? 2.287 13.560 39.508 1.00 83.06 498 ARG A O 1
ATOM 3872 N N . GLU A 1 499 ? 0.842 11.988 40.209 1.00 81.50 499 GLU A N 1
ATOM 3873 C CA . GLU A 1 499 ? 0.904 11.147 39.025 1.00 81.50 499 GLU A CA 1
ATOM 3874 C C . GLU A 1 499 ? -0.508 10.806 38.548 1.00 81.50 499 GLU A C 1
ATOM 3876 O O . GLU A 1 499 ? -1.396 10.508 39.342 1.00 81.50 499 GLU A O 1
ATOM 3881 N N . GLU A 1 500 ? -0.692 10.820 37.232 1.00 87.94 500 GLU A N 1
ATOM 3882 C CA . GLU A 1 500 ? -1.897 10.306 36.578 1.00 87.94 500 GLU A CA 1
ATOM 3883 C C . GLU A 1 500 ? -2.069 8.802 36.841 1.00 87.94 500 GLU A C 1
ATOM 3885 O O . GLU A 1 500 ? -1.103 8.032 36.785 1.00 87.94 500 GLU A O 1
ATOM 3890 N N . VAL A 1 501 ? -3.306 8.377 37.078 1.00 89.06 501 VAL A N 1
ATOM 3891 C CA . VAL A 1 501 ? -3.683 6.962 37.180 1.00 89.06 501 VAL A CA 1
ATOM 3892 C C . VAL A 1 501 ? -4.447 6.526 35.939 1.00 89.06 501 VAL A C 1
ATOM 3894 O O . VAL A 1 501 ? -4.998 7.373 35.240 1.00 89.06 501 VAL A O 1
ATOM 3897 N N . MET A 1 502 ? -4.523 5.221 35.670 1.00 90.12 502 MET A N 1
ATOM 3898 C CA . MET A 1 502 ? -5.215 4.700 34.488 1.00 90.12 502 MET A CA 1
ATOM 3899 C C . MET A 1 502 ? -5.980 3.402 34.758 1.00 90.12 502 MET A C 1
ATOM 3901 O O . MET A 1 502 ? -5.627 2.609 35.630 1.00 90.12 502 MET A O 1
ATOM 3905 N N . GLY A 1 503 ? -7.021 3.150 33.973 1.00 91.94 503 GLY A N 1
ATOM 3906 C CA . GLY A 1 503 ? -7.750 1.891 34.012 1.00 91.94 503 GLY A CA 1
ATOM 3907 C C . GLY A 1 503 ? -8.590 1.636 32.767 1.00 91.94 503 GLY A C 1
ATOM 3908 O O . GLY A 1 503 ? -8.717 2.481 31.885 1.00 91.94 503 GLY A O 1
ATOM 3909 N N . LEU A 1 504 ? -9.175 0.447 32.711 1.00 93.31 504 LEU A N 1
ATOM 3910 C CA . LEU A 1 504 ? -10.044 -0.031 31.643 1.00 93.31 504 LEU A CA 1
ATOM 3911 C C . LEU A 1 504 ? -11.517 0.031 32.048 1.00 93.31 504 LEU A C 1
ATOM 3913 O O . LEU A 1 504 ? -11.868 -0.141 33.219 1.00 93.31 504 LEU A O 1
ATOM 3917 N N . LEU A 1 505 ? -12.378 0.260 31.059 1.00 95.00 505 LEU A N 1
ATOM 3918 C CA . LEU A 1 505 ? -13.828 0.338 31.200 1.00 95.00 505 LEU A CA 1
ATOM 3919 C C . LEU A 1 505 ? -14.468 -0.948 30.673 1.00 95.00 505 LEU A C 1
ATOM 3921 O O . LEU A 1 505 ? -14.237 -1.345 29.529 1.00 95.00 505 LEU A O 1
ATOM 3925 N N . ILE A 1 506 ? -15.299 -1.571 31.505 1.00 92.81 506 ILE A N 1
ATOM 3926 C CA . ILE A 1 506 ? -16.025 -2.804 31.202 1.00 92.81 506 ILE A CA 1
ATOM 3927 C C . ILE A 1 506 ? -17.514 -2.489 31.086 1.00 92.81 506 ILE A C 1
ATOM 3929 O O . ILE A 1 506 ? -18.099 -1.826 31.949 1.00 92.81 506 ILE A O 1
ATOM 3933 N N . GLY A 1 507 ? -18.137 -2.966 30.018 1.00 91.88 507 GLY A N 1
ATOM 3934 C CA . GLY A 1 507 ? -19.517 -2.638 29.710 1.00 91.88 507 GLY A CA 1
ATOM 3935 C C . GLY A 1 507 ? -19.971 -3.177 28.363 1.00 91.88 507 GLY A C 1
ATOM 3936 O O . GLY A 1 507 ? -19.391 -4.120 27.841 1.00 91.88 507 GLY A O 1
ATOM 3937 N N . TYR A 1 508 ? -21.000 -2.574 27.782 1.00 84.81 508 TYR A N 1
ATOM 3938 C CA . TYR A 1 508 ? -21.483 -2.936 26.449 1.00 84.81 508 TYR A CA 1
ATOM 3939 C C . TYR A 1 508 ? -21.770 -1.698 25.601 1.00 84.81 508 TYR A C 1
ATOM 3941 O O . TYR A 1 508 ? -22.018 -0.609 26.120 1.00 84.81 508 TYR A O 1
ATOM 3949 N N . THR A 1 509 ? -21.750 -1.872 24.285 1.00 83.19 509 THR A N 1
ATOM 3950 C CA . THR A 1 509 ? -22.077 -0.832 23.305 1.00 83.19 509 THR A CA 1
ATOM 3951 C C . THR A 1 509 ? -23.422 -1.135 22.663 1.00 83.19 509 THR A C 1
ATOM 3953 O O . THR A 1 509 ? -23.699 -2.275 22.295 1.00 83.19 509 THR A O 1
ATOM 3956 N N . ASP A 1 510 ? -24.268 -0.120 22.533 1.00 79.38 510 ASP A N 1
ATOM 3957 C CA . ASP A 1 510 ? -25.530 -0.194 21.806 1.00 79.38 510 ASP A CA 1
ATOM 3958 C C . ASP A 1 510 ? -25.375 0.557 20.480 1.00 79.38 510 ASP A C 1
ATOM 3960 O O . ASP A 1 510 ? -25.389 1.787 20.436 1.00 79.38 510 ASP A O 1
ATOM 3964 N N . GLU A 1 511 ? -25.174 -0.186 19.393 1.00 71.62 511 GLU A N 1
ATOM 3965 C CA . GLU A 1 511 ? -24.883 0.380 18.069 1.00 71.62 511 GLU A CA 1
ATOM 3966 C C . GLU A 1 511 ? -26.084 1.101 17.443 1.00 71.62 511 GLU A C 1
ATOM 3968 O O . GLU A 1 511 ? -25.905 2.032 16.659 1.00 71.62 511 GLU A O 1
ATOM 3973 N N . GLN A 1 512 ? -27.313 0.707 17.799 1.00 69.00 512 GLN A N 1
ATOM 3974 C CA . GLN A 1 512 ? -28.527 1.336 17.267 1.00 69.00 512 GLN A CA 1
ATOM 3975 C C . GLN A 1 512 ? -28.690 2.754 17.810 1.00 69.00 512 GLN A C 1
ATOM 3977 O O . GLN A 1 512 ? -29.041 3.677 17.075 1.00 69.00 512 GLN A O 1
ATOM 3982 N N . THR A 1 513 ? -28.430 2.922 19.104 1.00 76.31 513 THR A N 1
ATOM 3983 C CA . THR A 1 513 ? -28.498 4.223 19.780 1.00 76.31 513 THR A CA 1
ATOM 3984 C C . THR A 1 513 ? -27.174 4.985 19.729 1.00 76.31 513 THR A C 1
ATOM 3986 O O . THR A 1 513 ? -27.156 6.203 19.923 1.00 76.31 513 THR A O 1
ATOM 3989 N N . GLY A 1 514 ? -26.069 4.295 19.445 1.00 78.62 514 GLY A N 1
ATOM 3990 C CA . GLY A 1 514 ? -24.715 4.833 19.500 1.00 78.62 514 GLY A CA 1
ATOM 3991 C C . GLY A 1 514 ? -24.257 5.138 20.926 1.00 78.62 514 GLY A C 1
ATOM 3992 O O . GLY A 1 514 ? -23.472 6.062 21.108 1.00 78.62 514 GLY A O 1
ATOM 3993 N N . CYS A 1 515 ? -24.761 4.441 21.946 1.00 89.38 515 CYS A N 1
ATOM 3994 C CA . CYS A 1 515 ? -24.413 4.715 23.342 1.00 89.38 515 CYS A CA 1
ATOM 3995 C C . CYS A 1 515 ? -23.576 3.597 23.975 1.00 89.38 515 CYS A C 1
ATOM 3997 O O . CYS A 1 515 ? -23.764 2.412 23.705 1.00 89.38 515 CYS A O 1
ATOM 3999 N N . CYS A 1 516 ? -22.648 3.983 24.849 1.00 93.00 516 CYS A N 1
ATOM 4000 C CA . CYS A 1 516 ? -21.794 3.064 25.599 1.00 93.00 516 CYS A CA 1
ATOM 4001 C C . CYS A 1 516 ? -22.279 2.970 27.046 1.00 93.00 516 CYS A C 1
ATOM 4003 O O . CYS A 1 516 ? -22.454 3.990 27.706 1.00 93.00 516 CYS A O 1
ATOM 4005 N N . HIS A 1 517 ? -22.464 1.761 27.561 1.00 94.56 517 HIS A N 1
ATOM 4006 C CA . HIS A 1 517 ? -22.897 1.511 28.932 1.00 94.56 517 HIS A CA 1
ATOM 4007 C C . HIS A 1 517 ? -21.749 0.905 29.726 1.00 94.56 517 HIS A C 1
ATOM 4009 O O . HIS A 1 517 ? -21.463 -0.281 29.592 1.00 94.56 517 HIS A O 1
ATOM 4015 N N . VAL A 1 518 ? -21.102 1.713 30.561 1.00 95.94 518 VAL A N 1
ATOM 4016 C CA . VAL A 1 518 ? -20.016 1.287 31.444 1.00 95.94 518 VAL A CA 1
ATOM 4017 C C . VAL A 1 518 ? -20.612 0.806 32.760 1.00 95.94 518 VAL A C 1
ATOM 4019 O O . VAL A 1 518 ? -21.229 1.578 33.499 1.00 95.94 518 VAL A O 1
ATOM 4022 N N . THR A 1 519 ? -20.409 -0.470 33.069 1.00 91.44 519 THR A N 1
ATOM 4023 C CA . THR A 1 519 ? -20.929 -1.096 34.287 1.00 91.44 519 THR A CA 1
ATOM 4024 C C . THR A 1 519 ? -19.847 -1.290 35.338 1.00 91.44 519 THR A C 1
ATOM 4026 O O . THR A 1 519 ? -20.137 -1.077 36.511 1.00 91.44 519 THR A O 1
ATOM 4029 N N . ASN A 1 520 ? -18.626 -1.639 34.918 1.00 91.44 520 ASN A N 1
ATOM 4030 C CA . ASN A 1 520 ? -17.493 -1.994 35.778 1.00 91.44 520 ASN A CA 1
ATOM 4031 C C . ASN A 1 520 ? -16.175 -1.411 35.247 1.00 91.44 520 ASN A C 1
ATOM 4033 O O . ASN A 1 520 ? -16.109 -0.908 34.126 1.00 91.44 520 ASN A O 1
ATOM 4037 N N . THR A 1 521 ? -15.110 -1.495 36.047 1.00 92.69 521 THR A N 1
ATOM 4038 C CA . THR A 1 521 ? -13.769 -1.024 35.672 1.00 92.69 521 THR A CA 1
ATOM 4039 C C . THR A 1 521 ? -12.667 -1.943 36.192 1.00 92.69 521 THR A C 1
ATOM 4041 O O . THR A 1 521 ? -12.839 -2.640 37.194 1.00 92.69 521 THR A O 1
ATOM 4044 N N . VAL A 1 522 ? -11.523 -1.930 35.507 1.00 90.31 522 VAL A N 1
ATOM 4045 C CA . VAL A 1 522 ? -10.300 -2.641 35.906 1.00 90.31 522 VAL A CA 1
ATOM 4046 C C . VAL A 1 522 ? -9.183 -1.616 36.061 1.00 90.31 522 VAL A C 1
ATOM 4048 O O . VAL A 1 522 ? -8.889 -0.871 35.130 1.00 90.31 522 VAL A O 1
ATOM 4051 N N . GLN A 1 523 ? -8.593 -1.520 37.247 1.00 89.81 523 GLN A N 1
ATOM 4052 C CA . GLN A 1 523 ? -7.511 -0.577 37.529 1.00 89.81 523 GLN A CA 1
ATOM 4053 C C . GLN A 1 523 ? -6.195 -1.164 37.041 1.00 89.81 523 GLN A C 1
ATOM 4055 O O . GLN A 1 523 ? -5.942 -2.351 37.234 1.00 89.81 523 GLN A O 1
ATOM 4060 N N . LEU A 1 524 ? -5.376 -0.343 36.388 1.00 84.94 524 LEU A N 1
ATOM 4061 C CA . LEU A 1 524 ? -4.123 -0.794 35.804 1.00 84.94 524 LEU A CA 1
ATOM 4062 C C . LEU A 1 524 ? -2.930 -0.231 36.567 1.00 84.94 524 LEU A C 1
ATOM 4064 O O . LEU A 1 524 ? -2.928 0.924 36.989 1.00 84.94 524 LEU A O 1
ATOM 4068 N N . LYS A 1 525 ? -1.891 -1.061 36.679 1.00 76.19 525 LYS A N 1
ATOM 4069 C CA . LYS A 1 525 ? -0.592 -0.678 37.229 1.00 76.19 525 LYS A CA 1
ATOM 4070 C C . LYS A 1 525 ? 0.160 0.206 36.251 1.00 76.19 525 LYS A C 1
ATOM 4072 O O . LYS A 1 525 ? 0.238 -0.110 35.060 1.00 76.19 525 LYS A O 1
ATOM 4077 N N . ARG A 1 526 ? 0.793 1.274 36.737 1.00 67.00 526 ARG A N 1
ATOM 4078 C CA . ARG A 1 526 ? 1.574 2.151 35.860 1.00 67.00 526 ARG A CA 1
ATOM 4079 C C . ARG A 1 526 ? 2.964 1.569 35.592 1.00 67.00 526 ARG A C 1
ATOM 4081 O O . ARG A 1 526 ? 3.849 1.594 36.444 1.00 67.00 526 ARG A O 1
ATOM 4088 N N . LEU A 1 527 ? 3.193 1.093 34.366 1.00 58.97 527 LEU A N 1
ATOM 4089 C CA . LEU A 1 527 ? 4.492 0.541 33.949 1.00 58.97 527 LEU A CA 1
ATOM 4090 C C . LEU A 1 527 ? 5.524 1.625 33.574 1.00 58.97 527 LEU A C 1
ATOM 4092 O O . LEU A 1 527 ? 6.727 1.398 33.713 1.00 58.97 527 LEU A O 1
ATOM 4096 N N . VAL A 1 528 ? 5.075 2.813 33.137 1.00 54.91 528 VAL A N 1
ATOM 4097 C CA . VAL A 1 528 ? 5.931 3.935 32.702 1.00 54.91 528 VAL A CA 1
ATOM 4098 C C . VAL A 1 528 ? 5.561 5.227 33.444 1.00 54.91 528 VAL A C 1
ATOM 4100 O O . VAL A 1 528 ? 4.515 5.827 33.208 1.00 54.91 528 VAL A O 1
ATOM 4103 N N . LYS A 1 529 ? 6.452 5.698 34.328 1.00 62.56 529 LYS A N 1
ATOM 4104 C CA . LYS A 1 529 ? 6.293 6.936 35.119 1.00 62.56 529 LYS A CA 1
ATOM 4105 C C . LYS A 1 529 ? 6.808 8.178 34.370 1.00 62.56 529 LYS A C 1
ATOM 4107 O O . LYS A 1 529 ? 7.780 8.803 34.784 1.00 62.56 529 LYS A O 1
ATOM 4112 N N . ARG A 1 530 ? 6.224 8.497 33.209 1.00 54.62 530 ARG A N 1
ATOM 4113 C CA . ARG A 1 530 ? 6.491 9.743 32.455 1.00 54.62 530 ARG A CA 1
ATOM 4114 C C . ARG A 1 530 ? 5.200 10.543 32.309 1.00 54.62 530 ARG A C 1
ATOM 4116 O O . ARG A 1 530 ? 4.166 9.929 32.059 1.00 54.62 530 ARG A O 1
ATOM 4123 N N . SER A 1 531 ? 5.272 11.869 32.437 1.00 48.91 531 SER A N 1
ATOM 4124 C CA . SER A 1 531 ? 4.146 12.770 32.149 1.00 48.91 531 SER A CA 1
ATOM 4125 C C . SER A 1 531 ? 3.646 12.550 30.717 1.00 48.91 531 SER A C 1
ATOM 4127 O O . SER A 1 531 ? 4.467 12.386 29.810 1.00 48.91 531 SER A O 1
ATOM 4129 N N . ASP A 1 532 ? 2.327 12.519 30.532 1.00 46.47 532 ASP A N 1
ATOM 4130 C CA . ASP A 1 532 ? 1.641 12.409 29.237 1.00 46.47 532 ASP A CA 1
ATOM 4131 C C . ASP A 1 532 ? 1.863 11.091 28.469 1.00 46.47 532 ASP A C 1
ATOM 4133 O O . ASP A 1 532 ? 1.757 11.067 27.246 1.00 46.47 532 ASP A O 1
ATOM 4137 N N . ARG A 1 533 ? 2.209 9.975 29.129 1.00 55.56 533 ARG A N 1
ATOM 4138 C CA . ARG A 1 533 ? 2.327 8.663 28.459 1.00 55.56 533 ARG A CA 1
ATOM 4139 C C . ARG A 1 533 ? 1.614 7.565 29.240 1.00 55.56 533 ARG A C 1
ATOM 4141 O O . ARG A 1 533 ? 2.141 7.053 30.229 1.00 55.56 533 ARG A O 1
ATOM 4148 N N . VAL A 1 534 ? 0.444 7.185 28.734 1.00 57.06 534 VAL A N 1
ATOM 4149 C CA . VAL A 1 534 ? -0.457 6.176 29.298 1.00 57.06 534 VAL A CA 1
ATOM 4150 C C . VAL A 1 534 ? -0.688 5.096 28.232 1.00 57.06 534 VAL A C 1
ATOM 4152 O O . VAL A 1 534 ? -1.560 5.222 27.377 1.00 57.06 534 VAL A O 1
ATOM 4155 N N . GLU A 1 535 ? 0.153 4.061 28.223 1.00 61.53 535 GLU A N 1
ATOM 4156 C CA . GLU A 1 535 ? 0.108 2.974 27.231 1.00 61.53 535 GLU A CA 1
ATOM 4157 C C . GLU A 1 535 ? -0.382 1.679 27.898 1.00 61.53 535 GLU A C 1
ATOM 4159 O O . GLU A 1 535 ? 0.121 1.285 28.952 1.00 61.53 535 GLU A O 1
ATOM 4164 N N . MET A 1 536 ? -1.366 1.016 27.287 1.00 68.44 536 MET A N 1
ATOM 4165 C CA . MET A 1 536 ? -1.829 -0.312 27.698 1.00 68.44 536 MET A CA 1
ATOM 4166 C C . MET A 1 536 ? -0.945 -1.389 27.072 1.00 68.44 536 MET A C 1
ATOM 4168 O O . MET A 1 536 ? -0.613 -1.304 25.889 1.00 68.44 536 MET A O 1
ATOM 4172 N N . THR A 1 537 ? -0.596 -2.426 27.834 1.00 68.19 537 THR A N 1
ATOM 4173 C CA . THR A 1 537 ? 0.121 -3.579 27.280 1.00 68.19 537 THR A CA 1
ATOM 4174 C C . THR A 1 537 ? -0.860 -4.685 26.881 1.00 68.19 537 THR A C 1
ATOM 4176 O O . THR A 1 537 ? -1.974 -4.751 27.411 1.00 68.19 537 THR A O 1
ATOM 4179 N N . PRO A 1 538 ? -0.492 -5.569 25.939 1.00 69.56 538 PRO A N 1
ATOM 4180 C CA . PRO A 1 538 ? -1.347 -6.691 25.557 1.00 69.56 538 PRO A CA 1
ATOM 4181 C C . PRO A 1 538 ? -1.710 -7.607 26.734 1.00 69.56 538 PRO A C 1
ATOM 4183 O O . PRO A 1 538 ? -2.808 -8.159 26.764 1.00 69.56 538 PRO A O 1
ATOM 4186 N N . GLU A 1 539 ? -0.812 -7.751 27.711 1.00 69.06 539 GLU A N 1
ATOM 4187 C CA . GLU A 1 539 ? -1.020 -8.585 28.896 1.00 69.06 539 GLU A CA 1
ATOM 4188 C C . GLU A 1 539 ? -2.139 -8.019 29.776 1.00 69.06 539 GLU A C 1
ATOM 4190 O O . GLU A 1 539 ? -3.073 -8.742 30.118 1.00 69.06 539 GLU A O 1
ATOM 4195 N N . THR A 1 540 ? -2.113 -6.712 30.062 1.00 73.50 540 THR A N 1
ATOM 4196 C CA . THR A 1 540 ? -3.141 -6.072 30.897 1.00 73.50 540 THR A CA 1
ATOM 4197 C C . THR A 1 540 ? -4.505 -6.038 30.213 1.00 73.50 540 THR A C 1
ATOM 4199 O O . THR A 1 540 ? -5.536 -6.213 30.865 1.00 73.50 540 THR A O 1
ATOM 4202 N N . LEU A 1 541 ? -4.534 -5.881 28.886 1.00 77.06 541 LEU A N 1
ATOM 4203 C CA . LEU A 1 541 ? -5.769 -6.005 28.115 1.00 77.06 541 LEU A CA 1
ATOM 4204 C C . LEU A 1 541 ? -6.330 -7.437 28.178 1.00 77.06 541 LEU A C 1
ATOM 4206 O O . LEU A 1 541 ? -7.535 -7.612 28.347 1.00 77.06 541 LEU A O 1
ATOM 4210 N N . SER A 1 542 ? -5.471 -8.457 28.093 1.00 74.81 542 SER A N 1
ATOM 4211 C CA . SER A 1 542 ? -5.872 -9.867 28.204 1.00 74.81 542 SER A CA 1
ATOM 4212 C C . SER A 1 542 ? -6.462 -10.206 29.578 1.00 74.81 542 SER A C 1
ATOM 4214 O O . SER A 1 542 ? -7.448 -10.941 29.664 1.00 74.81 542 SER A O 1
ATOM 4216 N N . GLU A 1 543 ? -5.892 -9.665 30.656 1.00 78.44 543 GLU A N 1
ATOM 4217 C CA . GLU A 1 543 ? -6.420 -9.825 32.017 1.00 78.44 543 GLU A CA 1
ATOM 4218 C C . GLU A 1 543 ? -7.810 -9.191 32.158 1.00 78.44 543 GLU A C 1
ATOM 4220 O O . GLU A 1 543 ? -8.730 -9.808 32.699 1.00 78.44 543 GLU A O 1
ATOM 4225 N N . ALA A 1 544 ? -8.000 -7.989 31.606 1.00 82.88 544 ALA A N 1
ATOM 4226 C CA . ALA A 1 544 ? -9.291 -7.307 31.629 1.00 82.88 544 ALA A CA 1
ATOM 4227 C C . ALA A 1 544 ? -10.366 -8.027 30.797 1.00 82.88 544 ALA A C 1
ATOM 4229 O O . ALA A 1 544 ? -11.526 -8.068 31.208 1.00 82.88 544 ALA A O 1
ATOM 4230 N N . ILE A 1 545 ? -9.990 -8.623 29.660 1.00 75.81 545 ILE A N 1
ATOM 4231 C CA . ILE A 1 545 ? -10.884 -9.476 28.862 1.00 75.81 545 ILE A CA 1
ATOM 4232 C C . ILE A 1 545 ? -11.300 -10.705 29.674 1.00 75.81 545 ILE A C 1
ATOM 4234 O O . ILE A 1 545 ? -12.490 -10.967 29.810 1.00 75.81 545 ILE A O 1
ATOM 4238 N N . THR A 1 546 ? -10.340 -11.390 30.301 1.00 79.94 546 THR A N 1
ATOM 4239 C CA . THR A 1 546 ? -10.615 -12.562 31.151 1.00 79.94 546 THR A CA 1
ATOM 4240 C C . THR A 1 546 ? -11.567 -12.206 32.299 1.00 79.94 546 THR A C 1
ATOM 4242 O O . THR A 1 546 ? -12.484 -12.959 32.621 1.00 79.94 546 THR A O 1
ATOM 4245 N N . TYR A 1 547 ? -11.394 -11.028 32.904 1.00 85.81 547 TYR A N 1
ATOM 4246 C CA . TYR A 1 547 ? -12.309 -10.527 33.927 1.00 85.81 547 TYR A CA 1
ATOM 4247 C C . TYR A 1 547 ? -13.727 -10.286 33.382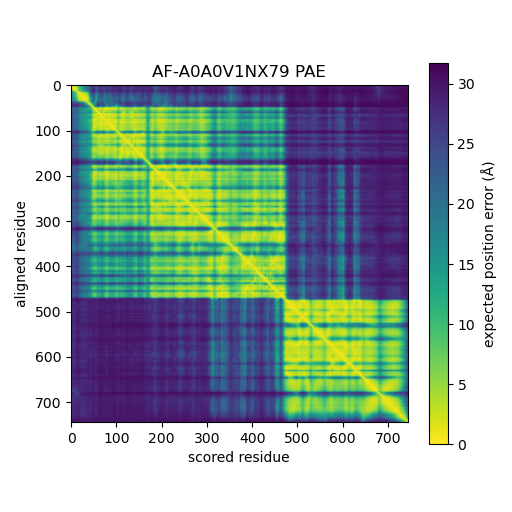 1.00 85.81 547 TYR A C 1
ATOM 4249 O O . TYR A 1 547 ? -14.702 -10.671 34.029 1.00 85.81 547 TYR A O 1
ATOM 4257 N N . ALA A 1 548 ? -13.862 -9.692 32.192 1.00 83.88 548 ALA A N 1
ATOM 4258 C CA . ALA A 1 548 ? -15.163 -9.504 31.549 1.00 83.88 548 ALA A CA 1
ATOM 4259 C C . ALA A 1 548 ? -15.851 -10.845 31.233 1.00 83.88 548 ALA A C 1
ATOM 4261 O O . ALA A 1 548 ? -17.046 -10.991 31.489 1.00 83.88 548 ALA A O 1
ATOM 4262 N N . ASP A 1 549 ? -15.097 -11.842 30.767 1.00 78.94 549 ASP A N 1
ATOM 4263 C CA . ASP A 1 549 ? -15.612 -13.188 30.499 1.00 78.94 549 ASP A CA 1
ATOM 4264 C C . ASP A 1 549 ? -16.096 -13.884 31.778 1.00 78.94 549 ASP A C 1
ATOM 4266 O O . ASP A 1 549 ? -17.164 -14.495 31.783 1.00 78.94 549 ASP A O 1
ATOM 4270 N N . ASN A 1 550 ? -15.381 -13.725 32.896 1.00 86.19 550 ASN A N 1
ATOM 4271 C CA . ASN A 1 550 ? -15.821 -14.243 34.194 1.00 86.19 550 ASN A CA 1
ATOM 4272 C C . ASN A 1 550 ? -17.135 -13.592 34.658 1.00 86.19 550 ASN A C 1
ATOM 4274 O O . ASN A 1 550 ? -18.017 -14.282 35.171 1.00 86.19 550 ASN A O 1
ATOM 4278 N N . LEU A 1 551 ? -17.299 -12.279 34.451 1.00 84.25 551 LEU A N 1
ATOM 4279 C CA . LEU A 1 551 ? -18.561 -11.589 34.742 1.00 84.25 551 LEU A CA 1
ATOM 4280 C C . LEU A 1 551 ? -19.710 -12.125 33.881 1.00 84.25 551 LEU A C 1
ATOM 4282 O O . LEU A 1 551 ? -20.816 -12.322 34.388 1.00 84.25 551 LEU A O 1
ATOM 4286 N N . ASN A 1 552 ? -19.447 -12.389 32.601 1.00 82.75 552 ASN A N 1
ATOM 4287 C CA . ASN A 1 552 ? -20.428 -12.988 31.702 1.00 82.75 552 ASN A CA 1
ATOM 4288 C C . ASN A 1 552 ? -20.805 -14.403 32.143 1.00 82.75 552 ASN A C 1
ATOM 4290 O O . ASN A 1 552 ? -21.989 -14.702 32.208 1.00 82.75 552 ASN A O 1
ATOM 4294 N N . ALA A 1 553 ? -19.838 -15.234 32.541 1.00 81.25 553 ALA A N 1
ATOM 4295 C CA . ALA A 1 553 ? -20.096 -16.592 33.017 1.00 81.25 553 ALA A CA 1
ATOM 4296 C C . ALA A 1 553 ? -20.997 -16.617 34.267 1.00 81.25 553 ALA A C 1
ATOM 4298 O O . ALA A 1 553 ? -21.918 -17.430 34.359 1.00 81.25 553 ALA A O 1
ATOM 4299 N N . VAL A 1 554 ? -20.778 -15.695 35.214 1.00 82.69 554 VAL A N 1
ATOM 4300 C CA . VAL A 1 554 ? -21.660 -15.527 36.382 1.00 82.69 554 VAL A CA 1
ATOM 4301 C C . VAL A 1 554 ? -23.052 -15.071 35.944 1.00 82.69 554 VAL A C 1
ATOM 4303 O O . VAL A 1 554 ? -24.048 -15.637 36.385 1.00 82.69 554 VAL A O 1
ATOM 4306 N N . ASN A 1 555 ? -23.139 -14.088 35.048 1.00 81.00 555 ASN A N 1
ATOM 4307 C CA . ASN A 1 555 ? -24.410 -13.582 34.530 1.00 81.00 555 ASN A CA 1
ATOM 4308 C C . ASN A 1 555 ? -25.183 -14.644 33.723 1.00 81.00 555 ASN A C 1
ATOM 4310 O O . ASN A 1 555 ? -26.411 -14.686 33.768 1.00 81.00 555 ASN A O 1
ATOM 4314 N N . ASP A 1 556 ? -24.479 -15.547 33.045 1.00 80.00 556 ASP A N 1
ATOM 4315 C CA . ASP A 1 556 ? -25.074 -16.652 32.301 1.00 80.00 556 ASP A CA 1
ATOM 4316 C C . ASP A 1 556 ? -25.647 -17.736 33.221 1.00 80.00 556 ASP A C 1
ATOM 4318 O O . ASP A 1 556 ? -26.572 -18.440 32.820 1.00 80.00 556 ASP A O 1
ATOM 4322 N N . SER A 1 557 ? -25.171 -17.836 34.464 1.00 77.69 557 SER A N 1
ATOM 4323 C CA . SER A 1 557 ? -25.750 -18.731 35.474 1.00 77.69 557 SER A CA 1
ATOM 4324 C C . SER A 1 557 ? -27.054 -18.216 36.104 1.00 77.69 557 SER A C 1
ATOM 4326 O O . SER A 1 557 ? -27.704 -18.96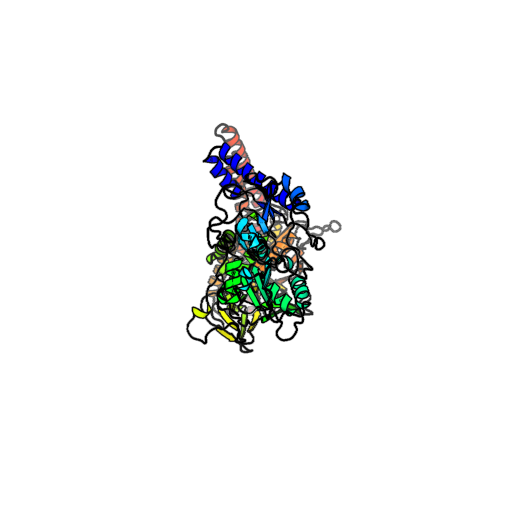4 36.833 1.00 77.69 557 SER A O 1
ATOM 4328 N N . LEU A 1 558 ? -27.443 -16.962 35.836 1.00 79.31 558 LEU A N 1
ATOM 4329 C CA . LEU A 1 558 ? -28.682 -16.365 36.340 1.00 79.31 558 LEU A CA 1
ATOM 4330 C C . LEU A 1 558 ? -29.885 -16.735 35.462 1.00 79.31 558 LEU A C 1
ATOM 4332 O O . LEU A 1 558 ? -29.746 -16.979 34.261 1.00 79.31 558 LEU A O 1
ATOM 4336 N N . ASP A 1 559 ? -31.078 -16.703 36.061 1.00 74.94 559 ASP A N 1
ATOM 4337 C CA . ASP A 1 559 ? -32.340 -16.876 35.341 1.00 74.94 559 ASP A CA 1
ATOM 4338 C C . ASP A 1 559 ? -32.488 -15.850 34.207 1.00 74.94 559 ASP A C 1
ATOM 4340 O O . ASP A 1 559 ? -32.125 -14.676 34.334 1.00 74.94 559 ASP A O 1
ATOM 4344 N N . GLU A 1 560 ? -33.091 -16.283 33.100 1.00 73.69 560 GLU A N 1
ATOM 4345 C CA . GLU A 1 560 ? -33.234 -15.490 31.872 1.00 73.69 560 GLU A CA 1
ATOM 4346 C C . GLU A 1 560 ? -33.980 -14.160 32.093 1.00 73.69 560 GLU A C 1
ATOM 4348 O O . GLU A 1 560 ? -33.709 -13.174 31.413 1.00 73.69 560 GLU A O 1
ATOM 4353 N N . SER A 1 561 ? -34.866 -14.095 33.093 1.00 66.19 561 SER A N 1
ATOM 4354 C CA . SER A 1 561 ? -35.603 -12.882 33.474 1.00 66.19 561 SER A CA 1
ATOM 4355 C C . SER A 1 561 ? -34.753 -11.822 34.190 1.00 66.19 561 SER A C 1
ATOM 4357 O O . SER A 1 561 ? -35.171 -10.666 34.266 1.00 66.19 561 SER A O 1
ATOM 4359 N N . VAL A 1 562 ? -33.578 -12.194 34.710 1.00 70.81 562 VAL A N 1
ATOM 4360 C CA . VAL A 1 562 ? -32.668 -11.326 35.486 1.00 70.81 562 VAL A CA 1
ATOM 4361 C C . VAL A 1 562 ? -31.330 -11.111 34.763 1.00 70.81 562 VAL A C 1
ATOM 4363 O O . VAL A 1 562 ? -30.566 -10.207 35.112 1.00 70.81 562 VAL A O 1
ATOM 4366 N N . ARG A 1 563 ? -31.046 -11.913 33.730 1.00 74.88 563 ARG A N 1
ATOM 4367 C CA . ARG A 1 563 ? -29.805 -11.870 32.954 1.00 74.88 563 ARG A CA 1
ATOM 4368 C C . ARG A 1 563 ? -29.574 -10.482 32.340 1.00 74.88 563 ARG A C 1
ATOM 4370 O O . ARG A 1 563 ? -30.391 -9.957 31.583 1.00 74.88 563 ARG A O 1
ATOM 4377 N N . LYS A 1 564 ? -28.423 -9.881 32.649 1.00 78.00 564 LYS A N 1
ATOM 4378 C CA . LYS A 1 564 ? -27.985 -8.596 32.082 1.00 78.00 564 LYS A CA 1
ATOM 4379 C C . LYS A 1 564 ? -27.377 -8.800 30.690 1.00 78.00 564 LYS A C 1
ATOM 4381 O O . LYS A 1 564 ? -27.033 -9.916 30.308 1.00 78.00 564 LYS A O 1
ATOM 4386 N N . LYS A 1 565 ? -27.225 -7.715 29.923 1.00 78.69 565 LYS A N 1
ATOM 4387 C CA . LYS A 1 565 ? -26.493 -7.758 28.645 1.00 78.69 565 LYS A CA 1
ATOM 4388 C C . LYS A 1 565 ? -25.028 -8.183 28.879 1.00 78.69 565 LYS A C 1
ATOM 4390 O O . LYS A 1 565 ? -24.453 -7.755 29.883 1.00 78.69 565 LYS A O 1
ATOM 4395 N N . PRO A 1 566 ? -24.432 -8.976 27.969 1.00 78.88 566 PRO A N 1
ATOM 4396 C CA . PRO A 1 566 ? -23.038 -9.393 28.082 1.00 78.88 566 PRO A CA 1
ATOM 4397 C C . PRO A 1 566 ? -22.104 -8.184 28.007 1.00 78.88 566 PRO A C 1
ATOM 4399 O O . PRO A 1 566 ? -22.342 -7.249 27.238 1.00 78.88 566 PRO A O 1
ATOM 4402 N N . VAL A 1 567 ? -21.048 -8.206 28.814 1.00 83.38 567 VAL A N 1
ATOM 4403 C CA . VAL A 1 567 ? -20.067 -7.127 28.947 1.00 83.38 567 VAL A CA 1
ATOM 4404 C C . VAL A 1 567 ? -18.730 -7.497 28.311 1.00 83.38 567 VAL A C 1
ATOM 4406 O O . VAL A 1 567 ? -18.362 -8.661 28.210 1.00 83.38 567 VAL A O 1
ATOM 4409 N N . ARG A 1 568 ? -17.977 -6.486 27.892 1.00 87.06 568 ARG A N 1
ATOM 4410 C CA . ARG A 1 568 ? -16.631 -6.574 27.321 1.00 87.06 568 ARG A CA 1
ATOM 4411 C C . ARG A 1 568 ? -15.833 -5.325 27.682 1.00 87.06 568 ARG A C 1
ATOM 4413 O O . ARG A 1 568 ? -16.374 -4.378 28.254 1.00 87.06 568 ARG A O 1
ATOM 4420 N N . VAL A 1 569 ? -14.556 -5.293 27.320 1.00 87.69 569 VAL A N 1
ATOM 4421 C CA . VAL A 1 569 ? -13.763 -4.060 27.399 1.00 87.69 569 VAL A CA 1
ATOM 4422 C C . VAL A 1 569 ? -14.221 -3.106 26.289 1.00 87.69 569 VAL A C 1
ATOM 4424 O O . VAL A 1 569 ? -14.240 -3.491 25.119 1.00 87.69 569 VAL A O 1
ATOM 4427 N N . ILE A 1 570 ? -14.631 -1.890 26.655 1.00 91.00 570 ILE A N 1
ATOM 4428 C CA . ILE A 1 570 ? -15.234 -0.903 25.730 1.00 91.00 570 ILE A CA 1
ATOM 4429 C C . ILE A 1 570 ? -14.524 0.457 25.730 1.00 91.00 570 ILE A C 1
ATOM 4431 O O . ILE A 1 570 ? -14.923 1.378 25.017 1.00 91.00 570 ILE A O 1
ATOM 4435 N N . GLY A 1 571 ? -13.502 0.622 26.564 1.00 93.00 571 GLY A N 1
ATOM 4436 C CA . GLY A 1 571 ? -12.836 1.902 26.718 1.00 93.00 571 GLY A CA 1
ATOM 4437 C C . GLY A 1 571 ? -11.800 1.910 27.824 1.00 93.00 571 GLY A C 1
ATOM 4438 O O . GLY A 1 571 ? -11.494 0.886 28.436 1.00 93.00 571 GLY A O 1
ATOM 4439 N N . TRP A 1 572 ? -11.301 3.101 28.112 1.00 94.94 572 TRP A N 1
ATOM 4440 C CA . TRP A 1 572 ? -10.285 3.357 29.123 1.00 94.94 572 TRP A CA 1
ATOM 4441 C C . TRP A 1 572 ? -10.546 4.688 29.826 1.00 94.94 572 TRP A C 1
ATOM 4443 O O . TRP A 1 572 ? -11.319 5.523 29.350 1.00 94.94 572 TRP A O 1
ATOM 4453 N N . TYR A 1 573 ? -9.919 4.883 30.980 1.00 95.94 573 TYR A N 1
ATOM 4454 C CA . TYR A 1 573 ? -9.934 6.156 31.684 1.00 95.94 573 TYR A CA 1
ATOM 4455 C C . TYR A 1 573 ? -8.577 6.479 32.295 1.00 95.94 573 TYR A C 1
ATOM 4457 O O . TYR A 1 573 ? -7.806 5.574 32.623 1.00 95.94 573 TYR A O 1
ATOM 4465 N N . HIS A 1 574 ? -8.327 7.767 32.512 1.00 94.50 574 HIS A N 1
ATOM 4466 C CA . HIS A 1 574 ? -7.189 8.245 33.289 1.00 94.50 574 HIS A CA 1
ATOM 4467 C C . HIS A 1 574 ? -7.511 9.524 34.068 1.00 94.50 574 HIS A C 1
ATOM 4469 O O . HIS A 1 574 ? -8.590 10.107 33.919 1.00 94.50 574 HIS A O 1
ATOM 4475 N N . SER A 1 575 ? -6.600 9.933 34.953 1.00 94.31 575 SER A N 1
ATOM 4476 C CA . SER A 1 575 ? -6.737 11.163 35.739 1.00 94.31 575 SER A CA 1
ATOM 4477 C C . SER A 1 575 ? -5.804 12.277 35.269 1.00 94.31 575 SER A C 1
ATOM 4479 O O . SER A 1 575 ? -4.699 12.016 34.816 1.00 94.31 575 SER A O 1
ATOM 4481 N N . HIS A 1 576 ? -6.244 13.523 35.447 1.00 93.75 576 HIS A N 1
ATOM 4482 C CA . HIS A 1 576 ? -5.478 14.757 35.264 1.00 93.75 576 HIS A CA 1
ATOM 4483 C C . HIS A 1 576 ? -5.442 15.530 36.599 1.00 93.75 576 HIS A C 1
ATOM 4485 O O . HIS A 1 576 ? -6.332 16.350 36.861 1.00 93.75 576 HIS A O 1
ATOM 4491 N N . PRO A 1 577 ? -4.462 15.273 37.485 1.00 92.31 577 PRO A N 1
ATOM 4492 C CA . PRO A 1 577 ? -4.273 16.060 38.701 1.00 92.31 577 PRO A CA 1
ATOM 4493 C C . PRO A 1 577 ? -3.811 17.481 38.365 1.00 92.31 577 PRO A C 1
ATOM 4495 O O . PRO A 1 577 ? -2.832 17.650 37.645 1.00 92.31 577 PRO A O 1
ATOM 4498 N N . HIS A 1 578 ? -4.501 18.505 38.878 1.00 91.69 578 HIS A N 1
ATOM 4499 C CA . HIS A 1 578 ? -4.175 19.931 38.667 1.00 91.69 578 HIS A CA 1
ATOM 4500 C C . HIS A 1 578 ? -4.159 20.404 37.202 1.00 91.69 578 HIS A C 1
ATOM 4502 O O . HIS A 1 578 ? -3.678 21.498 36.900 1.00 91.69 578 HIS A O 1
ATOM 4508 N N . ILE A 1 579 ? -4.679 19.595 36.278 1.00 88.69 579 ILE A N 1
ATOM 4509 C CA . ILE A 1 579 ? -4.710 19.865 34.837 1.00 88.69 579 ILE A CA 1
ATOM 4510 C C . ILE A 1 579 ? -6.163 19.831 34.363 1.00 88.69 579 ILE A C 1
ATOM 4512 O O . ILE A 1 579 ? -7.019 19.169 34.949 1.00 88.69 579 ILE A O 1
ATOM 4516 N N . THR A 1 580 ? -6.470 20.554 33.286 1.00 91.94 580 THR A N 1
ATOM 4517 C CA . THR A 1 580 ? -7.819 20.601 32.708 1.00 91.94 580 THR A CA 1
ATOM 4518 C C . THR A 1 580 ? -8.304 19.231 32.236 1.00 91.94 580 THR A C 1
ATOM 4520 O O . THR A 1 580 ? -7.511 18.390 31.835 1.00 91.94 580 THR A O 1
ATOM 4523 N N . VAL A 1 581 ? -9.620 19.036 32.182 1.00 93.56 581 VAL A N 1
ATOM 4524 C CA . VAL A 1 581 ? -10.251 17.778 31.735 1.00 93.56 581 VAL A CA 1
ATOM 4525 C C . VAL A 1 581 ? -10.118 17.489 30.233 1.00 93.56 581 VAL A C 1
ATOM 4527 O O . VAL A 1 581 ? -10.496 16.417 29.774 1.00 93.56 581 VAL A O 1
ATOM 4530 N N . TYR A 1 582 ? -9.625 18.446 29.446 1.00 93.81 582 TYR A N 1
ATOM 4531 C CA . TYR A 1 582 ? -9.497 18.274 28.003 1.00 93.81 582 TYR A CA 1
ATOM 4532 C C . TYR A 1 582 ? -8.311 17.363 27.656 1.00 93.81 582 TYR A C 1
ATOM 4534 O O . TYR A 1 582 ? -7.251 17.504 28.270 1.00 93.81 582 TYR A O 1
ATOM 4542 N N . PRO A 1 583 ? -8.463 16.467 26.664 1.00 92.06 583 PRO A N 1
ATOM 4543 C CA . PRO A 1 583 ? -7.406 15.547 26.260 1.00 92.06 583 PRO A CA 1
ATOM 4544 C C . PRO A 1 583 ? -6.223 16.290 25.639 1.00 92.06 583 PRO A C 1
ATOM 4546 O O . PRO A 1 583 ? -6.396 17.189 24.807 1.00 92.06 583 PRO A O 1
ATOM 4549 N N . SER A 1 584 ? -5.017 15.865 26.002 1.00 89.62 584 SER A N 1
ATOM 4550 C CA . SER A 1 584 ? -3.766 16.316 25.400 1.00 89.62 584 SER A CA 1
ATOM 4551 C C . SER A 1 584 ? -3.605 15.802 23.958 1.00 89.62 584 SER A C 1
ATOM 4553 O O . SER A 1 584 ? -4.415 15.033 23.426 1.00 89.62 584 SER A O 1
ATOM 4555 N N . GLY A 1 585 ? -2.533 16.227 23.281 1.00 85.56 585 GLY A N 1
ATOM 4556 C CA . GLY A 1 585 ? -2.171 15.672 21.972 1.00 85.56 585 GLY A CA 1
ATOM 4557 C C . GLY A 1 585 ? -1.838 14.178 22.039 1.00 85.56 585 GLY A C 1
ATOM 4558 O O . GLY A 1 585 ? -2.158 13.448 21.102 1.00 85.56 585 GLY A O 1
ATOM 4559 N N . VAL A 1 586 ? -1.252 13.721 23.153 1.00 85.56 586 VAL A N 1
ATOM 4560 C CA . VAL A 1 586 ? -0.932 12.303 23.351 1.00 85.56 586 VAL A CA 1
ATOM 4561 C C . VAL A 1 586 ? -2.199 11.504 23.622 1.00 85.56 586 VAL A C 1
ATOM 4563 O O . VAL A 1 586 ? -2.407 10.497 22.956 1.00 85.56 586 VAL A O 1
ATOM 4566 N N . ASP A 1 587 ? -3.101 11.996 24.474 1.00 88.94 587 ASP A N 1
ATOM 4567 C CA . ASP A 1 587 ? -4.382 11.324 24.742 1.00 88.94 587 ASP A CA 1
ATOM 4568 C C . ASP A 1 587 ? -5.198 11.132 23.464 1.00 88.94 587 ASP A C 1
ATOM 4570 O O . ASP A 1 587 ? -5.749 10.061 23.222 1.00 88.94 587 ASP A O 1
ATOM 4574 N N . ASN A 1 588 ? -5.235 12.154 22.603 1.00 86.56 588 ASN A N 1
ATOM 4575 C CA . ASN A 1 588 ? -5.908 12.069 21.310 1.00 86.56 588 ASN A CA 1
ATOM 4576 C C . ASN A 1 588 ? -5.260 11.067 20.359 1.00 86.56 588 ASN A C 1
ATOM 4578 O O . ASN A 1 588 ? -5.968 10.398 19.603 1.00 86.56 588 ASN A O 1
ATOM 4582 N N . HIS A 1 589 ? -3.932 10.974 20.367 1.00 81.19 589 HIS A N 1
ATOM 4583 C CA . HIS A 1 589 ? -3.217 10.006 19.550 1.00 81.19 589 HIS A CA 1
ATOM 4584 C C . HIS A 1 589 ? -3.479 8.579 20.041 1.00 81.19 589 HIS A C 1
ATOM 4586 O O . HIS A 1 589 ? -3.958 7.759 19.264 1.00 81.19 589 HIS A O 1
ATOM 4592 N N . THR A 1 590 ? -3.289 8.327 21.336 1.00 82.31 590 THR A N 1
ATOM 4593 C CA . THR A 1 590 ? -3.559 7.043 21.996 1.00 82.31 590 THR A CA 1
ATOM 4594 C C . THR A 1 590 ? -5.009 6.595 21.789 1.00 82.31 590 THR A C 1
ATOM 4596 O O . THR A 1 590 ? -5.275 5.456 21.413 1.00 82.31 590 THR A O 1
ATOM 4599 N N . GLN A 1 591 ? -5.968 7.510 21.949 1.00 87.56 591 GLN A N 1
ATOM 4600 C CA . GLN A 1 591 ? -7.382 7.238 21.697 1.00 87.56 591 GLN A CA 1
ATOM 4601 C C . GLN A 1 591 ? -7.644 6.856 20.230 1.00 87.56 591 GLN A C 1
ATOM 4603 O O . GLN A 1 591 ? -8.411 5.933 19.964 1.00 87.56 591 GLN A O 1
ATOM 4608 N N . CYS A 1 592 ? -6.997 7.531 19.275 1.00 80.06 592 CYS A N 1
ATOM 4609 C CA . CYS A 1 592 ? -7.095 7.191 17.854 1.00 80.06 592 CYS A CA 1
ATOM 4610 C C . CYS A 1 592 ? -6.510 5.800 17.567 1.00 80.06 592 CYS A C 1
ATOM 4612 O O . CYS A 1 592 ? -7.105 5.017 16.828 1.00 80.06 592 CYS A O 1
ATOM 4614 N N . GLU A 1 593 ? -5.370 5.462 18.170 1.00 75.12 593 GLU A N 1
ATOM 4615 C CA . GLU A 1 593 ? -4.765 4.136 18.038 1.00 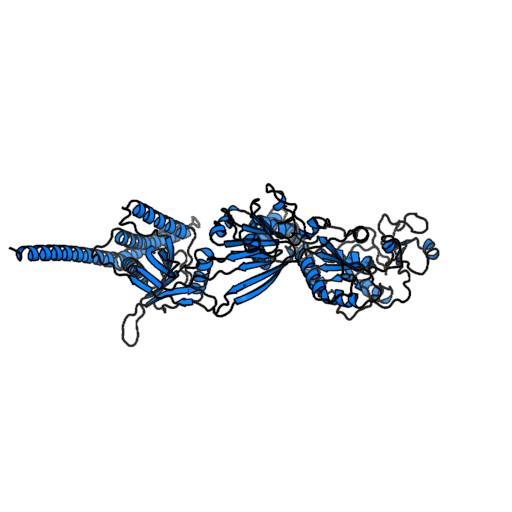75.12 593 GLU A CA 1
ATOM 4616 C C . GLU A 1 593 ? -5.696 3.040 18.564 1.00 75.12 593 GLU A C 1
ATOM 4618 O O . GLU A 1 593 ? -5.945 2.069 17.849 1.00 75.12 593 GLU A O 1
ATOM 4623 N N . TYR A 1 594 ? -6.294 3.217 19.746 1.00 78.69 594 TYR A N 1
ATOM 4624 C CA . TYR A 1 594 ? -7.247 2.246 20.290 1.00 78.69 594 TYR A CA 1
ATOM 4625 C C . TYR A 1 594 ? -8.526 2.131 19.458 1.00 78.69 594 TYR A C 1
ATOM 4627 O O . TYR A 1 594 ? -8.990 1.016 19.224 1.00 78.69 594 TYR A O 1
ATOM 4635 N N . GLN A 1 595 ? -9.060 3.240 18.935 1.00 77.56 595 GLN A N 1
ATOM 4636 C CA . GLN A 1 595 ? -10.226 3.186 18.047 1.00 77.56 595 GLN A CA 1
ATOM 4637 C C . GLN A 1 595 ? -9.951 2.432 16.743 1.00 77.56 595 GLN A C 1
ATOM 4639 O O . GLN A 1 595 ? -10.833 1.766 16.207 1.00 77.56 595 GLN A O 1
ATOM 4644 N N . ASN A 1 596 ? -8.723 2.525 16.233 1.00 65.25 596 ASN A N 1
ATOM 4645 C CA . ASN A 1 596 ? -8.317 1.836 15.012 1.00 65.25 596 ASN A CA 1
ATOM 4646 C C . ASN A 1 596 ? -7.950 0.366 15.242 1.00 65.25 596 ASN A C 1
ATOM 4648 O O . ASN A 1 596 ? -8.123 -0.448 14.336 1.00 65.25 596 ASN A O 1
ATOM 4652 N N . ALA A 1 597 ? -7.390 0.039 16.409 1.00 60.28 597 ALA A N 1
ATOM 4653 C CA . ALA A 1 597 ? -6.864 -1.288 16.709 1.00 60.28 597 ALA A CA 1
ATOM 4654 C C . ALA A 1 597 ? -7.874 -2.212 17.403 1.00 60.28 597 ALA A C 1
ATOM 4656 O O . ALA A 1 597 ? -7.801 -3.423 17.204 1.00 60.28 597 ALA A O 1
ATOM 4657 N N . LEU A 1 598 ? -8.775 -1.664 18.227 1.00 70.69 598 LEU A N 1
ATOM 4658 C CA . LEU A 1 598 ? -9.662 -2.438 19.100 1.00 70.69 598 LEU A CA 1
ATOM 4659 C C . LEU A 1 598 ? -11.131 -2.306 18.691 1.00 70.69 598 LEU A C 1
ATOM 4661 O O . LEU A 1 598 ? -11.763 -3.307 18.369 1.00 70.69 598 LEU A O 1
ATOM 4665 N N . ASP A 1 599 ? -11.679 -1.088 18.718 1.00 71.75 599 ASP A N 1
ATOM 4666 C CA . ASP A 1 599 ? -13.113 -0.856 18.509 1.00 71.75 599 ASP A CA 1
ATOM 4667 C C . ASP A 1 599 ? -13.400 0.584 18.027 1.00 71.75 599 ASP A C 1
ATOM 4669 O O . ASP A 1 599 ? -13.016 1.538 18.703 1.00 71.75 599 ASP A O 1
ATOM 4673 N N . PRO A 1 600 ? -14.133 0.798 16.919 1.00 72.81 600 PRO A N 1
ATOM 4674 C CA . PRO A 1 600 ? -14.525 2.138 16.470 1.00 72.81 600 PRO A CA 1
ATOM 4675 C C . PRO A 1 600 ? -15.303 2.973 17.508 1.00 72.81 600 PRO A C 1
ATOM 4677 O O . PRO A 1 600 ? -15.153 4.199 17.532 1.00 72.81 600 PRO A O 1
ATOM 4680 N N . MET A 1 601 ? -16.109 2.330 18.363 1.00 81.12 601 MET A N 1
ATOM 4681 C CA . MET A 1 601 ? -16.856 2.942 19.474 1.00 81.12 601 MET A CA 1
ATOM 4682 C C . MET A 1 601 ? -16.048 3.019 20.781 1.00 81.12 601 MET A C 1
ATOM 4684 O O . MET A 1 601 ? -16.597 3.407 21.814 1.00 81.12 601 MET A O 1
ATOM 4688 N N . TRP A 1 602 ? -14.749 2.691 20.754 1.00 89.12 602 TRP A N 1
ATOM 4689 C CA . TRP A 1 602 ? -13.872 2.787 21.921 1.00 89.12 602 TRP A CA 1
ATOM 4690 C C . TRP A 1 602 ? -13.912 4.190 22.521 1.00 89.12 602 TRP A C 1
ATOM 4692 O O . TRP A 1 602 ? -13.780 5.183 21.796 1.00 89.12 602 TRP A O 1
ATOM 4702 N N . ILE A 1 603 ? -14.072 4.275 23.842 1.00 94.75 603 ILE A N 1
ATOM 4703 C CA . ILE A 1 603 ? -14.231 5.548 24.550 1.00 94.75 603 ILE A CA 1
ATOM 4704 C C . ILE A 1 603 ? -13.099 5.797 25.551 1.00 94.75 603 ILE A C 1
ATOM 4706 O O . ILE A 1 603 ? -12.705 4.896 26.292 1.00 94.75 603 ILE A O 1
ATOM 4710 N N . GLY A 1 604 ? -12.592 7.029 25.590 1.00 95.81 604 GLY A N 1
ATOM 4711 C CA . GLY A 1 604 ? -11.702 7.513 26.646 1.00 95.81 604 GLY A CA 1
ATOM 4712 C C . GLY A 1 604 ? -12.469 8.384 27.639 1.00 95.81 604 GLY A C 1
ATOM 4713 O O . GLY A 1 604 ? -13.300 9.186 27.216 1.00 95.81 604 GLY A O 1
ATOM 4714 N N . ILE A 1 605 ? -12.210 8.249 28.942 1.00 97.44 605 ILE A N 1
ATOM 4715 C CA . ILE A 1 605 ? -12.765 9.128 29.987 1.00 97.44 605 ILE A CA 1
ATOM 4716 C C . ILE A 1 605 ? -11.634 9.766 30.796 1.00 97.44 605 ILE A C 1
ATOM 4718 O O . ILE A 1 605 ? -10.790 9.071 31.348 1.00 97.44 605 ILE A O 1
ATOM 4722 N N . ILE A 1 606 ? -11.649 11.090 30.926 1.00 96.75 606 ILE A N 1
ATOM 4723 C CA . ILE A 1 606 ? -10.662 11.843 31.707 1.00 96.75 606 ILE A CA 1
ATOM 4724 C C . ILE A 1 606 ? -11.314 12.358 32.980 1.00 96.75 606 ILE A C 1
ATOM 4726 O O . ILE A 1 606 ? -12.373 12.980 32.914 1.00 96.75 606 ILE A O 1
ATOM 4730 N N . PHE A 1 607 ? -10.662 12.149 34.124 1.00 96.88 607 PHE A N 1
ATOM 4731 C CA . PHE A 1 607 ? -11.050 12.706 35.420 1.00 96.88 607 PHE A CA 1
ATOM 4732 C C . PHE A 1 607 ? -10.047 13.770 35.868 1.00 96.88 607 PHE A C 1
ATOM 4734 O O . PHE A 1 607 ? -8.925 13.468 36.255 1.00 96.88 607 PHE A O 1
ATOM 4741 N N . SER A 1 608 ? -10.459 15.031 35.851 1.00 95.69 608 SER A N 1
ATOM 4742 C CA . SER A 1 608 ? -9.648 16.170 36.274 1.00 95.69 608 SER A CA 1
ATOM 4743 C C . SER A 1 608 ? -9.919 16.489 37.746 1.00 95.69 608 SER A C 1
ATOM 4745 O O . SER A 1 608 ? -11.027 16.893 38.116 1.00 95.69 608 SER A O 1
ATOM 4747 N N . VAL A 1 609 ? -8.901 16.271 38.581 1.00 95.06 609 VAL A N 1
ATOM 4748 C CA . VAL A 1 609 ? -8.971 16.244 40.053 1.00 95.06 609 VAL A CA 1
ATOM 4749 C C . VAL A 1 609 ? -7.976 17.225 40.681 1.00 95.06 609 VAL A C 1
ATOM 4751 O O . VAL A 1 609 ? -7.060 17.704 40.021 1.00 95.06 609 VAL A O 1
ATOM 4754 N N . TYR A 1 610 ? -8.176 17.553 41.961 1.00 92.50 610 TYR A N 1
ATOM 4755 C CA . TYR A 1 610 ? -7.373 18.512 42.749 1.00 92.50 610 TYR A CA 1
ATOM 4756 C C . TYR A 1 610 ? -7.353 19.970 42.258 1.00 92.50 610 TYR A C 1
ATOM 4758 O O . TYR A 1 610 ? -6.686 20.815 42.849 1.00 92.50 610 TYR A O 1
ATOM 4766 N N . ASN A 1 611 ? -8.151 20.320 41.250 1.00 89.06 611 ASN A N 1
ATOM 4767 C CA . ASN A 1 611 ? -8.252 21.708 40.809 1.00 89.06 611 ASN A CA 1
ATOM 4768 C C . ASN A 1 611 ? -8.941 22.563 41.870 1.00 89.06 611 ASN A C 1
ATOM 4770 O O . ASN A 1 611 ? -10.008 22.199 42.364 1.00 89.06 611 ASN A O 1
ATOM 4774 N N . THR A 1 612 ? -8.388 23.736 42.154 1.00 88.94 612 THR A N 1
ATOM 4775 C CA . THR A 1 612 ? -9.001 24.716 43.056 1.00 88.94 612 THR A CA 1
ATOM 4776 C C . THR A 1 612 ? -9.070 26.062 42.352 1.00 88.94 612 THR A C 1
ATOM 4778 O O . THR A 1 612 ? -8.100 26.502 41.743 1.00 88.94 612 THR A O 1
ATOM 4781 N N . ASP A 1 613 ? -10.226 26.718 42.405 1.00 83.38 613 ASP A N 1
ATOM 4782 C CA . ASP A 1 613 ? -10.356 28.086 41.906 1.00 83.38 613 ASP A CA 1
ATOM 4783 C C . ASP A 1 613 ? -9.698 29.055 42.897 1.00 83.38 613 ASP A C 1
ATOM 4785 O O . ASP A 1 613 ? -10.221 29.280 43.988 1.00 83.38 613 ASP A O 1
ATOM 4789 N N . GLU A 1 614 ? -8.556 29.633 42.514 1.00 80.69 614 GLU A N 1
ATOM 4790 C CA . GLU A 1 614 ? -7.733 30.507 43.363 1.00 80.69 614 GLU A CA 1
ATOM 4791 C C . GLU A 1 614 ? -8.510 31.674 43.988 1.00 80.69 614 GLU A C 1
ATOM 4793 O O . GLU A 1 614 ? -8.155 32.150 45.064 1.00 80.69 614 GLU A O 1
ATOM 4798 N N . ARG A 1 615 ? -9.582 32.147 43.337 1.00 83.00 615 ARG A N 1
ATOM 4799 C CA . ARG A 1 615 ? -10.366 33.291 43.830 1.00 83.00 615 ARG A CA 1
ATOM 4800 C C . ARG A 1 615 ? -11.426 32.902 44.851 1.00 83.00 615 ARG A C 1
ATOM 4802 O O . ARG A 1 615 ? -11.766 33.720 45.700 1.00 83.00 615 ARG A O 1
ATOM 4809 N N . SER A 1 616 ? -11.988 31.701 44.737 1.00 86.81 616 SER A N 1
ATOM 4810 C CA . SER A 1 616 ? -13.108 31.248 45.573 1.00 86.81 616 SER A CA 1
ATOM 4811 C C . SER A 1 616 ? -12.714 30.180 46.594 1.00 86.81 616 SER A C 1
ATOM 4813 O O . SER A 1 616 ? -13.468 29.940 47.532 1.00 86.81 616 SER A O 1
ATOM 4815 N N . GLY A 1 617 ? -11.553 29.537 46.428 1.00 86.25 617 GLY A N 1
ATOM 4816 C CA . GLY A 1 617 ? -11.122 28.393 47.232 1.00 86.25 617 GLY A CA 1
ATOM 4817 C C . GLY A 1 617 ? -11.954 27.128 46.993 1.00 86.25 617 GLY A C 1
ATOM 4818 O O . GLY A 1 617 ? -11.809 26.152 47.723 1.00 86.25 617 GLY A O 1
ATOM 4819 N N . ILE A 1 618 ? -12.843 27.132 45.993 1.00 88.44 618 ILE A N 1
ATOM 4820 C CA . ILE A 1 618 ? -13.741 26.013 45.707 1.00 88.44 618 ILE A CA 1
ATOM 4821 C C . ILE A 1 618 ? -12.989 24.969 44.875 1.00 88.44 618 ILE A C 1
ATOM 4823 O O . ILE A 1 618 ? -12.520 25.260 43.770 1.00 88.44 618 ILE A O 1
ATOM 4827 N N . GLY A 1 619 ? -12.912 23.744 45.397 1.00 87.69 619 GLY A N 1
ATOM 4828 C CA . GLY A 1 619 ? -12.402 22.584 44.667 1.00 87.69 619 GLY A CA 1
ATOM 4829 C C . GLY A 1 619 ? -13.328 22.188 43.512 1.00 87.69 619 GLY A C 1
ATOM 4830 O O . GLY A 1 619 ? -14.551 22.182 43.661 1.00 87.69 619 GLY A O 1
ATOM 4831 N N . ARG A 1 620 ? -12.757 21.852 42.352 1.00 88.94 620 ARG A N 1
ATOM 4832 C CA . ARG A 1 620 ? -13.482 21.445 41.141 1.00 88.94 620 ARG A CA 1
ATOM 4833 C C . ARG A 1 620 ? -13.061 20.053 40.683 1.00 88.94 620 ARG A C 1
ATOM 4835 O O . ARG A 1 620 ? -11.891 19.807 40.396 1.00 88.94 620 ARG A O 1
ATOM 4842 N N . LEU A 1 621 ? -14.060 19.190 40.538 1.00 92.12 621 LEU A N 1
ATOM 4843 C CA . LEU A 1 621 ? -13.973 17.908 39.850 1.00 92.12 621 LEU A CA 1
ATOM 4844 C C . LEU A 1 621 ? -14.639 18.051 38.483 1.00 92.12 621 LEU A C 1
ATOM 4846 O O . LEU A 1 621 ? -15.807 18.430 38.413 1.00 92.12 621 LEU A O 1
ATOM 4850 N N . ASN A 1 622 ? -13.921 17.712 37.418 1.00 94.19 622 ASN A N 1
ATOM 4851 C CA . ASN A 1 622 ? -14.481 17.649 36.070 1.00 94.19 622 ASN A CA 1
ATOM 4852 C C . ASN A 1 622 ? -14.222 16.267 35.474 1.00 94.19 622 ASN A C 1
ATOM 4854 O O . ASN A 1 622 ? -13.167 15.684 35.711 1.00 94.19 622 ASN A O 1
ATOM 4858 N N . TYR A 1 623 ? -15.148 15.768 34.664 1.00 94.81 623 TYR A N 1
ATOM 4859 C CA . TYR A 1 623 ? -14.941 14.558 33.874 1.00 94.81 623 TYR A CA 1
ATOM 4860 C C . TYR A 1 623 ? -15.451 14.748 32.447 1.00 94.81 623 TYR A C 1
ATOM 4862 O O . TYR A 1 623 ? -16.405 15.493 32.215 1.00 94.81 623 TYR A O 1
ATOM 4870 N N . LEU A 1 624 ? -14.793 14.100 31.489 1.00 95.25 624 LEU A N 1
ATOM 4871 C CA . LEU A 1 624 ? -15.102 14.202 30.065 1.00 95.25 624 LEU A CA 1
ATOM 4872 C C . LEU A 1 624 ? -14.898 12.844 29.403 1.00 95.25 624 LEU A C 1
ATOM 4874 O O . LEU A 1 624 ? -13.815 12.278 29.518 1.00 95.25 624 LEU A O 1
ATOM 4878 N N . ALA A 1 625 ? -15.904 12.349 28.682 1.00 96.88 625 ALA A N 1
ATOM 4879 C CA . ALA A 1 625 ? -15.688 11.273 27.723 1.00 96.88 625 ALA A CA 1
ATOM 4880 C C . ALA A 1 625 ? -15.350 11.855 26.350 1.00 96.88 625 ALA A C 1
ATOM 4882 O O . ALA A 1 625 ? -15.859 12.916 25.978 1.00 96.88 625 ALA A O 1
ATOM 4883 N N . PHE A 1 626 ? -14.504 11.168 25.589 1.00 96.12 626 PHE A N 1
ATOM 4884 C CA . PHE A 1 626 ? -14.106 11.619 24.265 1.00 96.12 626 PHE A CA 1
ATOM 4885 C C . PHE A 1 626 ? -13.768 10.468 23.313 1.00 96.12 626 PHE A C 1
ATOM 4887 O O . PHE A 1 626 ? -13.393 9.368 23.720 1.00 96.12 626 PHE A O 1
ATOM 4894 N N . GLN A 1 627 ? -13.886 10.771 22.022 1.00 93.12 627 GLN A N 1
ATOM 4895 C CA . GLN A 1 627 ? -13.307 10.011 20.916 1.00 93.12 627 GLN A CA 1
ATOM 4896 C C . GLN A 1 627 ? -12.339 10.906 20.136 1.00 93.12 627 GLN A C 1
ATOM 4898 O O . GLN A 1 627 ? -12.444 12.130 20.187 1.00 93.12 627 GLN A O 1
ATOM 4903 N N . SER A 1 628 ? -11.412 10.312 19.396 1.00 88.12 628 SER A N 1
ATOM 4904 C CA . SER A 1 628 ? -10.460 11.021 18.546 1.00 88.12 628 SER A CA 1
ATOM 4905 C C . SER A 1 628 ? -10.893 10.949 17.084 1.00 88.12 628 SER A C 1
ATOM 4907 O O . SER A 1 628 ? -11.217 9.880 16.568 1.00 88.12 628 SER A O 1
ATOM 4909 N N . PHE A 1 629 ? -10.907 12.102 16.419 1.00 77.81 629 PHE A N 1
ATOM 4910 C CA . PHE A 1 629 ? -11.169 12.242 14.988 1.00 77.81 629 PHE A CA 1
ATOM 4911 C C . PHE A 1 629 ? -10.129 13.183 14.364 1.00 77.81 629 PHE A C 1
ATOM 4913 O O . PHE A 1 629 ? -9.373 13.854 15.061 1.00 77.81 629 PHE A O 1
ATOM 4920 N N . GLU A 1 630 ? -10.100 13.295 13.035 1.00 58.62 630 GLU A N 1
ATOM 4921 C CA . GLU A 1 630 ? -9.080 14.091 12.326 1.00 58.62 630 GLU A CA 1
ATOM 4922 C C . GLU A 1 630 ? -9.032 15.585 12.710 1.00 58.62 630 GLU A C 1
ATOM 4924 O O . GLU A 1 630 ? -8.009 16.234 12.507 1.00 58.62 630 GLU A O 1
ATOM 4929 N N . ASN A 1 631 ? -10.110 16.133 13.284 1.00 58.72 631 ASN A N 1
ATOM 4930 C CA . ASN A 1 631 ? -10.177 17.523 13.755 1.00 58.72 631 ASN A CA 1
ATOM 4931 C C . ASN A 1 631 ? -9.816 17.682 15.250 1.00 58.72 631 ASN A C 1
ATOM 4933 O O . ASN A 1 631 ? -9.990 18.769 15.801 1.00 58.72 631 ASN A O 1
ATOM 4937 N N . GLY A 1 632 ? -9.347 16.617 15.909 1.00 72.38 632 GLY A N 1
ATOM 4938 C CA . GLY A 1 632 ? -9.070 16.561 17.346 1.00 72.38 632 GLY A CA 1
ATOM 4939 C C . GLY A 1 632 ? -10.100 15.730 18.117 1.00 72.38 632 GLY A C 1
ATOM 4940 O O . GLY A 1 632 ? -10.766 14.856 17.557 1.00 72.38 632 GLY A O 1
ATOM 4941 N N . HIS A 1 633 ? -10.233 16.001 19.415 1.00 84.44 633 HIS A N 1
ATOM 4942 C CA . HIS A 1 633 ? -11.187 15.282 20.254 1.00 84.44 633 HIS A CA 1
ATOM 4943 C C . HIS A 1 633 ? -12.637 15.664 19.941 1.00 84.44 633 HIS A C 1
ATOM 4945 O O . HIS A 1 633 ? -12.971 16.822 19.692 1.00 84.44 633 HIS A O 1
ATOM 4951 N N . TYR A 1 634 ? -13.515 14.675 20.022 1.00 88.31 634 TYR A N 1
ATOM 4952 C CA . TYR A 1 634 ? -14.958 14.821 20.036 1.00 88.31 634 TYR A CA 1
ATOM 4953 C C . TYR A 1 634 ? -15.468 14.476 21.427 1.00 88.31 634 TYR A C 1
ATOM 4955 O O . TYR A 1 634 ? -15.363 13.332 21.865 1.00 88.31 634 TYR A O 1
ATOM 4963 N N . SER A 1 635 ? -16.005 15.479 22.112 1.00 92.44 635 SER A N 1
ATOM 4964 C CA . SER A 1 635 ? -16.586 15.334 23.442 1.00 92.44 635 SER A CA 1
ATOM 4965 C C . SER A 1 635 ? -17.888 14.544 23.393 1.00 92.44 635 SER A C 1
ATOM 4967 O O . SER A 1 635 ? -18.794 14.872 22.626 1.00 92.44 635 SER A O 1
ATOM 4969 N N . VAL A 1 636 ? -17.994 13.549 24.266 1.00 93.81 636 VAL A N 1
ATOM 4970 C CA . VAL A 1 636 ? -19.160 12.684 24.410 1.00 93.81 636 VAL A CA 1
ATOM 4971 C C . VAL A 1 636 ? -19.819 12.957 25.769 1.00 93.81 636 VAL A C 1
ATOM 4973 O O . VAL A 1 636 ? -19.133 12.948 26.795 1.00 93.81 636 VAL A O 1
ATOM 4976 N N . PRO A 1 637 ? -21.139 13.214 25.820 1.00 92.75 637 PRO A N 1
ATOM 4977 C CA . PRO A 1 637 ? -21.866 13.376 27.075 1.00 92.75 637 PRO A CA 1
ATOM 4978 C C . PRO A 1 637 ? -21.767 12.135 27.970 1.00 92.75 637 PRO A C 1
ATOM 4980 O O . PRO A 1 637 ? -22.005 11.017 27.510 1.00 92.75 637 PRO A O 1
ATOM 4983 N N . VAL A 1 638 ? -21.478 12.341 29.259 1.00 95.88 638 VAL A N 1
ATOM 4984 C CA . VAL A 1 638 ? -21.447 11.282 30.279 1.00 95.88 638 VAL A CA 1
ATOM 4985 C C . VAL A 1 638 ? -22.635 11.443 31.219 1.00 95.88 638 VAL A C 1
ATOM 4987 O O . VAL A 1 638 ? -22.800 12.485 31.850 1.00 95.88 638 VAL A O 1
ATOM 4990 N N . MET A 1 639 ? -23.445 10.396 31.331 1.00 95.50 639 MET A N 1
ATOM 4991 C CA . MET A 1 639 ? -24.609 10.310 32.204 1.00 95.50 639 MET A CA 1
ATOM 4992 C C . MET A 1 639 ? -24.328 9.302 33.315 1.00 95.50 639 MET A C 1
ATOM 4994 O O . MET A 1 639 ? -24.185 8.108 33.050 1.00 95.50 639 MET A O 1
ATOM 4998 N N . ILE A 1 640 ? -24.264 9.771 34.562 1.00 95.06 640 ILE A N 1
ATOM 4999 C CA . ILE A 1 640 ? -24.098 8.882 35.715 1.00 95.06 640 ILE A CA 1
ATOM 5000 C C . ILE A 1 640 ? -25.442 8.216 36.015 1.00 95.06 640 ILE A C 1
ATOM 5002 O O . ILE A 1 640 ? -26.418 8.891 36.340 1.00 95.06 640 ILE A O 1
ATOM 5006 N N . VAL A 1 641 ? -25.489 6.891 35.909 1.00 92.25 641 VAL A N 1
ATOM 5007 C CA . VAL A 1 641 ? -26.688 6.093 36.172 1.00 92.25 641 VAL A CA 1
ATOM 5008 C C . VAL A 1 641 ? -26.718 5.720 37.656 1.00 92.25 641 VAL A C 1
ATOM 5010 O O . VAL A 1 641 ? -25.841 4.974 38.103 1.00 92.25 641 VAL A O 1
ATOM 5013 N N . PRO A 1 642 ? -27.688 6.225 38.441 1.00 86.69 642 PRO A N 1
ATOM 5014 C CA . PRO A 1 642 ? -27.760 5.941 39.867 1.00 86.69 642 PRO A CA 1
ATOM 5015 C C . PRO A 1 642 ? -28.173 4.490 40.121 1.00 86.69 642 PRO A C 1
ATOM 5017 O O . PRO A 1 642 ? -29.087 3.967 39.481 1.00 86.69 642 PRO A O 1
ATOM 5020 N N . LYS A 1 643 ? -27.540 3.855 41.109 1.00 80.00 643 LYS A N 1
ATOM 5021 C CA . LYS A 1 643 ? -28.030 2.599 41.679 1.00 80.00 643 LYS A CA 1
ATOM 5022 C C . LYS A 1 643 ? -29.161 2.890 42.667 1.00 80.00 643 LYS A C 1
ATOM 5024 O O . LYS A 1 643 ? -28.977 3.662 43.604 1.00 80.00 643 LYS A O 1
ATOM 5029 N N . LEU A 1 644 ? -30.324 2.278 42.440 1.00 69.25 644 LEU A N 1
ATOM 5030 C CA . LEU A 1 644 ? -31.516 2.453 43.283 1.00 69.25 644 LEU A CA 1
ATOM 5031 C C . LEU A 1 644 ? -31.443 1.650 44.592 1.00 69.25 644 LEU A C 1
ATOM 5033 O O . LEU A 1 644 ? -32.112 1.995 45.561 1.00 69.25 644 LEU A O 1
ATOM 5037 N N . GLU A 1 645 ? -30.624 0.600 44.637 1.00 68.38 645 GLU A N 1
ATOM 5038 C CA . GLU A 1 645 ? -30.446 -0.225 45.830 1.00 68.38 645 GLU A CA 1
ATOM 5039 C C . GLU A 1 645 ? -29.369 0.353 46.767 1.00 68.38 645 GLU A C 1
ATOM 5041 O O . GLU A 1 645 ? -28.258 0.656 46.318 1.00 68.38 645 GLU A O 1
ATOM 5046 N N . PRO A 1 646 ? -29.640 0.458 48.081 1.00 57.97 646 PRO A N 1
ATOM 5047 C CA . PRO A 1 646 ? -28.717 1.057 49.047 1.00 57.97 646 PRO A CA 1
ATOM 5048 C C . PRO A 1 646 ? -27.540 0.148 49.453 1.00 57.97 646 PRO A C 1
ATOM 5050 O O . PRO A 1 646 ? -26.685 0.574 50.235 1.00 57.97 646 PRO A O 1
ATOM 5053 N N . ALA A 1 647 ? -27.477 -1.095 48.964 1.00 63.91 647 ALA A N 1
ATOM 5054 C CA . ALA A 1 647 ? -26.449 -2.066 49.334 1.00 63.91 647 ALA A CA 1
ATOM 5055 C C . ALA A 1 647 ? -25.183 -1.948 48.465 1.00 63.91 647 ALA A C 1
ATOM 5057 O O . ALA A 1 647 ? -25.246 -1.829 47.236 1.00 63.91 647 ALA A O 1
ATOM 5058 N N . ILE A 1 648 ? -24.017 -2.011 49.120 1.00 67.06 648 ILE A N 1
ATOM 5059 C CA . ILE A 1 648 ? -22.726 -2.192 48.444 1.00 67.06 648 ILE A CA 1
ATOM 5060 C C . ILE A 1 648 ? -22.718 -3.603 47.853 1.00 67.06 648 ILE A C 1
ATOM 5062 O O . ILE A 1 648 ? -22.852 -4.573 48.596 1.00 67.06 648 ILE A O 1
ATOM 5066 N N . ASP A 1 649 ? -22.564 -3.716 46.534 1.00 71.38 649 ASP A N 1
ATOM 5067 C CA . ASP A 1 649 ? -22.408 -5.022 45.891 1.00 71.38 649 ASP A CA 1
ATOM 5068 C C . ASP A 1 649 ? -21.051 -5.643 46.259 1.00 71.38 649 ASP A C 1
ATOM 5070 O O . ASP A 1 649 ? -20.043 -4.949 46.440 1.00 71.38 649 ASP A O 1
ATOM 5074 N N . SER A 1 650 ? -21.023 -6.970 46.318 1.00 76.12 650 SER A N 1
ATOM 5075 C CA . SER A 1 650 ? -19.814 -7.790 46.342 1.00 76.12 650 SER A CA 1
ATOM 5076 C C . SER A 1 650 ? -18.785 -7.346 45.295 1.00 76.12 650 SER A C 1
ATOM 5078 O O . SER A 1 650 ? -17.614 -7.173 45.632 1.00 76.12 650 SER A O 1
ATOM 5080 N N . ILE A 1 651 ? -19.236 -7.036 44.075 1.00 78.81 651 ILE A N 1
ATOM 5081 C CA . ILE A 1 651 ? -18.380 -6.587 42.969 1.00 78.81 651 ILE A CA 1
ATOM 5082 C C . ILE A 1 651 ? -17.701 -5.257 43.312 1.00 78.81 651 ILE A C 1
ATOM 5084 O O . ILE A 1 651 ? -16.493 -5.113 43.139 1.00 78.81 651 ILE A O 1
ATOM 5088 N N . LEU A 1 652 ? -18.442 -4.279 43.844 1.00 80.69 652 LEU A N 1
ATOM 5089 C CA . LEU A 1 652 ? -17.873 -2.983 44.226 1.00 80.69 652 LEU A CA 1
ATOM 5090 C C . LEU A 1 652 ? -16.818 -3.143 45.330 1.00 80.69 652 LEU A C 1
ATOM 5092 O O . LEU A 1 652 ? -15.752 -2.534 45.253 1.00 80.69 652 LEU A O 1
ATOM 5096 N N . SER A 1 653 ? -17.090 -3.987 46.328 1.00 81.81 653 SER A N 1
ATOM 5097 C CA . SER A 1 653 ? -16.130 -4.286 47.400 1.00 81.81 653 SER A CA 1
ATOM 5098 C C . SER A 1 653 ? -14.848 -4.919 46.859 1.00 81.81 653 SER A C 1
ATOM 5100 O O . SER A 1 653 ? -13.755 -4.502 47.233 1.00 81.81 653 SER A O 1
ATOM 5102 N N . GLU A 1 654 ? -14.973 -5.875 45.937 1.00 84.81 654 GLU A N 1
ATOM 5103 C CA . GLU A 1 654 ? -13.842 -6.523 45.271 1.00 84.81 654 GLU A CA 1
ATOM 5104 C C . GLU A 1 654 ? -12.986 -5.510 44.497 1.00 84.81 654 GLU A C 1
ATOM 5106 O O . GLU A 1 654 ? -11.762 -5.515 44.610 1.00 84.81 654 GLU A O 1
ATOM 5111 N N . ARG A 1 655 ? -13.615 -4.587 43.756 1.00 84.25 655 ARG A N 1
ATOM 5112 C CA . ARG A 1 655 ? -12.900 -3.549 42.990 1.00 84.25 655 ARG A CA 1
ATOM 5113 C C . ARG A 1 655 ? -12.167 -2.557 43.890 1.00 84.25 655 ARG A C 1
ATOM 5115 O O . ARG A 1 655 ? -11.044 -2.160 43.591 1.00 84.25 655 ARG A O 1
ATOM 5122 N N . ILE A 1 656 ? -12.784 -2.169 45.002 1.00 84.00 656 ILE A N 1
ATOM 5123 C CA . ILE A 1 656 ? -12.137 -1.310 45.998 1.00 84.00 656 ILE A CA 1
ATOM 5124 C C . ILE A 1 656 ? -10.962 -2.049 46.664 1.00 84.00 656 ILE A C 1
ATOM 5126 O O . ILE A 1 656 ? -9.912 -1.446 46.886 1.00 84.00 656 ILE A O 1
ATOM 5130 N N . GLY A 1 657 ? -11.100 -3.352 46.926 1.00 85.19 657 GLY A N 1
ATOM 5131 C CA . GLY A 1 657 ? -10.009 -4.205 47.404 1.00 85.19 657 GLY A CA 1
ATOM 5132 C C . GLY A 1 657 ? -8.835 -4.252 46.424 1.00 85.19 657 GLY A C 1
ATOM 5133 O O . GLY A 1 657 ? -7.708 -3.937 46.808 1.00 85.19 657 GLY A O 1
ATOM 5134 N N . ALA A 1 658 ? -9.107 -4.519 45.144 1.00 85.62 658 ALA A N 1
ATOM 5135 C CA . ALA A 1 658 ? -8.094 -4.544 44.086 1.00 85.62 658 ALA A CA 1
ATOM 5136 C C . ALA A 1 658 ? -7.314 -3.219 43.980 1.00 85.62 658 ALA A C 1
ATOM 5138 O O . ALA A 1 658 ? -6.104 -3.221 43.771 1.00 85.62 658 ALA A O 1
ATOM 5139 N N . LEU A 1 659 ? -7.981 -2.080 44.201 1.00 85.25 659 LEU A N 1
ATOM 5140 C CA . LEU A 1 659 ? -7.346 -0.760 44.289 1.00 85.25 659 LEU A CA 1
ATOM 5141 C C . LEU A 1 659 ? -6.292 -0.681 45.395 1.00 85.25 659 LEU A C 1
ATOM 5143 O O . LEU A 1 659 ? -5.209 -0.139 45.187 1.00 85.25 659 LEU A O 1
ATOM 5147 N N . THR A 1 660 ? -6.599 -1.220 46.575 1.00 85.50 660 THR A N 1
ATOM 5148 C CA . THR A 1 660 ? -5.642 -1.226 47.689 1.00 85.50 660 THR A CA 1
ATOM 5149 C C . THR A 1 660 ? -4.459 -2.148 47.414 1.00 85.50 660 THR A C 1
ATOM 5151 O O . THR A 1 660 ? -3.320 -1.762 47.672 1.00 85.50 660 THR A O 1
ATOM 5154 N N . GLU A 1 661 ? -4.705 -3.324 46.832 1.00 87.44 661 GLU A N 1
ATOM 5155 C CA . GLU A 1 661 ? -3.655 -4.266 46.433 1.00 87.44 661 GLU A CA 1
ATOM 5156 C C . GLU A 1 661 ? -2.723 -3.655 45.386 1.00 87.44 661 GLU A C 1
ATOM 5158 O O . GLU A 1 661 ? -1.503 -3.790 45.496 1.00 87.44 661 GLU A O 1
ATOM 5163 N N . LEU A 1 662 ? -3.281 -2.911 44.426 1.00 85.81 662 LEU A N 1
ATOM 5164 C CA . LEU A 1 662 ? -2.523 -2.215 43.393 1.00 85.81 662 LEU A CA 1
ATOM 5165 C C . LEU A 1 662 ? -1.505 -1.237 43.993 1.00 85.81 662 LEU A C 1
ATOM 5167 O O . LEU A 1 662 ? -0.331 -1.278 43.622 1.00 85.81 662 LEU A O 1
ATOM 5171 N N . CYS A 1 663 ? -1.922 -0.412 44.961 1.00 82.19 663 CYS A N 1
ATOM 5172 C CA . CYS A 1 663 ? -1.028 0.533 45.634 1.00 82.19 663 CYS A CA 1
ATOM 5173 C C . CYS A 1 663 ? 0.156 -0.172 46.316 1.00 82.19 663 CYS A C 1
ATOM 5175 O O . CYS A 1 663 ? 1.290 0.298 46.236 1.00 82.19 663 CYS A O 1
ATOM 5177 N N . PHE A 1 664 ? -0.079 -1.313 46.971 1.00 87.44 664 PHE A N 1
ATOM 5178 C CA . PHE A 1 664 ? 0.999 -2.074 47.611 1.00 87.44 664 PHE A CA 1
ATOM 5179 C C . PHE A 1 664 ? 1.902 -2.776 46.594 1.00 87.44 664 PHE A C 1
ATOM 5181 O O . PHE A 1 664 ? 3.121 -2.801 46.767 1.00 87.44 664 PHE A O 1
ATOM 5188 N N . ALA A 1 665 ? 1.327 -3.307 45.514 1.00 85.69 665 ALA A N 1
ATOM 5189 C CA . ALA A 1 665 ? 2.079 -3.956 44.450 1.00 85.69 665 ALA A CA 1
ATOM 5190 C C . ALA A 1 665 ? 3.025 -2.978 43.731 1.00 85.69 665 ALA A C 1
ATOM 5192 O O . ALA A 1 665 ? 4.106 -3.375 43.298 1.00 85.69 665 ALA A O 1
ATOM 5193 N N . GLU A 1 666 ? 2.651 -1.705 43.578 1.00 82.56 666 GLU A N 1
ATOM 5194 C CA . GLU A 1 666 ? 3.529 -0.679 42.995 1.00 82.56 666 GLU A CA 1
ATOM 5195 C C . GLU A 1 666 ? 4.746 -0.370 43.871 1.00 82.56 666 GLU A C 1
ATOM 5197 O O . GLU A 1 666 ? 5.867 -0.298 43.356 1.00 82.56 666 GLU A O 1
ATOM 5202 N N . GLU A 1 667 ? 4.552 -0.253 45.185 1.00 85.94 667 GLU A N 1
ATOM 5203 C CA . GLU A 1 667 ? 5.655 -0.056 46.128 1.00 85.94 667 GLU A CA 1
ATOM 5204 C C . GLU A 1 667 ? 6.567 -1.290 46.201 1.00 85.94 667 GLU A C 1
ATOM 5206 O O . GLU A 1 667 ? 7.792 -1.146 46.245 1.00 85.94 667 GLU A O 1
ATOM 5211 N N . SER A 1 668 ? 5.993 -2.499 46.160 1.00 87.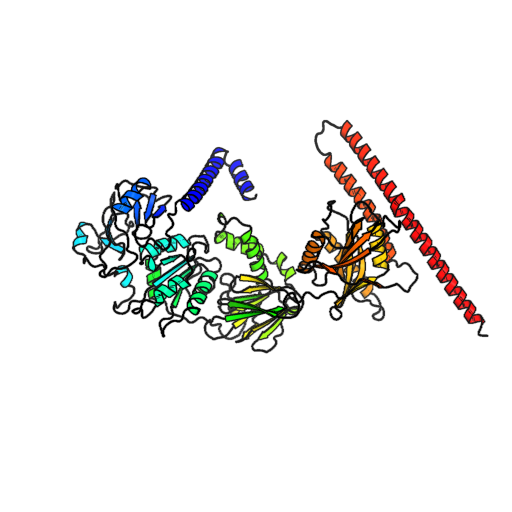81 668 SER A N 1
ATOM 5212 C CA . SER A 1 668 ? 6.760 -3.754 46.176 1.00 87.81 668 SER A CA 1
ATOM 5213 C C . SER A 1 668 ? 7.662 -3.877 44.946 1.00 87.81 668 SER A C 1
ATOM 5215 O O . SER A 1 668 ? 8.863 -4.105 45.082 1.00 87.81 668 SER A O 1
ATOM 5217 N N . ASP A 1 669 ? 7.131 -3.633 43.744 1.00 85.12 669 ASP A N 1
ATOM 5218 C CA . ASP A 1 669 ? 7.923 -3.669 42.507 1.00 85.12 669 ASP A CA 1
ATOM 5219 C C . ASP A 1 669 ? 9.046 -2.629 42.499 1.00 85.12 669 ASP A C 1
ATOM 5221 O O . ASP A 1 669 ? 10.142 -2.887 41.992 1.00 85.12 669 ASP A O 1
ATOM 5225 N N . ALA A 1 670 ? 8.771 -1.421 43.002 1.00 84.56 670 ALA A N 1
ATOM 5226 C CA . ALA A 1 670 ? 9.770 -0.363 43.074 1.00 84.56 670 ALA A CA 1
ATOM 5227 C C . ALA A 1 670 ? 10.921 -0.764 44.007 1.00 84.56 670 ALA A C 1
ATOM 5229 O O . ALA A 1 670 ? 12.091 -0.575 43.660 1.00 84.56 670 ALA A O 1
ATOM 5230 N N . PHE A 1 671 ? 10.593 -1.370 45.150 1.00 88.44 671 PHE A N 1
ATOM 5231 C CA . PHE A 1 671 ? 11.571 -1.915 46.082 1.00 88.44 671 PHE A CA 1
ATOM 5232 C C . PHE A 1 671 ? 12.389 -3.054 45.455 1.00 88.44 671 PHE A C 1
ATOM 5234 O O . PHE A 1 671 ? 13.619 -3.012 45.499 1.00 88.44 671 PHE A O 1
ATOM 5241 N N . GLU A 1 672 ? 11.747 -4.024 44.801 1.00 86.94 672 GLU A N 1
ATOM 5242 C CA . GLU A 1 672 ? 12.436 -5.144 44.148 1.00 86.94 672 GLU A CA 1
ATOM 5243 C C . GLU A 1 672 ? 13.396 -4.679 43.050 1.00 86.94 672 GLU A C 1
ATOM 5245 O O . GLU A 1 672 ? 14.555 -5.097 43.024 1.00 86.94 672 GLU A O 1
ATOM 5250 N N . LYS A 1 673 ? 12.960 -3.757 42.181 1.00 85.06 673 LYS A N 1
ATOM 5251 C CA . LYS A 1 673 ? 13.816 -3.168 41.138 1.00 85.06 673 LYS A CA 1
ATOM 5252 C C . LYS A 1 673 ? 15.003 -2.422 41.736 1.00 85.06 673 LYS A C 1
ATOM 5254 O O . LYS A 1 673 ? 16.122 -2.553 41.236 1.00 85.06 673 LYS A O 1
ATOM 5259 N N . ALA A 1 674 ? 14.777 -1.663 42.811 1.00 84.12 674 ALA A N 1
ATOM 5260 C CA . ALA A 1 674 ? 15.851 -0.981 43.518 1.00 84.12 674 ALA A CA 1
ATOM 5261 C C . ALA A 1 674 ? 16.869 -1.998 44.046 1.00 84.12 674 ALA A C 1
ATOM 5263 O O . ALA A 1 674 ? 18.052 -1.856 43.759 1.00 84.12 674 ALA A O 1
ATOM 5264 N N . VAL A 1 675 ? 16.427 -3.065 44.719 1.00 82.75 675 VAL A N 1
ATOM 5265 C CA . VAL A 1 675 ? 17.305 -4.122 45.250 1.00 82.75 675 VAL A CA 1
ATOM 5266 C C . VAL A 1 675 ? 18.074 -4.848 44.136 1.00 82.75 675 VAL A C 1
ATOM 5268 O O . VAL A 1 675 ? 19.280 -5.052 44.268 1.00 82.75 675 VAL A O 1
ATOM 5271 N N . GLN A 1 676 ? 17.425 -5.179 43.017 1.00 80.69 676 GLN A N 1
ATOM 5272 C CA . GLN A 1 676 ? 18.057 -5.861 41.877 1.00 80.69 676 GLN A CA 1
ATOM 5273 C C . GLN A 1 676 ? 19.129 -5.015 41.173 1.00 80.69 676 GLN A C 1
ATOM 5275 O O . GLN A 1 676 ? 20.084 -5.565 40.626 1.00 80.69 676 GLN A O 1
ATOM 5280 N N . SER A 1 677 ? 19.014 -3.683 41.199 1.00 72.06 677 SER A N 1
ATOM 5281 C CA . SER A 1 677 ? 19.983 -2.783 40.558 1.00 72.06 677 SER A CA 1
ATOM 5282 C C . SER A 1 677 ? 21.383 -2.796 41.202 1.00 72.06 677 SER A C 1
ATOM 5284 O O . SER A 1 677 ? 22.346 -2.341 40.586 1.00 72.06 677 SER A O 1
ATOM 5286 N N . PHE A 1 678 ? 21.530 -3.378 42.401 1.00 68.25 678 PHE A N 1
ATOM 5287 C CA . PHE A 1 678 ? 22.789 -3.443 43.160 1.00 68.25 678 PHE A CA 1
ATOM 5288 C C . PHE A 1 678 ? 23.678 -4.664 42.839 1.00 68.25 678 PHE A C 1
ATOM 5290 O O . PHE A 1 678 ? 24.616 -4.957 43.583 1.00 68.25 678 PHE A O 1
ATOM 5297 N N . ASN A 1 679 ? 23.432 -5.376 41.736 1.00 60.78 679 ASN A N 1
ATOM 5298 C CA . ASN A 1 679 ? 24.104 -6.643 41.411 1.00 60.78 679 ASN A CA 1
ATOM 5299 C C . ASN A 1 679 ? 25.499 -6.518 40.744 1.00 60.78 679 ASN A C 1
ATOM 5301 O O . ASN A 1 679 ? 25.868 -7.363 39.930 1.00 60.78 679 ASN A O 1
ATOM 5305 N N . PHE A 1 680 ? 26.300 -5.499 41.082 1.00 56.47 680 PHE A N 1
ATOM 5306 C CA . PHE A 1 680 ? 27.674 -5.351 40.572 1.00 56.47 680 PHE A CA 1
ATOM 5307 C C . PHE A 1 680 ? 28.724 -5.227 41.698 1.00 56.47 680 PHE A C 1
ATOM 5309 O O . PHE A 1 680 ? 28.539 -4.481 42.657 1.00 56.47 680 PHE A O 1
ATOM 5316 N N . ASP A 1 681 ? 29.825 -5.970 41.514 1.00 56.41 681 ASP A N 1
ATOM 5317 C CA . ASP A 1 681 ? 31.097 -6.045 42.264 1.00 56.41 681 ASP A CA 1
ATOM 5318 C C . ASP A 1 681 ? 31.044 -6.545 43.732 1.00 56.41 681 ASP A C 1
ATOM 5320 O O . ASP A 1 681 ? 30.356 -6.004 44.601 1.00 56.41 681 ASP A O 1
ATOM 5324 N N . ASP A 1 682 ? 31.798 -7.607 44.038 1.00 60.31 682 ASP A N 1
ATOM 5325 C CA . ASP A 1 682 ? 31.836 -8.275 45.355 1.00 60.31 682 ASP A CA 1
ATOM 5326 C C . ASP A 1 682 ? 32.637 -7.500 46.415 1.00 60.31 682 ASP A C 1
ATOM 5328 O O . ASP A 1 682 ? 32.530 -7.766 47.612 1.00 60.31 682 ASP A O 1
ATOM 5332 N N . ASN A 1 683 ? 33.377 -6.468 46.010 1.00 57.84 683 ASN A N 1
ATOM 5333 C CA . ASN A 1 683 ? 34.299 -5.736 46.882 1.00 57.84 683 ASN A CA 1
ATOM 5334 C C . ASN A 1 683 ? 33.641 -4.686 47.815 1.00 57.84 683 ASN A C 1
ATOM 5336 O O . ASN A 1 683 ? 34.345 -3.982 48.536 1.00 57.84 683 ASN A O 1
ATOM 5340 N N . LEU A 1 684 ? 32.305 -4.563 47.835 1.00 64.25 684 LEU A N 1
ATOM 5341 C CA . LEU A 1 684 ? 31.561 -3.468 48.498 1.00 64.25 684 LEU A CA 1
ATOM 5342 C C . LEU A 1 684 ? 30.466 -3.934 49.488 1.00 64.25 684 LEU A C 1
ATOM 5344 O O . LEU A 1 684 ? 29.439 -3.275 49.660 1.00 64.25 684 LEU A O 1
ATOM 5348 N N . GLN A 1 685 ? 30.678 -5.055 50.184 1.00 67.50 685 GLN A N 1
ATOM 5349 C CA . GLN A 1 685 ? 29.687 -5.697 51.071 1.00 67.50 685 GLN A CA 1
ATOM 5350 C C . GLN A 1 685 ? 29.034 -4.757 52.115 1.00 67.50 685 GLN A C 1
ATOM 5352 O O . GLN A 1 685 ? 27.830 -4.832 52.346 1.00 67.50 685 GLN A O 1
ATOM 5357 N N . GLN A 1 686 ? 29.792 -3.845 52.739 1.00 65.94 686 GLN A N 1
ATOM 5358 C CA . GLN A 1 686 ? 29.255 -2.926 53.762 1.00 65.94 686 GLN A CA 1
ATOM 5359 C C . GLN A 1 686 ? 28.315 -1.859 53.178 1.00 65.94 686 GLN A C 1
ATOM 5361 O O . GLN A 1 686 ? 27.293 -1.534 53.783 1.00 65.94 686 GLN A O 1
ATOM 5366 N N . LEU A 1 687 ? 28.629 -1.346 51.984 1.00 68.62 687 LEU A N 1
ATOM 5367 C CA . LEU A 1 687 ? 27.779 -0.392 51.268 1.00 68.62 687 LEU A CA 1
ATOM 5368 C C . LEU A 1 687 ? 26.483 -1.057 50.781 1.00 68.62 687 LEU A C 1
ATOM 5370 O O . LEU A 1 687 ? 25.430 -0.425 50.842 1.00 68.62 687 LEU A O 1
ATOM 5374 N N . LYS A 1 688 ? 26.528 -2.349 50.414 1.00 73.62 688 LYS A N 1
ATOM 5375 C CA . LYS A 1 688 ? 25.335 -3.147 50.075 1.00 73.62 688 LYS A CA 1
ATOM 5376 C C . LYS A 1 688 ? 24.358 -3.247 51.252 1.00 73.62 688 LYS A C 1
ATOM 5378 O O . LYS A 1 688 ? 23.171 -2.985 51.078 1.00 73.62 688 LYS A O 1
ATOM 5383 N N . THR A 1 689 ? 24.842 -3.550 52.459 1.00 79.44 689 THR A N 1
ATOM 5384 C CA . THR A 1 689 ? 23.984 -3.658 53.655 1.00 79.44 689 THR A CA 1
ATOM 5385 C C . THR A 1 689 ? 23.339 -2.323 54.034 1.00 79.44 689 THR A C 1
ATOM 5387 O O . THR A 1 689 ? 22.160 -2.285 54.384 1.00 79.44 689 THR A O 1
ATOM 5390 N N . LEU A 1 690 ? 24.085 -1.216 53.939 1.00 83.56 690 LEU A N 1
ATOM 5391 C CA . LEU A 1 690 ? 23.558 0.122 54.229 1.00 83.56 690 LEU A CA 1
ATOM 5392 C C . LEU A 1 690 ? 22.511 0.562 53.199 1.00 83.56 690 LEU A C 1
ATOM 5394 O O . LEU A 1 690 ? 21.446 1.038 53.587 1.00 83.56 690 LEU A O 1
ATOM 5398 N N . ALA A 1 691 ? 22.778 0.360 51.905 1.00 83.81 691 ALA A N 1
ATOM 5399 C CA . ALA A 1 691 ? 21.829 0.670 50.839 1.00 83.81 691 ALA A CA 1
ATOM 5400 C C . ALA A 1 691 ? 20.554 -0.182 50.944 1.00 83.81 691 ALA A C 1
ATOM 5402 O O . ALA A 1 691 ? 19.449 0.344 50.830 1.00 83.81 691 ALA A O 1
ATOM 5403 N N . TYR A 1 692 ? 20.689 -1.478 51.242 1.00 86.06 692 TYR A N 1
ATOM 5404 C CA . TYR A 1 692 ? 19.545 -2.359 51.475 1.00 86.06 692 TYR A CA 1
ATOM 5405 C C . TYR A 1 692 ? 18.702 -1.897 52.671 1.00 86.06 692 TYR A C 1
ATOM 5407 O O . TYR A 1 692 ? 17.488 -1.757 52.549 1.00 86.06 692 TYR A O 1
ATOM 5415 N N . SER A 1 693 ? 19.338 -1.584 53.806 1.00 86.50 693 SER A N 1
ATOM 5416 C CA . SER A 1 693 ? 18.651 -1.066 54.999 1.00 86.50 693 SER A CA 1
ATOM 5417 C C . SER A 1 693 ? 17.917 0.254 54.723 1.00 86.50 693 SER A C 1
ATOM 5419 O O . SER A 1 693 ? 16.773 0.440 55.149 1.00 86.50 693 SER A O 1
ATOM 5421 N N . HIS A 1 694 ? 18.536 1.150 53.945 1.00 89.25 694 HIS A N 1
ATOM 5422 C CA . HIS A 1 694 ? 17.895 2.379 53.483 1.00 89.25 694 HIS A CA 1
ATOM 5423 C C . HIS A 1 694 ? 16.657 2.082 52.625 1.00 89.25 694 HIS A C 1
ATOM 5425 O O . HIS A 1 694 ? 15.582 2.594 52.925 1.00 89.25 694 HIS A O 1
ATOM 5431 N N . ASN A 1 695 ? 16.771 1.207 51.621 1.00 89.00 695 ASN A N 1
ATOM 5432 C CA . ASN A 1 695 ? 15.650 0.848 50.747 1.00 89.00 695 ASN A CA 1
ATOM 5433 C C . ASN A 1 695 ? 14.495 0.196 51.521 1.00 89.00 695 ASN A C 1
ATOM 5435 O O . ASN A 1 695 ? 13.341 0.532 51.274 1.00 89.00 695 ASN A O 1
ATOM 5439 N N . VAL A 1 696 ? 14.788 -0.683 52.489 1.00 90.88 696 VAL A N 1
ATOM 5440 C CA . VAL A 1 696 ? 13.770 -1.306 53.358 1.00 90.88 696 VAL A CA 1
ATOM 5441 C C . VAL A 1 696 ? 13.062 -0.254 54.211 1.00 90.88 696 VAL A C 1
ATOM 5443 O O . VAL A 1 696 ? 11.837 -0.286 54.353 1.00 90.88 696 VAL A O 1
ATOM 5446 N N . SER A 1 697 ? 13.815 0.699 54.763 1.00 91.94 697 SER A N 1
ATOM 5447 C CA . SER A 1 697 ? 13.257 1.792 55.566 1.00 91.94 697 SER A CA 1
ATOM 5448 C C . SER A 1 697 ? 12.359 2.705 54.725 1.00 91.94 697 SER A C 1
ATOM 5450 O O . SER A 1 697 ? 11.265 3.069 55.163 1.00 91.94 697 SER A O 1
ATOM 5452 N N . THR A 1 698 ? 12.780 3.029 53.500 1.00 91.88 698 THR A N 1
ATOM 5453 C CA . THR A 1 698 ? 11.997 3.816 52.538 1.00 91.88 698 THR A CA 1
ATOM 5454 C C . THR A 1 698 ? 10.719 3.081 52.130 1.00 91.88 698 THR A C 1
ATOM 5456 O O . THR A 1 698 ? 9.638 3.652 52.252 1.00 91.88 698 THR A O 1
ATOM 5459 N N . TYR A 1 699 ? 10.810 1.799 51.759 1.00 91.88 699 TYR A N 1
ATOM 5460 C CA . TYR A 1 699 ? 9.647 0.961 51.443 1.00 91.88 699 TYR A CA 1
ATOM 5461 C C . TYR A 1 699 ? 8.647 0.912 52.607 1.00 91.88 699 TYR A C 1
ATOM 5463 O O . TYR A 1 699 ? 7.466 1.198 52.433 1.00 91.88 699 TYR A O 1
ATOM 5471 N N . THR A 1 700 ? 9.128 0.654 53.828 1.00 91.62 700 THR A N 1
ATOM 5472 C CA . THR A 1 700 ? 8.281 0.619 55.034 1.00 91.62 700 THR A CA 1
ATOM 5473 C C . THR A 1 700 ? 7.583 1.959 55.269 1.00 91.62 700 THR A C 1
ATOM 5475 O O . THR A 1 700 ? 6.401 1.996 55.616 1.00 91.62 700 THR A O 1
ATOM 5478 N N . THR A 1 701 ? 8.294 3.068 55.052 1.00 92.62 701 THR A N 1
ATOM 5479 C CA . THR A 1 701 ? 7.746 4.422 55.204 1.00 92.62 701 THR A CA 1
ATOM 5480 C C . THR A 1 701 ? 6.650 4.695 54.175 1.00 92.62 701 THR A C 1
ATOM 5482 O O . THR A 1 701 ? 5.581 5.184 54.547 1.00 92.62 701 THR A O 1
ATOM 5485 N N . ASN A 1 702 ? 6.871 4.328 52.911 1.00 88.94 702 ASN A N 1
ATOM 5486 C CA . ASN A 1 702 ? 5.890 4.499 51.841 1.00 88.94 702 ASN A CA 1
ATOM 5487 C C . ASN A 1 702 ? 4.636 3.648 52.074 1.00 88.94 702 ASN A C 1
ATOM 5489 O O . ASN A 1 702 ? 3.526 4.174 52.011 1.00 88.94 702 ASN A O 1
ATOM 5493 N N . VAL A 1 703 ? 4.797 2.375 52.450 1.00 89.69 703 VAL A N 1
ATOM 5494 C CA . VAL A 1 703 ? 3.682 1.479 52.804 1.00 89.69 703 VAL A CA 1
ATOM 5495 C C . VAL A 1 703 ? 2.877 2.043 53.980 1.00 89.69 703 VAL A C 1
ATOM 5497 O O . VAL A 1 703 ? 1.650 2.117 53.916 1.00 89.69 703 VAL A O 1
ATOM 5500 N N . CYS A 1 704 ? 3.544 2.517 55.039 1.00 91.19 704 CYS A N 1
ATOM 5501 C CA . CYS A 1 704 ? 2.867 3.171 56.165 1.00 91.19 704 CYS A CA 1
ATOM 5502 C C . CYS A 1 704 ? 2.101 4.430 55.733 1.00 91.19 704 CYS A C 1
ATOM 5504 O O . CYS A 1 704 ? 1.011 4.696 56.244 1.00 91.19 704 CYS A O 1
ATOM 5506 N N . SER A 1 705 ? 2.669 5.208 54.809 1.00 88.69 705 SER A N 1
ATOM 5507 C CA . SER A 1 705 ? 2.034 6.403 54.253 1.00 88.69 705 SER A CA 1
ATOM 5508 C C . SER A 1 705 ? 0.774 6.048 53.459 1.00 88.69 705 SER A C 1
ATOM 5510 O O . SER A 1 705 ? -0.278 6.631 53.710 1.00 88.69 705 SER A O 1
ATOM 5512 N N . ALA A 1 706 ? 0.838 5.034 52.589 1.00 86.19 706 ALA A N 1
ATOM 5513 C CA . ALA A 1 706 ? -0.308 4.546 51.820 1.00 86.19 706 ALA A CA 1
ATOM 5514 C C . ALA A 1 706 ? -1.437 4.033 52.731 1.00 86.19 706 ALA A C 1
ATOM 5516 O O . ALA A 1 706 ? -2.608 4.361 52.528 1.00 86.19 706 ALA A O 1
ATOM 5517 N N . ILE A 1 707 ? -1.096 3.304 53.801 1.00 88.31 707 ILE A N 1
ATOM 5518 C CA . ILE A 1 707 ? -2.087 2.834 54.780 1.00 88.31 707 ILE A CA 1
ATOM 5519 C C . ILE A 1 707 ? -2.805 4.012 55.444 1.00 88.31 707 ILE A C 1
ATOM 5521 O O . ILE A 1 707 ? -4.032 4.010 55.542 1.00 88.31 707 ILE A O 1
ATOM 5525 N N . ARG A 1 708 ? -2.063 5.027 55.901 1.00 88.75 708 ARG A N 1
ATOM 5526 C CA . ARG A 1 708 ? -2.652 6.185 56.594 1.00 88.75 708 ARG A CA 1
ATOM 5527 C C . ARG A 1 708 ? -3.429 7.105 55.655 1.00 88.75 708 ARG A C 1
ATOM 5529 O O . ARG A 1 708 ? -4.478 7.602 56.048 1.00 88.75 708 ARG A O 1
ATOM 5536 N N . GLY A 1 709 ? -2.899 7.352 54.459 1.00 85.06 709 GLY A N 1
ATOM 5537 C CA . GLY A 1 709 ? -3.439 8.321 53.507 1.00 85.06 709 GLY A CA 1
ATOM 5538 C C . GLY A 1 709 ? -4.594 7.792 52.661 1.00 85.06 709 GLY A C 1
ATOM 5539 O O . GLY A 1 709 ? -5.471 8.569 52.302 1.00 85.06 709 GLY A O 1
ATOM 5540 N N . PHE A 1 710 ? -4.623 6.487 52.375 1.00 85.69 710 PHE A N 1
ATOM 5541 C CA . PHE A 1 710 ? -5.591 5.894 51.450 1.00 85.69 710 PHE A CA 1
ATOM 5542 C C . PHE A 1 710 ? -6.422 4.780 52.095 1.00 85.69 710 PHE A C 1
ATOM 5544 O O . PHE A 1 710 ? -7.647 4.886 52.172 1.00 85.69 710 PHE A O 1
ATOM 5551 N N . VAL A 1 711 ? -5.777 3.739 52.633 1.00 86.62 711 VAL A N 1
ATOM 5552 C CA . VAL A 1 711 ? -6.486 2.532 53.106 1.00 86.62 711 VAL A CA 1
ATOM 5553 C C . VAL A 1 711 ? -7.348 2.806 54.339 1.00 86.62 711 VAL A C 1
ATOM 5555 O O . VAL A 1 711 ? -8.499 2.377 54.401 1.00 86.62 711 VAL A O 1
ATOM 5558 N N . HIS A 1 712 ? -6.829 3.536 55.327 1.00 87.62 712 HIS A N 1
ATOM 5559 C CA . HIS A 1 712 ? -7.561 3.822 56.560 1.00 87.62 712 HIS A CA 1
ATOM 5560 C C . HIS A 1 712 ? -8.825 4.679 56.320 1.00 87.62 712 HIS A C 1
ATOM 5562 O O . HIS A 1 712 ? -9.895 4.272 56.782 1.00 87.62 712 HIS A O 1
ATOM 5568 N N . PRO A 1 713 ? -8.775 5.810 55.580 1.00 89.25 713 PRO A N 1
ATOM 5569 C CA . PRO A 1 713 ? -9.981 6.554 55.203 1.00 89.25 713 PRO A CA 1
ATOM 5570 C C . PRO A 1 713 ? -11.005 5.712 54.434 1.00 89.25 713 PRO A C 1
ATOM 5572 O O . PRO A 1 713 ? -12.204 5.809 54.693 1.00 89.25 713 PRO A O 1
ATOM 5575 N N . LEU A 1 714 ? -10.539 4.854 53.525 1.00 85.62 714 LEU A N 1
ATOM 5576 C CA . LEU A 1 714 ? -11.394 3.991 52.715 1.00 85.62 714 LEU A CA 1
ATOM 5577 C C . LEU A 1 714 ? -12.117 2.931 53.559 1.00 85.62 714 LEU A C 1
ATOM 5579 O O . LEU A 1 714 ? -13.324 2.745 53.414 1.00 85.62 714 LEU A O 1
ATOM 5583 N N . LEU A 1 715 ? -11.417 2.286 54.497 1.00 84.50 715 LEU A N 1
ATOM 5584 C CA . LEU A 1 715 ? -12.023 1.349 55.449 1.00 84.50 715 LEU A CA 1
ATOM 5585 C C . LEU A 1 715 ? -13.030 2.038 56.375 1.00 84.50 715 LEU A C 1
ATOM 5587 O O . LEU A 1 715 ? -14.099 1.484 56.642 1.00 84.50 715 LEU A O 1
ATOM 5591 N N . ALA A 1 716 ? -12.716 3.249 56.844 1.00 86.75 716 ALA A N 1
ATOM 5592 C CA . ALA A 1 716 ? -13.641 4.045 57.644 1.00 86.75 716 ALA A CA 1
ATOM 5593 C C . ALA A 1 716 ? -14.922 4.360 56.854 1.00 86.75 716 ALA A C 1
ATOM 5595 O O . ALA A 1 716 ? -16.021 4.151 57.367 1.00 86.75 716 ALA A O 1
ATOM 5596 N N . TYR A 1 717 ? -14.781 4.764 55.587 1.00 84.31 717 TYR A N 1
ATOM 5597 C CA . TYR A 1 717 ? -15.900 5.005 54.678 1.00 84.31 717 TYR A CA 1
ATOM 5598 C C . TYR A 1 717 ? -16.763 3.755 54.458 1.00 84.31 717 TYR A C 1
ATOM 5600 O O . TYR A 1 717 ? -17.981 3.817 54.608 1.00 84.31 717 TYR A O 1
ATOM 5608 N N . LEU A 1 718 ? -16.153 2.609 54.141 1.00 80.44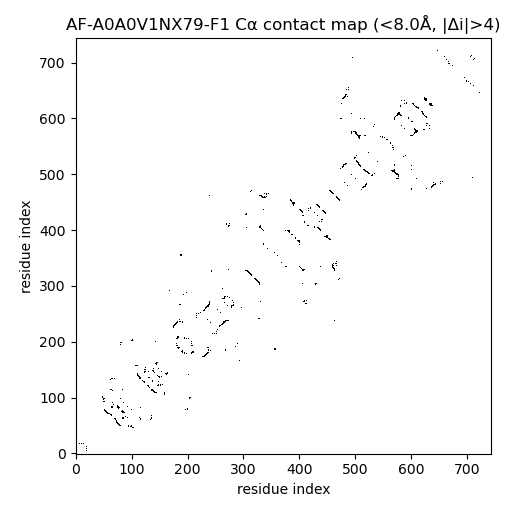 718 LEU A N 1
ATOM 5609 C CA . LEU A 1 718 ? -16.885 1.356 53.922 1.00 80.44 718 LEU A CA 1
ATOM 5610 C C . LEU A 1 718 ? -17.624 0.897 55.185 1.00 80.44 718 LEU A C 1
ATOM 5612 O O . LEU A 1 718 ? -18.772 0.455 55.106 1.00 80.44 718 LEU A O 1
ATOM 5616 N N . THR A 1 719 ? -16.994 1.048 56.352 1.00 82.25 719 THR A N 1
ATOM 5617 C CA . THR A 1 719 ? -17.604 0.719 57.647 1.00 82.25 719 THR A CA 1
ATOM 5618 C C . THR A 1 719 ? -18.807 1.613 57.931 1.00 82.25 719 THR A C 1
ATOM 5620 O O . THR A 1 719 ? -19.863 1.121 58.332 1.00 82.25 719 THR A O 1
ATOM 5623 N N . ASP A 1 720 ? -18.673 2.921 57.709 1.00 82.69 720 ASP A N 1
ATOM 5624 C CA . ASP A 1 720 ? -19.760 3.875 57.923 1.00 82.69 720 ASP A CA 1
ATOM 5625 C C . ASP A 1 720 ? -20.917 3.652 56.942 1.00 82.69 720 ASP A C 1
ATOM 5627 O O . ASP A 1 720 ? -22.083 3.622 57.339 1.00 82.69 720 ASP A O 1
ATOM 5631 N N . ARG A 1 721 ? -20.603 3.380 55.673 1.00 77.69 721 ARG A N 1
ATOM 5632 C CA . ARG A 1 721 ? -21.601 3.062 54.651 1.00 77.69 721 ARG A CA 1
ATOM 5633 C C . ARG A 1 721 ? -22.343 1.764 54.962 1.00 77.69 721 ARG A C 1
ATOM 5635 O O . ARG A 1 721 ? -23.564 1.736 54.855 1.00 77.69 721 ARG A O 1
ATOM 5642 N N . SER A 1 722 ? -21.645 0.720 55.416 1.00 74.50 722 SER A N 1
ATOM 5643 C CA . SER A 1 722 ? -22.280 -0.528 55.863 1.00 74.50 722 SER A CA 1
ATOM 5644 C C . SER A 1 722 ? -23.228 -0.294 57.047 1.00 74.50 722 SER A C 1
ATOM 5646 O O . SER A 1 722 ? -24.347 -0.810 57.050 1.00 74.50 722 SER A O 1
ATOM 5648 N N . ARG A 1 723 ? -22.836 0.542 58.020 1.00 77.19 723 ARG A N 1
ATOM 5649 C CA . ARG A 1 723 ? -23.710 0.930 59.141 1.00 77.19 723 ARG A CA 1
ATOM 5650 C C . ARG A 1 723 ? -24.955 1.679 58.670 1.00 77.19 723 ARG A C 1
ATOM 5652 O O . ARG A 1 723 ? -26.045 1.354 59.130 1.00 77.19 723 ARG A O 1
ATOM 5659 N N . HIS A 1 724 ? -24.813 2.624 57.741 1.00 74.88 724 HIS A N 1
ATOM 5660 C CA . HIS A 1 724 ? -25.943 3.361 57.170 1.00 74.88 724 HIS A CA 1
ATOM 5661 C C . HIS A 1 724 ? -26.893 2.457 56.377 1.00 74.88 724 HIS A C 1
ATOM 5663 O O . HIS A 1 724 ? -28.105 2.560 56.549 1.00 74.88 724 HIS A O 1
ATOM 5669 N N . SER A 1 725 ? -26.375 1.537 55.557 1.00 72.38 725 SER A N 1
ATOM 5670 C CA . SER A 1 725 ? -27.211 0.562 54.844 1.00 72.38 725 SER A CA 1
ATOM 5671 C C . SER A 1 725 ? -27.987 -0.328 55.823 1.00 72.38 725 SER A C 1
ATOM 5673 O O . SER A 1 725 ? -29.186 -0.519 55.643 1.00 72.38 725 SER A O 1
ATOM 5675 N N . ASN A 1 726 ? -27.347 -0.801 56.900 1.00 70.25 726 ASN A N 1
ATOM 5676 C CA . ASN A 1 726 ? -28.018 -1.581 57.945 1.00 70.25 726 ASN A CA 1
ATOM 5677 C C . ASN A 1 726 ? -29.082 -0.764 58.691 1.00 70.25 726 ASN A C 1
ATOM 5679 O O . ASN A 1 726 ? -30.172 -1.269 58.944 1.00 70.25 726 ASN A O 1
ATOM 5683 N N . TYR A 1 727 ? -28.800 0.501 59.013 1.00 71.94 727 TYR A N 1
ATOM 5684 C CA . TYR A 1 727 ? -29.773 1.395 59.641 1.00 71.94 727 TYR A CA 1
ATOM 5685 C C . TYR A 1 727 ? -30.992 1.627 58.740 1.00 71.94 727 TYR A C 1
ATOM 5687 O O . TYR A 1 727 ? -32.120 1.482 59.199 1.00 71.94 727 TYR A O 1
ATOM 5695 N N . ASN A 1 728 ? -30.782 1.906 57.450 1.00 69.56 728 ASN A N 1
ATOM 5696 C CA . ASN A 1 728 ? -31.872 2.110 56.494 1.00 69.56 728 ASN A CA 1
ATOM 5697 C C . ASN A 1 728 ? -32.711 0.843 56.297 1.00 69.56 728 ASN A C 1
ATOM 5699 O O . ASN A 1 728 ? -33.930 0.938 56.253 1.00 69.56 728 ASN A O 1
ATOM 5703 N N . LEU A 1 729 ? -32.092 -0.343 56.262 1.00 68.62 729 LEU A N 1
ATOM 5704 C CA . LEU A 1 729 ? -32.824 -1.614 56.222 1.00 68.62 729 LEU A CA 1
ATOM 5705 C C . LEU A 1 729 ? -33.697 -1.815 57.470 1.00 68.62 729 LEU A C 1
ATOM 5707 O O . LEU A 1 729 ? -34.825 -2.290 57.360 1.00 68.62 729 LEU A O 1
ATOM 5711 N N . VAL A 1 730 ? -33.199 -1.429 58.649 1.00 67.19 730 VAL A N 1
ATOM 5712 C CA . VAL A 1 730 ? -33.965 -1.481 59.904 1.00 67.19 730 VAL A CA 1
ATOM 5713 C C . VAL A 1 730 ? -35.106 -0.458 59.902 1.00 67.19 730 VAL A C 1
ATOM 5715 O O . VAL A 1 730 ? -36.216 -0.798 60.297 1.00 67.19 730 VAL A O 1
ATOM 5718 N N . VAL A 1 731 ? -34.881 0.767 59.423 1.00 69.50 731 VAL A N 1
ATOM 5719 C CA . VAL A 1 731 ? -35.926 1.802 59.301 1.00 69.50 731 VAL A CA 1
ATOM 5720 C C . VAL A 1 731 ? -36.994 1.409 58.274 1.00 69.50 731 VAL A C 1
ATOM 5722 O O . VAL A 1 731 ? -38.186 1.565 58.540 1.00 69.50 731 VAL A O 1
ATOM 5725 N N . ASP A 1 732 ? -36.607 0.835 57.136 1.00 66.56 732 ASP A N 1
ATOM 5726 C CA . ASP A 1 732 ? -37.540 0.311 56.132 1.00 66.56 732 ASP A CA 1
ATOM 5727 C C . ASP A 1 732 ? -38.344 -0.880 56.673 1.00 66.56 732 ASP A C 1
ATOM 5729 O O . ASP A 1 732 ? -39.536 -1.005 56.395 1.00 66.56 732 ASP A O 1
ATOM 5733 N N . ALA A 1 733 ? -37.728 -1.746 57.485 1.00 66.31 733 ALA A N 1
ATOM 5734 C CA . ALA A 1 733 ? -38.430 -2.841 58.151 1.00 66.31 733 ALA A CA 1
ATOM 5735 C C . ALA A 1 733 ? -39.435 -2.330 59.202 1.00 66.31 733 ALA A C 1
ATOM 5737 O O . ALA A 1 733 ? -40.571 -2.800 59.239 1.00 66.31 733 ALA A O 1
ATOM 5738 N N . LEU A 1 734 ? -39.046 -1.338 60.011 1.00 63.34 734 LEU A N 1
ATOM 5739 C CA . LEU A 1 734 ? -39.898 -0.734 61.043 1.00 63.34 734 LEU A CA 1
ATOM 5740 C C . LEU A 1 734 ? -41.051 0.096 60.456 1.00 63.34 734 LEU A C 1
ATOM 5742 O O . LEU A 1 734 ? -42.157 0.084 60.990 1.00 63.34 734 LEU A O 1
ATOM 5746 N N . SER A 1 735 ? -40.820 0.799 59.345 1.00 67.19 735 SER A N 1
ATOM 5747 C CA . SER A 1 735 ? -41.865 1.566 58.651 1.00 67.19 735 SER A CA 1
ATOM 5748 C C . SER A 1 735 ? -42.888 0.662 57.954 1.00 67.19 735 SER A C 1
ATOM 5750 O O . SER A 1 735 ? -44.085 0.960 57.960 1.00 67.19 735 SER A O 1
ATOM 5752 N N . LYS A 1 736 ? -42.448 -0.487 57.420 1.00 64.75 736 LYS A N 1
ATOM 5753 C CA . LYS A 1 736 ? -43.344 -1.529 56.900 1.00 64.75 736 LYS A CA 1
ATOM 5754 C C . LYS A 1 736 ? -44.178 -2.174 58.009 1.00 64.75 736 LYS A C 1
ATOM 5756 O O . LYS A 1 736 ? -45.378 -2.324 57.816 1.00 64.75 736 LYS A O 1
ATOM 5761 N N . SER A 1 737 ? -43.601 -2.456 59.181 1.00 57.31 737 SER A N 1
ATOM 5762 C CA . SER A 1 737 ? -44.364 -3.008 60.312 1.00 57.31 737 SER A CA 1
ATOM 5763 C C . SER A 1 737 ? -45.361 -2.012 60.920 1.00 57.31 737 SER A C 1
ATOM 5765 O O . SER A 1 737 ? -46.418 -2.421 61.378 1.00 57.31 737 SER A O 1
ATOM 5767 N N . SER A 1 738 ? -45.076 -0.703 60.896 1.00 54.88 738 SER A N 1
ATOM 5768 C CA . SER A 1 738 ? -46.016 0.322 61.386 1.00 54.88 738 SER A CA 1
ATOM 5769 C C . SER A 1 738 ? -47.213 0.583 60.463 1.00 54.88 738 SER A C 1
ATOM 5771 O O . SER A 1 738 ? -48.221 1.115 60.920 1.00 54.88 738 SER A O 1
ATOM 5773 N N . ASN A 1 739 ? -47.119 0.228 59.176 1.00 53.44 739 ASN A N 1
ATOM 5774 C CA . ASN A 1 739 ? -48.234 0.371 58.236 1.00 53.44 739 ASN A CA 1
ATOM 5775 C C . ASN A 1 739 ? -49.227 -0.801 58.317 1.00 53.44 739 ASN A C 1
ATOM 5777 O O . ASN A 1 739 ? -50.415 -0.578 58.085 1.00 53.44 739 ASN A O 1
ATOM 5781 N N . ASP A 1 740 ? -48.785 -1.999 58.713 1.00 52.94 740 ASP A N 1
ATOM 5782 C CA . ASP A 1 740 ? -49.684 -3.149 58.906 1.00 52.94 740 ASP A CA 1
ATOM 5783 C C . ASP A 1 740 ? -50.591 -2.991 60.147 1.00 52.94 740 ASP A C 1
ATOM 5785 O O . ASP A 1 740 ? -51.765 -3.358 60.091 1.00 52.94 740 ASP A O 1
ATOM 5789 N N . ASP A 1 741 ? -50.127 -2.325 61.214 1.00 51.28 741 ASP A N 1
ATOM 5790 C CA . ASP A 1 741 ? -50.921 -2.072 62.437 1.00 51.28 741 ASP A CA 1
ATOM 5791 C C . ASP A 1 741 ? -51.994 -0.968 62.291 1.00 51.28 741 ASP A C 1
ATOM 5793 O O . ASP A 1 741 ? -52.779 -0.733 63.208 1.00 51.28 741 ASP A O 1
ATOM 5797 N N . SER A 1 742 ? -52.072 -0.292 61.138 1.00 49.75 742 SER A N 1
ATOM 5798 C CA . SER A 1 742 ? -53.111 0.716 60.845 1.00 49.75 742 SER A CA 1
ATOM 5799 C C . SER A 1 742 ? -54.282 0.181 60.005 1.00 49.75 742 SER A C 1
ATOM 5801 O O . SER A 1 742 ? -55.139 0.952 59.570 1.00 49.75 742 SER A O 1
ATOM 5803 N N . SER A 1 743 ? -54.331 -1.140 59.791 1.00 48.22 743 SER A N 1
ATOM 5804 C CA . SER A 1 743 ? -55.337 -1.827 58.968 1.00 48.22 743 SER A CA 1
ATOM 5805 C C . SER A 1 743 ? -56.181 -2.880 59.711 1.00 48.22 743 SER A C 1
ATOM 5807 O O . SER A 1 743 ? -56.744 -3.770 59.070 1.00 48.22 743 SER A O 1
ATOM 5809 N N . VAL A 1 744 ? -56.327 -2.760 61.039 1.00 39.88 744 VAL A N 1
ATOM 5810 C CA . VAL A 1 744 ? -57.245 -3.591 61.852 1.00 39.88 744 VAL A CA 1
ATOM 5811 C C . VAL A 1 744 ? -58.250 -2.741 62.615 1.00 39.88 744 VAL A C 1
ATOM 5813 O O . VAL A 1 744 ? -57.820 -1.783 63.295 1.00 39.88 744 VAL A O 1
#

Secondary structure (DSSP, 8-state):
-HHHHHHHHHHHHSTHHHHHHHHHHHHHHHHHHHHHHHHS----TT--SS--EEEES-PPTT-B-TTT--B-SSEEEETTT--EE-GGGHHHHHHHS----SS--SS-B--EEES---TT-B-TTT--B-S-SSSS-SEEETTT--EE-GGGGGGS-SB---HHHHTTSS-TTS---EEEEE-TTSTTSTHHHHHHHHHHHS-GGGEEETTTS-HHHHHHHHHT-TT-S--EEEEEE-HHHHHHHHHHHHTS-PPTT-PPEEEEEE-SS--HHHHHTTS-S---SS--HHHHHHHHHHPPP-----EEEEEEEE-TTSSSEEEEEEEESSEEEEEHHHHHHHHHHHHHTTS-GGG--HHHHHHHHHHH--HHHHHHHHTTHHHHEEEEETTEEEPPPS-SEEEEESSS-BTTTB-HHHHSSS-PPP-SSSS-EEEEESSS-EEEEES-EEEEE-SS-EEEEETTEEEEE--------EEEEEHHHHHHHHHHHTT-SSS--EEEEEEEEETTTTEEEEEEEEEE--S---TT-----HHHHHHHHHHHHHHHHHHHTS-TTTPPPP-EEEEEEEEEETS-SS--HHHHHHHHHHHHHT-TT-EEEEEEEEEE-TTT--EEEEEEEEEEETTEEEEE-EEEE---S-SPPHHHHHHHHHHHHHHHHHHHHHHHHHHHTT-S-GGGHHHHHHHHHHHHHHHHHHHHHHIIIIIHHHHHHHHHHHHHHHHHHHHHHHHHHHHHTT--

Foldseek 3Di:
DVVCVVLVVVCVVVPPVVSVVVVVVVVVVVVVVVVVVVVQPDPDVPDQFFFRKDWDQADDFQDAQLAPQDTDGTFIAGLQQGGTHHPVCRVVCRVPAGTFGLDDDPFAFFRKRFAPDPQAAAAPQPRHDWRPDHTRFWIAGLELRHTHGPVCVVVDDRTDPSCNLVVLDPDPPADADEAEEFECLAAASCSVLVLSQCSSHDRNLSYDYCPVDQLLVSVVVVLPDDRHQAYEYEYEHAPVSVVSNVVSLVVDDHDPNHRYFYAYAHRHLQNQVCVQQVVDQHDDDHDPPSVVSSCVSVGDGDDFDKDKDWDWDQPPVNPDIDIDIDIFRWKKKWFLVLVLLVVLVVVVVVDDSNQRHSVVSVVSSVVSPPCPPRQVQQWQVQVFKWKDAQNHTFRDDGAGMKMKGLGQADDSRDRLQVPDDDDDDRDRHPLWIWMAGPHNGTRDIHNDMDMDGHEAWIWMDGSSRIDIRDDPLLAQQAEAEELLQVVLQVLQLVLDQPAKWKWFFKFDADSVNSYTYTDHIGGDFDPDGDPLDDDDDPVRQVVQQVVLVVVQVVLVPDDPVRRDDRMGTQEMEMEARQDDQFDDPSRLVNLQCCCNRPNSSYKYKYWYFPHADPVPRDGDIDMWIWHHDPVGTDTHYYHHDYDPQLDDDPRSVVSLVVSLVSQLVNLVVVLVVQLVVPPDDPPPVVVNVVSNVVSVVVSVVSNVCSCVPRVVVVVVVVVVSVVVSVVVVVVVVVVVVVVVVVPD

Solvent-accessible surface area (backbone atoms only — not comparable to full-atom values): 41715 Å² total; per-residue (Å²): 109,70,67,57,52,50,53,48,54,50,25,70,76,40,57,64,68,55,40,48,52,53,50,50,51,53,50,49,51,50,50,50,50,58,48,48,67,73,60,54,75,77,81,53,100,80,67,68,66,64,74,49,75,42,84,39,87,66,52,65,95,81,32,40,17,74,76,82,55,46,79,38,51,52,34,31,34,20,39,40,47,63,51,34,28,39,74,88,41,47,70,56,43,67,74,75,50,88,50,62,70,56,68,91,72,97,70,55,58,62,49,72,36,65,19,76,51,58,91,81,34,47,14,78,82,79,71,44,84,31,42,83,76,89,55,62,44,31,32,32,24,35,56,34,62,51,33,31,40,71,88,49,48,82,81,49,71,70,58,48,76,39,44,75,68,40,77,52,51,92,65,98,84,66,58,56,56,69,31,38,41,24,29,39,78,26,30,60,48,57,24,54,54,50,50,37,38,41,18,33,57,48,60,52,75,38,48,42,51,53,78,82,42,64,60,45,63,59,52,55,62,56,67,69,50,80,83,53,63,42,37,40,35,38,32,33,17,22,54,61,55,48,53,51,45,56,52,38,55,69,75,47,91,60,61,89,80,45,64,64,46,79,46,55,42,24,33,20,73,52,16,30,64,26,45,74,74,68,54,36,70,56,66,83,82,83,64,58,48,67,61,50,54,44,51,59,58,72,56,78,92,76,73,70,56,72,43,80,46,76,48,76,40,78,31,101,81,73,81,51,69,43,76,47,80,46,82,34,64,38,34,36,32,36,27,47,69,10,42,41,47,36,54,50,54,64,50,54,76,76,49,67,72,94,67,50,34,42,67,50,52,53,50,51,52,51,70,56,58,50,53,90,74,53,50,74,80,23,58,57,38,42,81,41,44,48,43,25,49,64,88,38,79,54,91,66,63,94,36,36,24,45,34,40,29,41,40,73,35,45,93,65,58,42,42,54,84,73,67,32,85,86,80,82,86,89,59,43,62,75,72,52,34,41,34,29,40,77,56,62,48,73,75,51,74,26,79,40,82,47,78,44,67,62,62,52,70,41,30,26,24,45,59,84,52,49,50,75,46,71,30,65,65,53,66,56,63,31,33,40,34,25,45,65,31,49,49,53,53,48,53,51,40,71,69,38,74,89,52,68,43,46,30,41,29,28,17,39,76,40,78,91,75,24,31,36,38,35,58,40,65,46,83,51,82,85,88,57,97,51,90,87,53,88,81,86,51,75,67,61,53,51,53,49,43,54,52,26,52,53,52,35,55,57,41,66,73,44,58,83,95,74,44,68,82,72,45,36,74,47,32,35,36,37,27,28,51,70,42,72,44,69,78,51,76,52,52,35,48,52,43,36,50,43,25,74,74,75,34,55,65,37,34,41,34,30,38,11,32,84,32,59,42,88,91,75,70,48,73,46,79,43,72,36,31,32,40,47,51,99,92,44,73,43,82,26,55,72,43,76,41,78,73,90,65,79,67,85,48,71,67,58,53,50,51,56,48,52,54,55,52,48,59,52,51,54,54,50,52,52,47,51,54,56,61,61,73,64,80,69,74,85,91,46,65,70,61,51,55,52,53,48,52,49,50,52,52,49,48,53,50,50,54,54,46,47,41,65,73,47,51,48,57,50,52,51,49,53,53,52,50,51,51,50,39,53,50,51,53,50,50,53,51,51,55,53,56,59,57,61,72,74,75,120

Sequence (744 aa):
MTIFLILYETAKNCGLVFGVAVLTFYLIKILCTLLAESGSVHATTAQLKGHHWTLVDAFDAGYYCNVCNDSIYHGLECDYCGIVTDVSCMKKAEQSISCKSVAGVNKLEHLWVPGNLPLSSVCCVCFQNCGVGFGLNNLRCSWCQRTAHDACRHRISPNCDLSTIHNLSDNLHSWSPVVVFANRFSGSGEGYLVLKAFRRVLNPIQVCDLSRQSPKLGLELLNKIKDISKMVVLVAGGDGTVGWVFSAIEEISWPENRRPTVAVLPLGTGNDLSRVLGWGDGHSGIVDAAGILQQLSQATPVKLDRWLVSVTSPTKLGMKWSKSEYKMNNYLSVGVDALVTLNFHNRRHSLPRVLSGRFMNKFLFFTYGTKDVLERMCRNLHLHVELQLDDKPVELPELEGVVVLNIPCWGAGVKPWQMGKGGPPQLIDDGLLEVGLSEPYRIGQAKKVQIRIKDCSLPMQVDGEPWRQESRMAKVNCVYLSSEAYLVCLIHAYANEREEVMGLLIGYTDEQTGCCHVTNTVQLKRLVKRSDRVEMTPETLSEAITYADNLNAVNDSLDESVRKKPVRVIGWYHSHPHITVYPSGVDNHTQCEYQNALDPMWIGIIFSVYNTDERSGIGRLNYLAFQSFENGHYSVPVMIVPKLEPAIDSILSERIGALTELCFAEESDAFEKAVQSFNFDDNLQQLKTLAYSHNVSTYTTNVCSAIRGFVHPLLAYLTDRSRHSNYNLVVDALSKSSNDDSSV